Protein 7U8V (pdb70)

InterPro domains:
  IPR001404 Heat shock protein Hsp90 family [MF_00505] (76-698)
  IPR001404 Heat shock protein Hsp90 family [NF003555] (87-697)
  IPR001404 Heat shock protein Hsp90 family [PF00183] (291-702)
  IPR001404 Heat shock protein Hsp90 family [PIRSF002583] (57-701)
  IPR001404 Heat shock protein Hsp90 family [PTHR11528] (78-699)
  IPR003594 Histidine kinase/HSP90-like ATPase domain [SM00387] (108-261)
  IPR020568 Ribosomal protein uS5 domain 2-type superfamily [SSF54211] (295-552)
  IPR020575 Heat shock protein Hsp90, N-terminal [PR00775] (86-106)
  IPR020575 Heat shock protein Hsp90, N-terminal [PR00775] (107-129)
  IPR020575 Heat shock protein Hsp90, N-terminal [PR00775] (153-170)
  IPR020575 Heat shock protein Hsp90, N-terminal [PR00775] (171-188)
  IPR020575 Heat shock protein Hsp90, N-terminal [PR00775] (198-220)
  IPR020575 Heat shock protein Hsp90, N-terminal [PR00775] (249-266)
  IPR020575 Heat shock protein Hsp90, N-terminal [PR00775] (267-285)
  IPR020575 Heat shock protein Hsp90, N-terminal [cd16927] (95-281)
  IPR036890 Histidine kinase/HSP90-like ATPase superfamily [G3DSA:3.30.565.10] (82-294)
  IPR036890 Histidine kinase/HSP90-like ATPase superfamily [SSF55874] (86-293)
  IPR037196 HSP90, C-terminal domain [G3DSA:1.20.120.790] (566-704)
  IPR037196 HSP90, C-terminal domain [SSF110942] (581-698)

Radius of gyration: 29.04 Å; Cα contacts (8 Å, |Δi|>4): 860; chains: 1; bounding box: 67×86×61 Å

Nearest PDB structures (foldseek):
  7u8v-assembly1_A  TM=1.002E+00  e=9.134E-96  Homo sapiens
  5tth-assembly1_A  TM=7.929E-01  e=4.822E-71  Danio rerio
  5tvw-assembly1_A  TM=7.894E-01  e=2.161E-71  Danio rerio
  5tvx-assembly1_A  TM=7.873E-01  e=1.366E-71  Danio rerio
  5tvu-assembly1_A  TM=7.841E-01  e=3.167E-69  Danio rerio

CATH classification: 3.30.565.10

B-factor: mean 31.5, std 15.27, range [13.56, 98.59]

Solvent-accessible surface area: 23014 Å² total; per-residue (Å²): 166,65,73,31,20,62,106,84,34,64,45,189,55,108,31,57,132,57,143,20,120,69,123,6,79,125,83,4,58,68,11,82,178,46,178,65,118,76,52,24,4,0,1,13,3,9,4,6,51,5,12,51,23,0,86,136,6,94,121,96,20,82,79,69,87,96,94,73,66,102,31,18,0,3,3,53,19,40,77,177,148,3,7,4,4,7,12,8,9,0,32,11,40,55,70,141,62,1,47,65,50,36,4,76,82,55,32,85,170,5,35,7,19,29,4,4,10,18,0,5,84,105,5,28,10,15,0,86,12,30,42,138,75,26,94,7,30,20,4,34,7,89,14,55,13,62,8,46,7,8,97,6,68,43,10,107,43,0,16,8,32,27,1,38,5,52,104,94,0,98,81,4,7,50,53,66,79,0,76,94,3,1,71,114,25,4,22,5,11,68,17,40,0,24,0,32,5,114,131,15,138,40,72,110,11,6,0,55,47,60,46,151,76,8,123,138,161,30,17,40,114,12,2,97,95,33,11,142,23,167,28,99,22,14,10,47,11,22,34,89,25,105,73,93,22,24,0,36,0,0,3,1,2,18,53,121,131,36,53,154,167,27,73,85,50,171,33,14,1,17,3,21,0,46,38,6,12,23,31,101,130,16,75,37,5,9,19,144,9,0,42,3,1,32,2,0,0,0,0,54,65,1,78,6,74,46,130,43,153,50,71,43,7,119,92,0,52,67,24,0,12,82,56,1,6,109,17,0,41,55,31,14,167,169,63,69,152,84,3,32,114,0,12,137,15,4,1,86,7,0,15,52,2,0,47,97,20,131,106,52,132,23,21,31,16,1,0,88,0,0,31,8,22,0,26,60,32,89,86,51,89,60,0,7,0,65,87,3,17,94,83,47,135,113,76,46,193,40,0,43,18,4,45,16,100,66,30,111,90,0,65,100,7,96,129,15,87,48,45,137,152,162,91,29,13,0,0,1,1,69,59,148,92,1,113,80,0,1,117,73,0,113,39,10,81,192,44,111,12,54,42,19,65,190

Organism: Homo sapiens (NCBI:txid9606)

Secondary structure (DSSP, 8-state):
-----S---B--SPPEEEE--HHHHHHHHHHHH---S-TTHHHHHHHHHHHHHHHHHHHHHHHTTPPP----EEEEEETTTTEEEEEE-S----HHIIIIITT-------TTTHHHHHHEEEEEEEEE-SSTTPPEEEEEE-SSSEEEEEEEBSPPSEEEEEEEE-GGGGGGGSHHHHHHHHHHH-TT-SS-EEETTEE------GGGS-GGG--HHHHHHHHHHHHT-SS-EEEEEEEEE-SSS-EEEEEEEESSPP-HHHHT----EEEEETTEEEESS-SSSS-GGGTT-EEEEE-TTS-SS----SHHHHHHHHHHHHHHHHHHHHHHHH-HHHHHHHHHHHHHHHHHHHHH-SSHHHHHHHHTT--BEETTS-TT--B-HHHHHHTPPTT--SEEEEE-SSHHHHHT-HHHHHHGGGT--EEEE-STTHHHHHHHH-EETTEEEEES--

GO terms:
  GO:0009386 translational attenuation (P, IMP)
  GO:0005739 mitochondrion (C, IDA)
  GO:1903427 negative regulation of reactive oxygen species biosynthetic process (P, TAS)
  GO:0006457 protein folding (P, TAS)
  GO:0019901 protein kinase binding (F, IPI)
  GO:0005743 mitochondrial inner membrane (C, IDA)
  GO:0005759 mitochondrial matrix (C, ID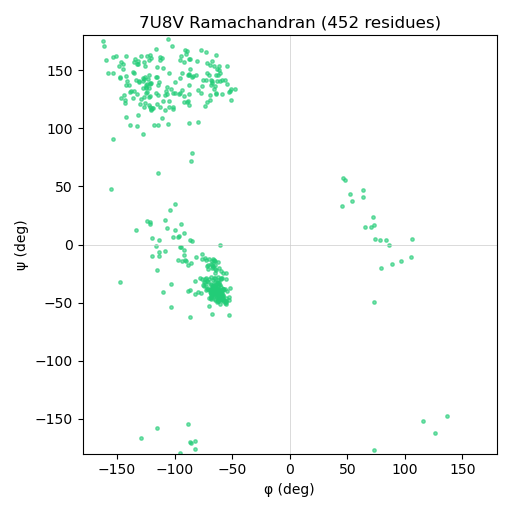A)
  GO:1901856 negative regulation of cellular respiration (P, IMP)
  GO:0005515 protein binding (F, IPI)
  GO:0016887 ATP hydrolysis activity (F, IDA)
  GO:0005739 mitochondrion (C, HTP)
  GO:0016020 membrane (C, HDA)

Foldseek 3Di:
DADDDDPQKDFPDDWDKDFDDVVLLVLLVCLVPDDDPPLLLLLLLVLLVLLVQAVVQVVVQVVPVHDDDAWEKEWEFDLVQLKIKIWTQGFWDAPCCLRPPQQQDDDLGNRSHSSLLNFAQKKWKWTWGPPPPTFIKIWIDRSHGMIIMGTMPRGHHTMMMMGRGDPVRSLCSDQVSNLVSCVVWPQARDHFYYYNRHTRNHDHPCLPDDVVPQDQVNQQVQQCVQVVDDFGFPDKDFDADPPPFGKRWIKTAGPDFDDPCLLPPPQQEWEAESRTGDDSRQPPLEPSLCSNIHIYIYTNNDDSDDPDPDPVSVVSHVVVLLVVLVVLLVVCVVPVVSSVVVCVRSVVSLLVCLLPDDDLVSNQSSQQSDWFAKPVDDFPDTDGPVRLVVPDDPPAFAAEEEEDQGDVVVCPDPLNVVVVVPPRMYTYHNDPSPVSSLVSNQGHPNHGYYYSPD

Structure (mmCIF, N/CA/C/O backbone):
data_7U8V
#
_entry.id   7U8V
#
_cell.length_a   42.276
_cell.length_b   68.744
_cell.length_c   182.608
_cell.angle_alpha   90.000
_cell.angle_beta   90.000
_cell.angle_gamma   90.000
#
_symmetry.space_group_name_H-M   'P 21 21 21'
#
loop_
_entity.id
_entity.type
_entity.pdbx_description
1 polymer 'Heat shock protein 75 kDa, mitochondrial'
2 non-polymer (4-hydroxy-1,3-phenylene)bis[(2H-isoindol-2-yl)methanone]
3 water water
#
loop_
_atom_site.group_PDB
_atom_site.id
_atom_site.type_symbol
_atom_site.label_atom_id
_atom_site.label_alt_id
_atom_site.label_comp_id
_atom_site.label_asym_id
_atom_site.label_entity_id
_atom_site.label_seq_id
_atom_site.pdbx_PDB_ins_code
_atom_site.Cartn_x
_atom_site.Cartn_y
_atom_site.Cartn_z
_atom_site.occupancy
_atom_site.B_iso_or_equiv
_atom_site.auth_seq_id
_atom_site.auth_comp_id
_atom_site.auth_asym_id
_atom_site.auth_atom_id
_atom_site.pdbx_PDB_model_num
ATOM 1 N N . LEU A 1 2 ? 15.144 19.026 -47.117 1.00 48.01 71 LEU A N 1
ATOM 2 C CA . LEU A 1 2 ? 14.347 19.727 -46.112 1.00 41.07 71 LEU A CA 1
ATOM 3 C C . LEU A 1 2 ? 13.212 20.524 -46.746 1.00 38.67 71 LEU A C 1
ATOM 4 O O . LEU A 1 2 ? 13.328 21.008 -47.872 1.00 46.13 71 LEU A O 1
ATOM 9 N N . HIS A 1 3 ? 12.111 20.665 -46.005 1.00 32.39 72 HIS A N 1
ATOM 10 C CA . HIS A 1 3 ? 10.926 21.383 -46.470 1.00 28.67 72 HIS A CA 1
ATOM 11 C C . HIS A 1 3 ? 10.569 22.408 -45.402 1.00 28.99 72 HIS A C 1
ATOM 12 O O . HIS A 1 3 ? 9.880 22.088 -44.432 1.00 29.11 72 HIS A O 1
ATOM 19 N N . SER A 1 4 ? 11.040 23.636 -45.585 1.00 30.77 73 SER A N 1
ATOM 20 C CA . SER A 1 4 ? 10.816 24.714 -44.636 1.00 31.67 73 SER A CA 1
ATOM 21 C C . SER A 1 4 ? 9.963 25.795 -45.277 1.00 30.52 73 SER A C 1
ATOM 22 O O . SER A 1 4 ? 10.086 26.068 -46.474 1.00 35.08 73 SER A O 1
ATOM 25 N N . ILE A 1 5 ? 9.094 26.414 -44.475 1.00 23.13 74 ILE A N 1
ATOM 26 C CA . ILE A 1 5 ? 8.364 27.595 -44.896 1.00 24.49 74 ILE A CA 1
ATOM 27 C C . ILE A 1 5 ? 8.634 28.814 -44.031 1.00 23.69 74 ILE A C 1
ATOM 28 O O . ILE A 1 5 ? 8.205 29.917 -44.388 1.00 23.63 74 ILE A O 1
ATOM 33 N N . ILE A 1 6 ? 9.321 28.663 -42.902 1.00 21.77 75 ILE A N 1
ATOM 34 C CA . ILE A 1 6 ? 9.503 29.761 -41.963 1.00 19.64 75 ILE A CA 1
ATOM 35 C C . ILE A 1 6 ? 10.742 30.570 -42.338 1.00 21.69 75 ILE A C 1
ATOM 36 O O . ILE A 1 6 ? 11.860 30.047 -42.350 1.00 23.68 75 ILE A O 1
ATOM 41 N N . SER A 1 7 ? 10.545 31.859 -42.612 1.00 18.77 76 SER A N 1
ATOM 42 C CA . SER A 1 7 ? 11.648 32.789 -42.818 1.00 19.41 76 SER A CA 1
ATOM 43 C C . SER A 1 7 ? 11.107 34.201 -42.640 1.00 19.39 76 SER A C 1
ATOM 44 O O . SER A 1 7 ? 9.896 34.414 -42.546 1.00 20.92 76 SER A O 1
ATOM 47 N N . SER A 1 8 ? 12.023 35.171 -42.613 1.00 21.15 77 SER A N 1
ATOM 48 C CA . SER A 1 8 ? 11.667 36.566 -42.333 1.00 21.09 77 SER A CA 1
ATOM 49 C C . SER A 1 8 ? 11.235 37.292 -43.610 1.00 26.68 77 SER A C 1
ATOM 50 O O . SER A 1 8 ? 11.918 38.179 -44.118 1.00 32.78 77 SER A O 1
ATOM 53 N N . THR A 1 9 ? 10.051 36.933 -44.105 1.00 20.99 78 THR A N 1
ATOM 54 C CA . THR A 1 9 ? 9.521 37.579 -45.302 1.00 20.88 78 THR A CA 1
ATOM 55 C C . THR A 1 9 ? 8.762 38.864 -45.003 1.00 21.29 78 THR A C 1
ATOM 56 O O . THR A 1 9 ? 8.506 39.639 -45.929 1.00 23.48 78 THR A O 1
ATOM 60 N N . GLU A 1 10 ? 8.387 39.093 -43.752 1.00 21.94 79 GLU A N 1
ATOM 61 C CA . GLU A 1 10 ? 7.473 40.170 -43.416 1.00 21.69 79 GLU A CA 1
ATOM 62 C C . GLU A 1 10 ? 8.224 41.469 -43.183 1.00 25.56 79 GLU A C 1
ATOM 63 O O . GLU A 1 10 ? 9.350 41.481 -42.677 1.00 30.62 79 GLU A O 1
ATOM 69 N N . SER A 1 11 ? 7.576 42.572 -43.546 1.00 23.68 80 SER A N 1
ATOM 70 C CA . SER A 1 11 ? 8.111 43.897 -43.280 1.00 25.48 80 SER A CA 1
ATOM 71 C C . SER A 1 11 ? 6.945 44.823 -42.965 1.00 26.28 80 SER A C 1
ATOM 72 O O . SER A 1 11 ? 5.804 44.563 -43.349 1.00 27.62 80 SER A O 1
ATOM 75 N N . VAL A 1 12 ? 7.231 45.891 -42.230 1.00 24.07 81 VAL A N 1
ATOM 76 C CA . VAL A 1 12 ? 6.219 46.868 -41.845 1.00 23.11 81 VAL A CA 1
ATOM 77 C C . VAL A 1 12 ? 6.616 48.211 -42.435 1.00 23.56 81 VAL A C 1
ATOM 78 O O . VAL A 1 12 ? 7.669 48.766 -42.088 1.00 26.88 81 VAL A O 1
ATOM 82 N N . GLN A 1 13 ? 5.769 48.745 -43.317 1.00 23.73 82 GLN A N 1
ATOM 83 C CA . GLN A 1 13 ? 6.130 49.974 -44.016 1.00 24.68 82 GLN A CA 1
ATOM 84 C C . GLN A 1 13 ? 6.005 51.211 -43.127 1.00 26.19 82 GLN A C 1
ATOM 85 O O . GLN A 1 13 ? 6.805 52.145 -43.246 1.00 28.51 82 GLN A O 1
ATOM 91 N N . GLY A 1 14 ? 5.020 51.234 -42.227 1.00 26.61 83 GLY A N 1
ATOM 92 C CA . GLY A 1 14 ? 4.742 52.390 -41.415 1.00 29.18 83 GLY A CA 1
ATOM 93 C C . GLY A 1 14 ? 4.979 52.146 -39.939 1.00 26.21 83 GLY A C 1
ATOM 94 O O . GLY A 1 14 ? 5.739 51.256 -39.535 1.00 30.49 83 GLY A O 1
ATOM 95 N N . SER A 1 15 ? 4.323 52.964 -39.117 1.00 29.97 84 SER A N 1
ATOM 96 C CA . SER A 1 15 ? 4.415 52.866 -37.666 1.00 31.36 84 SER A CA 1
ATOM 97 C C . SER A 1 15 ? 3.379 51.889 -37.123 1.00 33.30 84 SER A C 1
ATOM 98 O O . SER A 1 15 ? 2.373 51.586 -37.764 1.00 33.41 84 SER A O 1
ATOM 101 N N . THR A 1 16 ? 3.631 51.405 -35.910 1.00 28.74 85 THR A N 1
ATOM 102 C CA . THR A 1 16 ? 2.633 50.574 -35.258 1.00 25.28 85 THR A CA 1
ATOM 103 C C . THR A 1 16 ? 1.646 51.453 -34.497 1.00 27.49 85 THR A C 1
ATOM 104 O O . THR A 1 16 ? 1.923 52.611 -34.169 1.00 30.25 85 THR A O 1
ATOM 108 N N . SER A 1 17 ? 0.476 50.885 -34.224 1.00 26.95 86 SER A N 1
ATOM 109 C CA . SER A 1 17 ? -0.509 51.4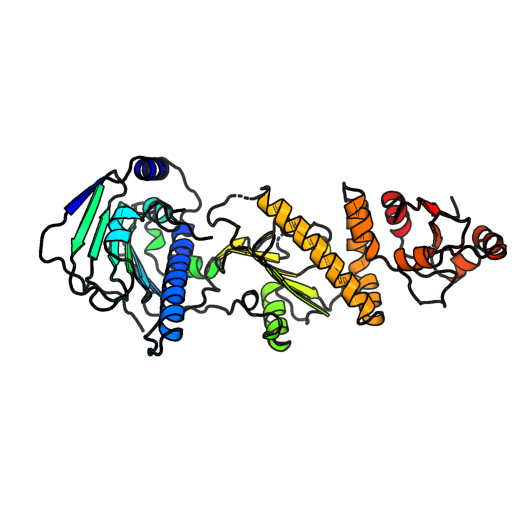99 -33.346 1.00 30.15 86 SER A CA 1
ATOM 110 C C . SER A 1 17 ? -0.440 50.785 -32.004 1.00 24.73 86 SER A C 1
ATOM 111 O O . SER A 1 17 ? -0.391 49.555 -31.959 1.00 23.90 86 SER A O 1
ATOM 114 N N . LYS A 1 18 ? -0.413 51.553 -30.923 1.00 29.68 87 LYS A N 1
ATOM 115 C CA . LYS A 1 18 ? -0.321 50.999 -29.578 1.00 28.31 87 LYS A CA 1
ATOM 116 C C . LYS A 1 18 ? -1.720 50.881 -28.996 1.00 27.36 87 LYS A C 1
ATOM 117 O O . LYS A 1 18 ? -2.495 51.844 -29.026 1.00 30.46 87 LYS A O 1
ATOM 123 N N . HIS A 1 19 ? -2.035 49.702 -28.464 1.00 27.68 88 HIS A N 1
ATOM 124 C CA . HIS A 1 19 ? -3.300 49.451 -27.798 1.00 32.00 88 HIS A CA 1
ATOM 125 C C . HIS A 1 19 ? -3.021 48.897 -26.410 1.00 32.46 88 HIS A C 1
ATOM 126 O O . HIS A 1 19 ? -1.956 48.338 -26.142 1.00 32.18 88 HIS A O 1
ATOM 133 N N . GLU A 1 20 ? -3.995 49.054 -25.527 1.00 30.22 89 GLU A N 1
ATOM 134 C CA . GLU A 1 20 ? -3.919 48.500 -24.184 1.00 32.05 89 GLU A CA 1
ATOM 135 C C . GLU A 1 20 ? -4.849 47.297 -24.088 1.00 30.98 89 GLU A C 1
ATOM 136 O O . GLU A 1 20 ? -5.967 47.325 -24.606 1.00 32.26 89 GLU A O 1
ATOM 142 N N . PHE A 1 21 ? -4.361 46.215 -23.476 1.00 31.34 90 PHE A N 1
ATOM 143 C CA . PHE A 1 21 ? -5.225 45.072 -23.206 1.00 30.71 90 PHE A CA 1
ATOM 144 C C . PHE A 1 21 ? -6.367 45.494 -22.295 1.00 33.69 90 PHE A C 1
ATOM 145 O O . PHE A 1 21 ? -6.207 46.349 -21.421 1.00 33.48 90 PHE A O 1
ATOM 153 N N . GLN A 1 22 ? -7.518 44.857 -22.482 1.00 36.27 91 GLN A N 1
ATOM 154 C CA . GLN A 1 22 ? -8.606 45.022 -21.530 1.00 42.59 91 GLN A CA 1
ATOM 155 C C . GLN A 1 22 ? -8.163 44.532 -20.156 1.00 39.21 91 GLN A C 1
ATOM 156 O O . GLN A 1 22 ? -7.290 43.666 -20.035 1.00 37.94 91 GLN A O 1
ATOM 162 N N . ALA A 1 23 ? -8.782 45.097 -19.115 1.00 40.41 92 ALA A N 1
ATOM 163 C CA . ALA A 1 23 ? -8.297 44.896 -17.751 1.00 39.99 92 ALA A CA 1
ATOM 164 C C . ALA A 1 23 ? -8.261 43.420 -17.370 1.00 42.63 92 ALA A C 1
ATOM 165 O O . ALA A 1 23 ? -7.332 42.973 -16.689 1.00 43.60 92 ALA A O 1
ATOM 167 N N . GLU A 1 24 ? -9.255 42.645 -17.807 1.00 41.03 93 GLU A N 1
ATOM 168 C CA . GLU A 1 24 ? -9.318 41.239 -17.413 1.00 47.44 93 GLU A CA 1
ATOM 169 C C . GLU A 1 24 ? -8.248 40.409 -18.115 1.00 46.51 93 GLU A C 1
ATOM 170 O O . GLU A 1 24 ? -7.715 39.456 -17.533 1.00 43.03 93 GLU A O 1
ATOM 176 N N . THR A 1 25 ? -7.933 40.738 -19.369 1.00 43.08 94 THR A N 1
ATOM 177 C CA . THR A 1 25 ? -6.785 40.115 -20.018 1.00 33.72 94 THR A CA 1
ATOM 178 C C . THR A 1 25 ? -5.490 40.549 -19.346 1.00 37.17 94 THR A C 1
ATOM 179 O O . THR A 1 25 ? -4.600 39.723 -19.102 1.00 35.74 94 THR A O 1
ATOM 183 N N . LYS A 1 26 ? -5.368 41.840 -19.026 1.00 32.88 95 LYS A N 1
ATOM 184 C CA . LYS A 1 26 ? -4.222 42.276 -18.240 1.00 33.66 95 LYS A CA 1
ATOM 185 C C . LYS A 1 26 ? -4.174 41.538 -16.908 1.00 33.73 95 LYS A C 1
ATOM 186 O O . LYS A 1 26 ? -3.094 41.155 -16.452 1.00 36.28 95 LYS A O 1
ATOM 192 N N . LYS A 1 27 ? -5.340 41.307 -16.288 1.00 36.54 96 LYS A N 1
ATOM 193 C CA . LYS A 1 27 ? -5.383 40.556 -15.032 1.00 39.26 96 LYS A CA 1
ATOM 194 C C . LYS A 1 27 ? -4.737 39.188 -15.187 1.00 37.77 96 LYS A C 1
ATOM 195 O O . LYS A 1 27 ? -3.882 38.796 -14.381 1.00 41.75 96 LYS A O 1
ATOM 201 N N . LEU A 1 28 ? -5.135 38.440 -16.220 1.00 33.63 97 LEU A N 1
ATOM 202 C CA . LEU A 1 28 ? -4.592 37.100 -16.406 1.00 34.36 97 LEU A CA 1
ATOM 203 C C . LEU A 1 28 ? -3.115 37.140 -16.790 1.00 35.62 97 LEU A C 1
ATOM 204 O O . LEU A 1 28 ? -2.340 36.267 -16.384 1.00 31.68 97 LEU A O 1
ATOM 209 N N . LEU A 1 29 ? -2.707 38.148 -17.572 1.00 31.46 98 LEU A N 1
ATOM 210 C CA . LEU A 1 29 ? -1.293 38.303 -17.905 1.00 28.17 98 LEU A CA 1
ATOM 211 C C . LEU A 1 29 ? -0.458 38.605 -16.666 1.00 32.67 98 LEU A C 1
ATOM 212 O O . LEU A 1 29 ? 0.688 38.152 -16.561 1.00 34.24 98 LEU A O 1
ATOM 217 N N . ASP A 1 30 ? -1.013 39.377 -15.720 1.00 34.79 99 ASP A N 1
ATOM 218 C CA . ASP A 1 30 ? -0.305 39.645 -14.469 1.00 37.80 99 ASP A CA 1
ATOM 219 C C . ASP A 1 30 ? -0.170 38.384 -13.624 1.00 35.69 99 ASP A C 1
ATOM 220 O O . ASP A 1 30 ? 0.869 38.166 -12.990 1.00 39.65 99 ASP A O 1
ATOM 225 N N . ILE A 1 31 ? -1.208 37.545 -13.598 1.00 34.65 100 ILE A N 1
ATOM 226 C CA . ILE A 1 31 ? -1.094 36.247 -12.939 1.00 38.71 100 ILE A CA 1
ATOM 227 C C . ILE A 1 31 ? 0.042 35.432 -13.553 1.00 35.37 100 ILE A C 1
ATOM 228 O O . ILE A 1 31 ? 0.848 34.829 -12.835 1.00 40.71 100 ILE A O 1
ATOM 233 N N . VAL A 1 32 ? 0.129 35.411 -14.887 1.00 32.70 101 VAL A N 1
ATOM 234 C CA . VAL A 1 32 ? 1.161 34.622 -15.560 1.00 33.32 101 VAL A CA 1
ATOM 235 C C . VAL A 1 32 ? 2.554 35.117 -15.189 1.00 36.75 101 VAL A C 1
ATOM 236 O O . VAL A 1 32 ? 3.462 34.319 -14.920 1.00 40.20 101 VAL A O 1
ATOM 240 N N . ALA A 1 33 ? 2.746 36.437 -15.174 1.00 38.78 102 ALA A N 1
ATOM 241 C CA . ALA A 1 33 ? 4.061 36.989 -14.870 1.00 43.68 102 ALA A CA 1
ATOM 242 C C . ALA A 1 33 ? 4.488 36.677 -13.442 1.00 44.54 102 ALA A C 1
ATOM 243 O O . ALA A 1 33 ? 5.682 36.493 -13.180 1.00 54.37 102 ALA A O 1
ATOM 245 N N . ARG A 1 34 ? 3.536 36.593 -12.515 1.00 46.75 103 ARG A N 1
ATOM 246 C CA . ARG A 1 34 ? 3.853 36.406 -11.105 1.00 48.57 103 ARG A CA 1
ATOM 247 C C . ARG A 1 34 ? 3.916 34.944 -10.684 1.00 50.08 103 ARG A C 1
ATOM 248 O O . ARG A 1 34 ? 4.429 34.653 -9.598 1.00 53.90 103 ARG A O 1
ATOM 256 N N . SER A 1 35 ? 3.428 34.024 -11.509 1.00 48.40 104 SER A N 1
ATOM 257 C CA . SER A 1 35 ? 3.208 32.652 -11.082 1.00 53.15 104 SER A CA 1
ATOM 258 C C . SER A 1 35 ? 4.434 31.776 -11.322 1.00 53.02 104 SER A C 1
ATOM 259 O O . SER A 1 35 ? 5.351 32.126 -12.069 1.00 53.25 104 SER A O 1
ATOM 262 N N . LEU A 1 36 ? 4.429 30.618 -10.665 1.00 59.31 105 LEU A N 1
ATOM 263 C CA . LEU A 1 36 ? 5.494 29.625 -10.755 1.00 69.37 105 LEU A CA 1
ATOM 264 C C . LEU A 1 36 ? 4.894 28.394 -11.427 1.00 67.40 105 LEU A C 1
ATOM 265 O O . LEU A 1 36 ? 4.153 27.630 -10.801 1.00 71.40 105 LEU A O 1
ATOM 270 N N . TYR A 1 37 ? 5.207 28.212 -12.704 1.00 65.82 106 TYR A N 1
ATOM 271 C CA . TYR A 1 37 ? 4.763 27.050 -13.459 1.00 65.46 106 TYR A CA 1
ATOM 272 C C . TYR A 1 37 ? 5.910 26.053 -13.555 1.00 65.21 106 TYR A C 1
ATOM 273 O O . TYR A 1 37 ? 7.037 26.428 -13.894 1.00 60.77 106 TYR A O 1
ATOM 282 N N . SER A 1 38 ? 5.627 24.791 -13.232 1.00 70.04 107 SER A N 1
ATOM 283 C CA . SER A 1 38 ? 6.595 23.713 -13.382 1.00 80.05 107 SER A CA 1
ATOM 284 C C . SER A 1 38 ? 6.424 22.935 -14.679 1.00 81.19 107 SER A C 1
ATOM 285 O O . SER A 1 38 ? 7.318 22.166 -15.045 1.00 90.77 107 SER A O 1
ATOM 288 N N . GLU A 1 39 ? 5.312 23.117 -15.380 1.00 65.85 108 GLU A N 1
ATOM 289 C CA . GLU A 1 39 ? 5.087 22.400 -16.626 1.00 57.64 108 GLU A CA 1
ATOM 290 C C . GLU A 1 39 ? 5.053 23.355 -17.816 1.00 39.64 108 GLU A C 1
ATOM 291 O O . GLU A 1 39 ? 4.049 23.454 -18.529 1.00 46.76 108 GLU A O 1
ATOM 297 N N . LYS A 1 40 ? 6.163 24.056 -18.050 1.00 34.86 109 LYS A N 1
ATOM 298 C CA . LYS A 1 40 ? 6.149 25.107 -19.060 1.00 30.92 109 LYS A CA 1
ATOM 299 C C . LYS A 1 40 ? 6.089 24.574 -20.485 1.00 28.06 109 LYS A C 1
ATOM 300 O O . LYS A 1 40 ? 5.697 25.325 -21.378 1.00 28.48 109 LYS A O 1
ATOM 306 N N . GLU A 1 41 ? 6.421 23.297 -20.706 1.00 26.91 110 GLU A N 1
ATOM 307 C CA . GLU A 1 41 ? 6.458 22.745 -22.058 1.00 29.00 110 GLU A CA 1
ATOM 308 C C . GLU A 1 41 ? 5.087 22.710 -22.723 1.00 28.27 110 GLU A C 1
ATOM 309 O O . GLU A 1 41 ? 5.008 22.542 -23.948 1.00 26.36 110 GLU A O 1
ATOM 315 N N . VAL A 1 42 ? 4.006 22.882 -21.960 1.00 32.20 111 VAL A N 1
ATOM 316 C CA . VAL A 1 42 ? 2.666 22.709 -22.512 1.00 31.58 111 VAL A CA 1
ATOM 317 C C . VAL A 1 42 ? 2.277 23.769 -23.534 1.00 25.64 111 VAL A C 1
ATOM 318 O O . VAL A 1 42 ? 1.299 23.568 -24.265 1.00 26.95 111 VAL A O 1
ATOM 322 N N . PHE A 1 43 ? 3.010 24.889 -23.632 1.00 23.91 112 PHE A N 1
ATOM 323 C CA . PHE A 1 43 ? 2.664 25.878 -24.649 1.00 23.52 112 PHE A CA 1
ATOM 324 C C . PHE A 1 43 ? 2.737 25.295 -26.052 1.00 19.04 112 PHE A C 1
ATOM 325 O O . PHE A 1 43 ? 1.987 25.709 -26.938 1.00 22.37 112 PHE A O 1
ATOM 333 N N . ILE A 1 44 ? 3.604 24.306 -26.264 1.00 19.16 113 ILE A N 1
ATOM 334 C CA . ILE A 1 44 ? 3.790 23.773 -27.606 1.00 19.71 113 ILE A CA 1
ATOM 335 C C . ILE A 1 44 ? 2.548 23.019 -28.064 1.00 18.83 113 ILE A C 1
ATOM 336 O O . ILE A 1 44 ? 2.077 23.210 -29.198 1.00 18.35 113 ILE A O 1
ATOM 341 N N . ARG A 1 45 ? 1.987 22.169 -27.193 1.00 18.30 114 ARG A N 1
ATOM 342 C CA . ARG A 1 45 ? 0.807 21.403 -27.595 1.00 20.43 114 ARG A CA 1
ATOM 343 C C . ARG A 1 45 ? -0.391 22.313 -27.816 1.00 19.75 114 ARG A C 1
ATOM 344 O O . ARG A 1 45 ? -1.238 22.024 -28.670 1.00 19.11 114 ARG A O 1
ATOM 352 N N . GLU A 1 46 ? -0.464 23.423 -27.078 1.00 17.53 115 GLU A N 1
ATOM 353 C CA . GLU A 1 46 ? -1.555 24.379 -27.263 1.00 18.20 115 GLU A CA 1
ATOM 354 C C . GLU A 1 46 ? -1.444 25.076 -28.617 1.00 19.06 115 GLU A C 1
ATOM 355 O O . GLU A 1 46 ? -2.438 25.219 -29.342 1.00 18.40 115 GLU A O 1
ATOM 361 N N . LEU A 1 47 ? -0.242 25.539 -28.963 1.00 16.48 116 LEU A N 1
ATOM 362 C CA . LEU A 1 47 ? -0.036 26.178 -30.261 1.00 18.09 116 LEU A CA 1
ATOM 363 C C . LEU A 1 47 ? -0.321 25.214 -31.410 1.00 16.84 116 LEU A C 1
ATOM 364 O O . LEU A 1 47 ? -0.955 25.590 -32.405 1.00 16.95 116 LEU A O 1
ATOM 369 N N . ILE A 1 48 ? 0.140 23.968 -31.292 1.00 16.23 117 ILE A N 1
ATOM 370 C CA . ILE A 1 48 ? -0.087 22.997 -32.366 1.00 16.26 117 ILE A CA 1
ATOM 371 C C . ILE A 1 48 ? -1.576 22.703 -32.509 1.00 16.55 117 ILE A C 1
ATOM 372 O O . ILE A 1 48 ? -2.101 22.614 -33.624 1.00 17.56 117 ILE A O 1
ATOM 377 N N . SER A 1 49 ? -2.282 22.581 -31.386 1.00 16.67 118 SER A N 1
ATOM 378 C CA . SER A 1 49 ? -3.726 22.369 -31.424 1.00 18.01 118 SER A CA 1
ATOM 379 C C . SER A 1 49 ? -4.442 23.525 -32.115 1.00 19.59 118 SER A C 1
ATOM 380 O O . SER A 1 49 ? -5.330 23.313 -32.951 1.00 19.17 118 SER A O 1
ATOM 383 N N . ASN A 1 50 ? -4.072 24.763 -31.781 1.00 18.08 119 ASN A N 1
ATOM 384 C CA . ASN A 1 50 ? -4.699 25.908 -32.430 1.00 18.48 119 ASN A CA 1
ATOM 385 C C . ASN A 1 50 ? -4.389 25.940 -33.922 1.00 16.40 119 ASN A C 1
ATOM 386 O O . ASN A 1 50 ? -5.265 26.264 -34.737 1.00 16.87 119 ASN A O 1
ATOM 391 N N . ALA A 1 51 ? -3.144 25.618 -34.296 1.00 16.00 120 ALA A N 1
ATOM 392 C CA . ALA A 1 51 ? -2.780 25.555 -35.709 1.00 16.55 120 ALA A CA 1
ATOM 393 C C . ALA A 1 51 ? -3.628 24.519 -36.439 1.00 16.78 120 ALA A C 1
ATOM 394 O O . ALA A 1 51 ? -4.113 24.766 -37.555 1.00 17.41 120 ALA A O 1
ATOM 396 N N . SER A 1 52 ? -3.799 23.342 -35.829 1.00 17.63 121 SER A N 1
ATOM 397 C CA . SER A 1 52 ? -4.654 22.313 -36.414 1.00 17.64 121 SER A CA 1
ATOM 398 C C . SER A 1 52 ? -6.079 22.824 -36.588 1.00 18.69 121 SER A C 1
ATOM 399 O O . SER A 1 52 ? -6.697 22.629 -37.640 1.00 20.28 121 SER A O 1
ATOM 402 N N . ASP A 1 53 ? -6.618 23.501 -35.567 1.00 19.47 122 ASP A N 1
ATOM 403 C CA . ASP A 1 53 ? -7.975 24.036 -35.673 1.00 21.09 122 ASP A CA 1
ATOM 404 C C . ASP A 1 53 ? -8.096 25.034 -36.826 1.00 19.48 122 ASP A C 1
ATOM 405 O O . ASP A 1 53 ? -9.122 25.073 -37.517 1.00 20.81 122 ASP A O 1
ATOM 410 N N . ALA A 1 54 ? -7.071 25.872 -37.019 1.00 17.04 123 ALA A N 1
ATOM 411 C CA . ALA A 1 54 ? -7.105 26.874 -38.083 1.00 17.04 123 ALA A CA 1
ATOM 412 C C . ALA A 1 54 ? -7.044 26.221 -39.456 1.00 19.53 123 ALA A C 1
ATOM 413 O O . ALA A 1 54 ? -7.709 26.673 -40.398 1.00 19.91 123 ALA A O 1
ATOM 415 N N . LEU A 1 55 ? -6.252 25.156 -39.581 1.00 18.47 124 LEU A N 1
ATOM 416 C CA . LEU A 1 55 ? -6.197 24.418 -40.840 1.00 19.31 124 LEU A CA 1
ATOM 417 C C . LEU A 1 55 ? -7.507 23.698 -41.113 1.00 20.89 124 LEU A C 1
ATOM 418 O O . LEU A 1 55 ? -7.979 23.669 -42.256 1.00 23.09 124 LEU A O 1
ATOM 423 N N . GLU A 1 56 ? -8.116 23.109 -40.082 1.00 20.33 125 GLU A N 1
ATOM 424 C CA . GLU A 1 56 ? -9.387 22.430 -40.303 1.00 23.20 125 GLU A CA 1
ATOM 425 C C . GLU A 1 56 ? -10.473 23.413 -40.717 1.00 26.00 125 GLU A C 1
ATOM 426 O O . GLU A 1 56 ? -11.294 23.110 -41.587 1.00 27.72 125 GLU A O 1
ATOM 432 N N . LYS A 1 57 ? -10.470 24.608 -40.127 1.00 24.25 126 LYS A N 1
ATOM 433 C CA . LYS A 1 57 ? -11.444 25.622 -40.506 1.00 23.72 126 LYS A CA 1
ATOM 434 C C . LYS A 1 57 ? -11.294 25.993 -41.976 1.00 23.82 126 LYS A C 1
ATOM 435 O O . LYS A 1 57 ? -12.287 26.091 -42.706 1.00 27.25 126 LYS A O 1
ATOM 441 N N . LEU A 1 58 ? -10.054 26.217 -42.420 1.00 23.92 127 LEU A N 1
ATOM 442 C CA . LEU A 1 58 ? -9.810 26.539 -43.823 1.00 21.85 127 LEU A CA 1
ATOM 443 C C . LEU A 1 58 ? -10.218 25.386 -44.732 1.00 24.86 127 LEU A C 1
ATOM 444 O O . LEU A 1 58 ? -10.929 25.581 -45.724 1.00 26.02 127 LEU A O 1
ATOM 449 N N . ARG A 1 59 ? -9.773 24.168 -44.407 1.00 24.75 128 ARG A N 1
ATOM 450 C CA . ARG A 1 59 ? -10.050 23.031 -45.281 1.00 25.06 128 ARG A CA 1
ATOM 451 C C . ARG A 1 59 ? -11.546 22.815 -45.443 1.00 26.80 128 ARG A C 1
ATOM 452 O O . ARG A 1 59 ? -12.035 22.595 -46.556 1.00 30.32 128 ARG A O 1
ATOM 460 N N . HIS A 1 60 ? -12.297 22.866 -44.341 1.00 26.87 129 HIS A N 1
ATOM 461 C CA . HIS A 1 60 ? -13.737 22.661 -44.438 1.00 29.14 129 HIS A CA 1
ATOM 462 C C . HIS A 1 60 ? -14.399 23.750 -45.275 1.00 34.27 129 HIS A C 1
ATOM 463 O O . HIS A 1 60 ? -15.318 23.472 -46.056 1.00 35.50 129 HIS A O 1
ATOM 470 N N . LYS A 1 61 ? -13.946 24.996 -45.127 1.00 31.34 130 LYS A N 1
ATOM 471 C CA . LYS A 1 61 ? -14.516 26.093 -45.902 1.00 33.69 130 LYS A CA 1
ATOM 472 C C . LYS A 1 61 ? -14.240 25.912 -47.390 1.00 34.70 130 LYS A C 1
ATOM 473 O O . LYS A 1 61 ? -15.150 26.035 -48.217 1.00 36.58 130 LYS A O 1
ATOM 479 N N . LEU A 1 62 ? -12.991 25.598 -47.748 1.00 35.02 131 LEU A N 1
ATOM 480 C CA . LEU A 1 62 ? -12.647 25.430 -49.158 1.00 31.73 131 LEU A CA 1
ATOM 481 C C . LEU A 1 62 ? -13.401 24.265 -49.789 1.00 34.71 131 LEU A C 1
ATOM 482 O O . LEU A 1 62 ? -13.852 24.361 -50.936 1.00 34.90 131 LEU A O 1
ATOM 487 N N . VAL A 1 63 ? -13.534 23.150 -49.065 1.00 33.08 132 VAL A N 1
ATOM 488 C CA . VAL A 1 63 ? -14.275 22.006 -49.595 1.00 36.33 132 VAL A CA 1
ATOM 489 C C . VAL A 1 63 ? -15.762 22.328 -49.708 1.00 39.11 132 VAL A C 1
ATOM 490 O O . VAL A 1 63 ? -16.437 21.866 -50.639 1.00 43.91 132 VAL A O 1
ATOM 494 N N . SER A 1 64 ? -16.297 23.136 -48.787 1.00 45.15 133 SER A N 1
ATOM 495 C CA . SER A 1 64 ? -17.697 23.541 -48.886 1.00 51.00 133 SER A CA 1
ATOM 496 C C . SER A 1 64 ? -17.944 24.356 -50.147 1.00 55.86 133 SER A C 1
ATOM 497 O O . SER A 1 64 ? -18.997 24.230 -50.781 1.00 56.20 133 SER A O 1
ATOM 500 N N . ASP A 1 65 ? -16.988 25.201 -50.522 1.00 56.59 134 ASP A N 1
ATOM 501 C CA . ASP A 1 65 ? -16.998 25.837 -51.832 1.00 60.21 134 ASP A CA 1
ATOM 502 C C . ASP A 1 65 ? -16.405 24.855 -52.842 1.00 61.05 134 ASP A C 1
ATOM 503 O O . ASP A 1 65 ? -16.197 23.676 -52.546 1.00 65.40 134 ASP A O 1
ATOM 508 N N . GLY A 1 66 ? -16.118 25.315 -54.051 1.00 65.04 135 GLY A N 1
ATOM 509 C CA . GLY A 1 66 ? -15.570 24.404 -55.036 1.00 68.98 135 GLY A CA 1
ATOM 510 C C . GLY A 1 66 ? -14.086 24.602 -55.246 1.00 59.84 135 GLY A C 1
ATOM 511 O O . GLY A 1 66 ? -13.566 24.340 -56.335 1.00 59.79 135 GLY A O 1
ATOM 512 N N . GLN A 1 67 ? -13.389 25.044 -54.205 1.00 52.03 136 GLN A N 1
ATOM 513 C CA . GLN A 1 67 ? -12.050 25.580 -54.373 1.00 47.92 136 GLN A CA 1
ATOM 514 C C . GLN A 1 67 ? -10.980 24.518 -54.161 1.00 47.83 136 GLN A C 1
ATOM 515 O O . GLN A 1 67 ? -11.130 23.596 -53.352 1.00 43.80 136 GLN A O 1
ATOM 521 N N . ALA A 1 68 ? -9.884 24.672 -54.899 1.00 47.52 137 ALA A N 1
ATOM 522 C CA . ALA A 1 68 ? -8.739 23.796 -54.748 1.00 44.22 137 ALA A CA 1
ATOM 523 C C . ALA A 1 68 ? -8.105 23.990 -53.375 1.00 39.35 137 ALA A C 1
ATOM 524 O O . ALA A 1 68 ? -8.193 25.055 -52.754 1.00 39.02 137 ALA A O 1
ATOM 526 N N . LEU A 1 69 ? -7.464 22.950 -52.912 1.00 36.21 138 LEU A N 1
ATOM 527 C CA . LEU A 1 69 ? -6.851 22.970 -51.597 1.00 32.24 138 LEU A CA 1
ATOM 528 C C . LEU A 1 69 ? -5.382 23.322 -51.726 1.00 35.37 138 LEU A C 1
ATOM 529 O O . LEU A 1 69 ? -4.670 22.704 -52.536 1.00 35.53 138 LEU A O 1
ATOM 534 N N . PRO A 1 70 ? -4.909 24.295 -50.963 1.00 30.14 139 PRO A N 1
ATOM 535 C CA . PRO A 1 70 ? -3.490 24.650 -50.967 1.00 28.21 139 PRO A CA 1
ATOM 536 C C . PRO A 1 70 ? -2.735 23.690 -50.058 1.00 26.04 139 PRO A C 1
ATOM 537 O O . PRO A 1 70 ? -3.302 22.756 -49.499 1.00 27.24 139 PRO A O 1
ATOM 541 N N . GLU A 1 71 ? -1.442 23.947 -49.907 1.00 25.07 140 GLU A N 1
ATOM 542 C CA . GLU A 1 71 ? -0.641 23.173 -48.967 1.00 25.58 140 GLU A CA 1
ATOM 543 C C . GLU A 1 71 ? -1.066 23.510 -47.541 1.00 22.77 140 GLU A C 1
ATOM 544 O O . GLU A 1 71 ? -1.092 24.681 -47.152 1.00 24.54 140 GLU A O 1
ATOM 550 N N . MET A 1 72 ? -1.436 22.485 -46.775 1.00 21.63 141 MET A N 1
ATOM 551 C CA . MET A 1 72 ? -1.973 22.657 -45.427 1.00 19.88 141 MET A CA 1
ATOM 552 C C . MET A 1 72 ? -1.026 21.966 -44.452 1.00 19.67 141 MET A C 1
ATOM 553 O O . MET A 1 72 ? -1.023 20.733 -44.348 1.00 21.06 141 MET A O 1
ATOM 558 N N . GLU A 1 73 ? -0.217 22.759 -43.754 1.00 18.71 142 GLU A N 1
ATOM 559 C CA . GLU A 1 73 ? 0.887 22.218 -42.971 1.00 19.25 142 GLU A CA 1
ATOM 560 C C . GLU A 1 73 ? 1.106 23.066 -41.730 1.00 16.88 142 GLU A C 1
ATOM 561 O O . GLU A 1 73 ? 0.752 24.250 -41.681 1.00 17.17 142 GLU A O 1
ATOM 567 N N . ILE A 1 74 ? 1.721 22.438 -40.727 1.00 16.65 143 ILE A N 1
ATOM 568 C CA . ILE A 1 74 ? 2.169 23.089 -39.503 1.00 14.72 143 ILE A CA 1
ATOM 569 C C . ILE A 1 74 ? 3.681 22.973 -39.446 1.00 15.68 143 ILE A C 1
ATOM 570 O O . ILE A 1 74 ? 4.224 21.871 -39.593 1.00 18.17 143 ILE A O 1
ATOM 575 N N . HIS A 1 75 ? 4.354 24.092 -39.196 1.00 15.47 144 HIS A N 1
ATOM 576 C CA . HIS A 1 75 ? 5.803 24.119 -39.113 1.00 14.45 144 HIS A CA 1
ATOM 577 C C . HIS A 1 75 ? 6.259 24.699 -37.789 1.00 16.41 144 HIS A C 1
ATOM 578 O O . HIS A 1 75 ? 5.713 25.696 -37.315 1.00 15.24 144 HIS A O 1
ATOM 585 N N . LEU A 1 76 ? 7.270 24.066 -37.208 1.00 17.58 145 LEU A N 1
ATOM 586 C CA . LEU A 1 76 ? 7.984 24.589 -36.053 1.00 16.06 145 LEU A CA 1
ATOM 587 C C . LEU A 1 76 ? 9.423 24.862 -36.454 1.00 17.12 145 LEU A C 1
ATOM 588 O O . LEU A 1 76 ? 10.013 24.106 -37.233 1.00 19.06 145 LEU A O 1
ATOM 593 N N . GLN A 1 77 ? 10.001 25.925 -35.903 1.00 16.85 146 GLN A N 1
ATOM 594 C CA . GLN A 1 77 ? 11.403 26.232 -36.130 1.00 19.90 146 GLN A CA 1
ATOM 595 C C . GLN A 1 77 ? 12.015 26.667 -34.812 1.00 21.79 146 GLN A C 1
ATOM 596 O O . GLN A 1 77 ? 11.443 27.509 -34.110 1.00 23.06 146 GLN A O 1
ATOM 602 N N . THR A 1 78 ? 13.166 26.107 -34.480 1.00 19.59 147 THR A N 1
ATOM 603 C CA . THR A 1 78 ? 13.936 26.580 -33.341 1.00 19.56 147 THR A CA 1
ATOM 604 C C . THR A 1 78 ? 15.138 27.376 -33.834 1.00 22.51 147 THR A C 1
ATOM 605 O O . THR A 1 78 ? 15.689 27.108 -34.906 1.00 24.00 147 THR A O 1
ATOM 609 N N . ASN A 1 79 ? 15.534 28.378 -33.053 1.00 22.77 148 ASN A N 1
ATOM 610 C CA . ASN A 1 79 ? 16.741 29.145 -33.358 1.00 22.36 148 ASN A CA 1
ATOM 611 C C . ASN A 1 79 ? 17.461 29.386 -32.034 1.00 25.05 148 ASN A C 1
ATOM 612 O O . ASN A 1 79 ? 17.062 30.254 -31.251 1.00 27.02 148 ASN A O 1
ATOM 617 N N . ALA A 1 80 ? 18.523 28.618 -31.796 1.00 24.89 149 ALA A N 1
ATOM 618 C CA . ALA A 1 80 ? 19.251 28.734 -30.539 1.00 26.41 149 ALA A CA 1
ATOM 619 C C . ALA A 1 80 ? 20.053 30.026 -30.464 1.00 33.28 149 ALA A C 1
ATOM 620 O O . ALA A 1 80 ? 20.239 30.572 -29.371 1.00 38.13 149 ALA A O 1
ATOM 622 N N . GLU A 1 81 ? 20.533 30.530 -31.604 1.00 36.20 150 GLU A N 1
ATOM 623 C CA . GLU A 1 81 ? 21.313 31.765 -31.593 1.00 40.44 150 GLU A CA 1
ATOM 624 C C . GLU A 1 81 ? 20.451 32.960 -31.203 1.00 37.91 150 GLU A C 1
ATOM 625 O O . GLU A 1 81 ? 20.899 33.842 -30.461 1.00 37.49 150 GLU A O 1
ATOM 631 N N . LYS A 1 82 ? 19.212 33.001 -31.686 1.00 32.32 151 LYS A N 1
ATOM 632 C CA . LYS A 1 82 ? 18.279 34.071 -31.364 1.00 33.25 151 LYS A CA 1
ATOM 633 C C . LYS A 1 82 ? 17.404 33.758 -30.155 1.00 30.29 151 LYS A C 1
ATOM 634 O O . LYS A 1 82 ? 16.695 34.652 -29.674 1.00 33.76 151 LYS A O 1
ATOM 640 N N . GLY A 1 83 ? 17.438 32.526 -29.654 1.00 28.50 152 GLY A N 1
ATOM 641 C CA . GLY A 1 83 ? 16.613 32.135 -28.528 1.00 26.63 152 GLY A CA 1
ATOM 642 C C . GLY A 1 83 ? 15.135 32.202 -28.846 1.00 28.31 152 GLY A C 1
ATOM 643 O O . GLY A 1 83 ? 14.347 32.744 -28.067 1.00 24.97 152 GLY A O 1
ATOM 644 N N . THR A 1 84 ? 14.739 31.663 -29.994 1.00 23.17 153 THR A N 1
ATOM 645 C CA . THR A 1 84 ? 13.347 31.702 -30.410 1.00 21.19 153 THR A CA 1
ATOM 646 C C . THR A 1 84 ? 12.842 30.303 -30.712 1.00 19.29 153 THR A C 1
ATOM 647 O O . THR A 1 84 ? 13.610 29.400 -31.057 1.00 21.46 153 THR A O 1
ATOM 651 N N . ILE A 1 85 ? 11.533 30.143 -30.556 1.00 17.99 154 ILE A N 1
ATOM 652 C CA . ILE A 1 85 ? 10.773 29.038 -31.122 1.00 18.07 154 ILE A CA 1
ATOM 653 C C . ILE A 1 85 ? 9.613 29.660 -31.889 1.00 17.36 154 ILE A C 1
ATOM 654 O O . ILE A 1 85 ? 8.993 30.622 -31.417 1.00 17.23 154 ILE A O 1
ATOM 659 N N . THR A 1 86 ? 9.375 29.166 -33.100 1.00 17.25 155 THR A N 1
ATOM 660 C CA . THR A 1 86 ? 8.363 29.715 -33.988 1.00 16.35 155 THR A CA 1
ATOM 661 C C . THR A 1 86 ? 7.446 28.599 -34.450 1.00 15.98 155 THR A C 1
ATOM 662 O O . THR A 1 86 ? 7.908 27.489 -34.733 1.00 16.88 155 THR A O 1
ATOM 666 N N . ILE A 1 87 ? 6.151 28.895 -34.534 1.00 15.18 156 ILE A N 1
ATOM 667 C CA . ILE A 1 87 ? 5.188 28.025 -35.194 1.00 15.02 156 ILE A CA 1
ATOM 668 C C . ILE A 1 87 ? 4.529 28.802 -36.323 1.00 15.78 156 ILE A C 1
ATOM 669 O O . ILE A 1 87 ? 4.210 29.987 -36.170 1.00 16.05 156 ILE A O 1
ATOM 674 N N . GLN A 1 88 ? 4.326 28.143 -37.451 1.00 14.79 157 GLN A N 1
ATOM 675 C CA . GLN A 1 88 ? 3.606 28.737 -38.560 1.00 15.31 157 GLN A CA 1
ATOM 676 C C . GLN A 1 88 ? 2.704 27.685 -39.165 1.00 14.71 157 GLN A C 1
ATOM 677 O O . GLN A 1 88 ? 3.116 26.535 -39.328 1.00 16.52 157 GLN A O 1
ATOM 683 N N . ASP A 1 89 ? 1.476 28.064 -39.481 1.00 15.92 158 ASP A N 1
ATOM 684 C CA . ASP A 1 89 ? 0.592 27.196 -40.236 1.00 16.35 158 ASP A CA 1
ATOM 685 C C . ASP A 1 89 ? -0.032 27.973 -41.379 1.00 17.11 158 ASP A C 1
ATOM 686 O O . ASP A 1 89 ? -0.111 29.207 -41.362 1.00 16.94 158 ASP A O 1
ATOM 691 N N . THR A 1 90 ? -0.465 27.218 -42.386 1.00 16.33 159 THR A N 1
ATOM 692 C CA . THR A 1 90 ? -1.065 27.772 -43.589 1.00 17.26 159 THR A CA 1
ATOM 693 C C . THR A 1 90 ? -2.591 27.706 -43.552 1.00 19.13 159 THR A C 1
ATOM 694 O O . THR A 1 90 ? -3.238 27.534 -44.596 1.00 22.14 159 THR A O 1
ATOM 698 N N . GLY A 1 91 ? -3.182 27.871 -42.372 1.00 18.43 160 GLY A N 1
ATOM 699 C CA . GLY A 1 91 ? -4.619 27.811 -42.204 1.00 21.10 160 GLY A CA 1
ATOM 700 C C . GLY A 1 91 ? -5.327 29.136 -42.396 1.00 20.69 160 GLY A C 1
ATOM 701 O O . GLY A 1 91 ? -4.850 30.034 -43.099 1.00 20.85 160 GLY A O 1
ATOM 702 N N . ILE A 1 92 ? -6.494 29.253 -41.756 1.00 18.63 161 ILE A N 1
ATOM 703 C CA . ILE A 1 92 ? -7.432 30.331 -42.063 1.00 19.44 161 ILE A CA 1
ATOM 704 C C . ILE A 1 92 ? -6.953 31.699 -41.592 1.00 21.71 161 ILE A C 1
ATOM 705 O O . ILE A 1 92 ? -7.431 32.719 -42.110 1.00 22.37 161 ILE A O 1
ATOM 710 N N . GLY A 1 93 ? -6.028 31.756 -40.634 1.00 19.05 162 GLY A N 1
ATOM 711 C CA . GLY A 1 93 ? -5.496 33.035 -40.192 1.00 20.93 162 GLY A CA 1
ATOM 712 C C . GLY A 1 93 ? -6.503 33.803 -39.352 1.00 24.47 162 GLY A C 1
ATOM 713 O O . GLY A 1 93 ? -7.607 33.350 -39.058 1.00 23.52 162 GLY A O 1
ATOM 714 N N . MET A 1 94 ? -6.096 35.013 -38.980 1.00 25.23 163 MET A N 1
ATOM 715 C CA . MET A 1 94 ? -6.934 35.910 -38.200 1.00 23.63 163 MET A CA 1
ATOM 716 C C . MET A 1 94 ? -7.049 37.250 -38.906 1.00 25.10 163 MET A C 1
ATOM 717 O O . MET A 1 94 ? -6.090 37.723 -39.524 1.00 25.13 163 MET A O 1
ATOM 722 N N . THR A 1 95 ? -8.226 37.861 -38.803 1.00 28.36 164 THR A N 1
ATOM 723 C CA . THR A 1 95 ? -8.406 39.216 -39.297 1.00 27.03 164 THR A CA 1
ATOM 724 C C . THR A 1 95 ? -7.782 40.206 -38.318 1.00 24.18 164 THR A C 1
ATOM 725 O O . THR A 1 95 ? -7.439 39.867 -37.184 1.00 25.87 164 THR A O 1
ATOM 729 N N . GLN A 1 96 ? -7.641 41.457 -38.760 1.00 28.78 165 GLN A N 1
ATOM 730 C CA . GLN A 1 96 ? -7.138 42.481 -37.854 1.00 25.61 165 GLN A CA 1
ATOM 731 C C . GLN A 1 96 ? -8.055 42.637 -36.649 1.00 26.15 165 GLN A C 1
ATOM 732 O O . GLN A 1 96 ? -7.584 42.785 -35.517 1.00 28.51 165 GLN A O 1
ATOM 738 N N . GLU A 1 97 ? -9.371 42.575 -36.876 1.00 30.41 166 GLU A N 1
ATOM 739 C CA . GLU A 1 97 ? -10.330 42.676 -35.778 1.00 35.28 166 GLU A CA 1
ATOM 740 C C . GLU A 1 97 ? -10.105 41.578 -34.747 1.00 33.90 166 GLU A C 1
ATOM 741 O O . GLU A 1 97 ? -10.174 41.830 -33.539 1.00 33.59 166 GLU A O 1
ATOM 747 N N . GLU A 1 98 ? -9.834 40.354 -35.203 1.00 29.59 167 GLU A N 1
ATOM 748 C CA . GLU A 1 98 ? -9.606 39.256 -34.269 1.00 29.33 167 GLU A CA 1
ATOM 749 C C . GLU A 1 98 ? -8.308 39.443 -33.492 1.00 33.51 167 GLU A C 1
ATOM 750 O O . GLU A 1 98 ? -8.251 39.157 -32.290 1.00 32.23 167 GLU A O 1
ATOM 756 N N . LEU A 1 99 ? -7.258 39.937 -34.153 1.00 28.77 168 LEU A N 1
ATOM 757 C CA . LEU A 1 99 ? -6.007 40.207 -33.452 1.00 26.77 168 LEU A CA 1
ATOM 758 C C . LEU A 1 99 ? -6.196 41.264 -32.372 1.00 31.81 168 LEU A C 1
ATOM 759 O O . LEU A 1 99 ? -5.642 41.146 -31.274 1.00 32.18 168 LEU A O 1
ATOM 764 N N . VAL A 1 100 ? -6.981 42.303 -32.666 1.00 31.02 169 VAL A N 1
ATOM 765 C CA . VAL A 1 100 ? -7.123 43.427 -31.747 1.00 37.39 169 VAL A CA 1
ATOM 766 C C . VAL A 1 100 ? -8.047 43.087 -30.585 1.00 46.08 169 VAL A C 1
ATOM 767 O O . VAL A 1 100 ? -7.766 43.436 -29.434 1.00 53.12 169 VAL A O 1
ATOM 771 N N . SER A 1 101 ? -9.159 42.407 -30.855 1.00 43.15 170 SER A N 1
ATOM 772 C CA . SER A 1 101 ? -10.204 42.247 -29.851 1.00 57.82 170 SER A CA 1
ATOM 773 C C . SER A 1 101 ? -10.230 40.875 -29.200 1.00 59.41 170 SER A C 1
ATOM 774 O O . SER A 1 101 ? -10.546 40.775 -28.009 1.00 62.32 170 SER A O 1
ATOM 777 N N . ASN A 1 102 ? -9.892 39.822 -29.940 1.00 57.50 171 ASN A N 1
ATOM 778 C CA . ASN A 1 102 ? -10.206 38.474 -29.480 1.00 65.84 171 ASN A CA 1
ATOM 779 C C . ASN A 1 102 ? -9.109 37.883 -28.596 1.00 64.03 171 ASN A C 1
ATOM 780 O O . ASN A 1 102 ? -9.408 37.220 -27.598 1.00 70.23 171 ASN A O 1
ATOM 785 N N . LEU A 1 103 ? -7.839 38.108 -28.943 1.00 54.97 172 LEU A N 1
ATOM 786 C CA . LEU A 1 103 ? -6.725 37.418 -28.295 1.00 47.45 172 LEU A CA 1
ATOM 787 C C . LEU A 1 103 ? -6.802 37.517 -26.778 1.00 47.11 172 LEU A C 1
ATOM 788 O O . LEU A 1 103 ? -6.876 38.612 -26.213 1.00 46.44 172 LEU A O 1
ATOM 793 N N . GLY A 1 104 ? -6.790 36.357 -26.127 1.00 37.15 173 GLY A N 1
ATOM 794 C CA . GLY A 1 104 ? -6.904 36.268 -24.692 1.00 34.67 173 GLY A CA 1
ATOM 795 C C . GLY A 1 104 ? -8.253 35.797 -24.190 1.00 39.59 173 GLY A C 1
ATOM 796 O O . GLY A 1 104 ? -8.372 35.487 -22.999 1.00 40.25 173 GLY A O 1
ATOM 797 N N . THR A 1 105 ? -9.270 35.724 -25.056 1.00 39.75 174 THR A N 1
ATOM 798 C CA . THR A 1 105 ? -10.633 35.442 -24.614 1.00 40.46 174 THR A CA 1
ATOM 799 C C . THR A 1 105 ? -11.357 34.388 -25.451 1.00 51.17 174 THR A C 1
ATOM 800 O O . THR A 1 105 ? -12.576 34.240 -25.306 1.00 57.11 174 THR A O 1
ATOM 804 N N . ILE A 1 106 ? -10.651 33.647 -26.310 1.00 48.71 175 ILE A N 1
ATOM 805 C CA . ILE A 1 106 ? -11.284 32.706 -27.231 1.00 51.01 175 ILE A CA 1
ATOM 806 C C . ILE A 1 106 ? -11.286 31.310 -26.625 1.00 49.24 175 ILE A C 1
ATOM 807 O O . ILE A 1 106 ? -10.330 30.908 -25.953 1.00 45.25 175 ILE A O 1
ATOM 812 N N . ALA A 1 107 ? -12.364 30.570 -26.864 1.00 60.26 176 ALA A N 1
ATOM 813 C CA . ALA A 1 107 ? -12.494 29.215 -26.342 1.00 67.59 176 ALA A CA 1
ATOM 814 C C . ALA A 1 107 ? -12.056 28.182 -27.374 1.00 67.89 176 ALA A C 1
ATOM 815 O O . ALA A 1 107 ? -12.031 28.460 -28.573 1.00 67.88 176 ALA A O 1
ATOM 817 N N . ARG A 1 108 ? -11.711 26.988 -26.901 1.00 74.60 177 ARG A N 1
ATOM 818 C CA . ARG A 1 108 ? -11.274 25.912 -27.781 1.00 74.42 177 ARG A CA 1
ATOM 819 C C . ARG A 1 108 ? -12.318 24.802 -27.856 1.00 75.86 177 ARG A C 1
ATOM 820 O O . ARG A 1 108 ? -12.578 24.252 -28.926 1.00 82.34 177 ARG A O 1
ATOM 828 N N . SER A 1 109 ? -12.913 24.479 -26.713 1.00 73.59 178 SER A N 1
ATOM 829 C CA . SER A 1 109 ? -13.929 23.435 -26.647 1.00 59.68 178 SER A CA 1
ATOM 830 C C . SER A 1 109 ? -13.499 22.197 -27.426 1.00 46.16 178 SER A C 1
ATOM 831 O O . SER A 1 109 ? -12.430 21.637 -27.181 1.00 59.40 178 SER A O 1
ATOM 834 N N . PHE A 1 132 ? -10.294 29.152 -22.304 1.00 73.61 201 PHE A N 1
ATOM 835 C CA . PHE A 1 132 ? -10.059 30.424 -22.980 1.00 55.86 201 PHE A CA 1
ATOM 836 C C . PHE A 1 132 ? -8.631 30.856 -23.067 1.00 35.26 201 PHE A C 1
ATOM 837 O O . PHE A 1 132 ? -7.889 30.705 -22.152 1.00 48.74 201 PHE A O 1
ATOM 845 N N . GLY A 1 133 ? -8.273 31.412 -24.219 1.00 33.42 202 GLY A N 1
ATOM 846 C CA . GLY A 1 133 ? -6.931 31.901 -24.459 1.00 27.67 202 GLY A CA 1
ATOM 847 C C . GLY A 1 133 ? -5.872 30.835 -24.650 1.00 30.18 202 GLY A C 1
ATOM 848 O O . GLY A 1 133 ? -4.691 31.098 -24.426 1.00 27.35 202 GLY A O 1
ATOM 849 N N . VAL A 1 134 ? -6.270 29.635 -25.064 1.00 28.42 203 VAL A N 1
ATOM 850 C CA . VAL A 1 134 ? -5.277 28.588 -25.267 1.00 28.58 203 VAL A CA 1
ATOM 851 C C . VAL A 1 134 ? -4.200 29.082 -26.225 1.00 26.25 203 VAL A C 1
ATOM 852 O O . VAL A 1 134 ? -4.484 29.758 -27.221 1.00 27.40 203 VAL A O 1
ATOM 856 N N . GLY A 1 135 ? -2.943 28.766 -25.911 1.00 27.74 204 GLY A N 1
ATOM 857 C CA . GLY A 1 135 ? -1.820 29.279 -26.661 1.00 25.26 204 GLY A CA 1
ATOM 858 C C . GLY A 1 135 ? -1.422 30.699 -26.326 1.00 25.09 204 GLY A C 1
ATOM 859 O O . GLY A 1 135 ? -0.297 31.097 -26.632 1.00 29.01 204 GLY A O 1
ATOM 860 N N . PHE A 1 136 ? -2.312 31.486 -25.735 1.00 25.33 205 PHE A N 1
ATOM 861 C CA . PHE A 1 136 ? -2.013 32.890 -25.467 1.00 24.08 205 PHE A CA 1
ATOM 862 C C . PHE A 1 136 ? -1.295 33.040 -24.125 1.00 21.98 205 PHE A C 1
ATOM 863 O O . PHE A 1 136 ? -0.138 33.469 -24.075 1.00 22.97 205 PHE A O 1
ATOM 871 N N . TYR A 1 137 ? -1.957 32.659 -23.036 1.00 22.30 206 TYR A N 1
ATOM 872 C CA . TYR A 1 137 ? -1.325 32.769 -21.724 1.00 22.85 206 TYR A CA 1
ATOM 873 C C . TYR A 1 137 ? -0.107 31.856 -21.615 1.00 24.82 206 TYR A C 1
ATOM 874 O O . TYR A 1 137 ? 0.894 32.216 -20.984 1.00 27.62 206 TYR A O 1
ATOM 883 N N . SER A 1 138 ? -0.166 30.674 -22.228 1.00 24.73 207 SER A N 1
ATOM 884 C CA . SER A 1 138 ? 0.973 29.764 -22.132 1.00 25.09 207 SER A CA 1
ATOM 885 C C . SER A 1 138 ? 2.176 30.278 -22.911 1.00 24.97 207 SER A C 1
ATOM 886 O O . SER A 1 138 ? 3.319 30.010 -22.522 1.00 26.65 207 SER A O 1
ATOM 889 N N . ALA A 1 139 ? 1.949 31.031 -23.993 1.00 24.88 208 ALA A N 1
ATOM 890 C CA . ALA A 1 139 ? 3.066 31.657 -24.695 1.00 22.63 208 ALA A CA 1
ATOM 891 C C . ALA A 1 139 ? 3.772 32.669 -23.799 1.00 23.46 208 ALA A C 1
ATOM 892 O O . ALA A 1 139 ? 5.004 32.681 -23.714 1.00 22.74 208 ALA A O 1
ATOM 894 N N . PHE A 1 140 ? 3.010 33.503 -23.088 1.00 22.96 209 PHE A N 1
ATOM 895 C CA . PHE A 1 140 ? 3.649 34.479 -22.211 1.00 22.92 209 PHE A CA 1
ATOM 896 C C . PHE A 1 140 ? 4.286 33.834 -20.996 1.00 27.18 209 PHE A C 1
ATOM 897 O O . PHE A 1 140 ? 5.136 34.454 -20.350 1.00 32.91 209 PHE A O 1
ATOM 905 N N . MET A 1 141 ? 3.908 32.595 -20.684 1.00 25.66 210 MET A N 1
ATOM 906 C CA . MET A 1 141 ? 4.575 31.868 -19.612 1.00 26.17 210 MET A CA 1
ATOM 907 C C . MET A 1 141 ? 6.051 31.649 -19.926 1.00 28.76 210 MET A C 1
ATOM 908 O O . MET A 1 141 ? 6.878 31.580 -19.007 1.00 30.94 210 MET A O 1
ATOM 913 N N . VAL A 1 142 ? 6.405 31.574 -21.211 1.00 23.98 211 VAL A N 1
ATOM 914 C CA . VAL A 1 142 ? 7.758 31.244 -21.643 1.00 26.11 211 VAL A CA 1
ATOM 915 C C . VAL A 1 142 ? 8.448 32.369 -22.399 1.00 23.24 211 VAL A C 1
ATOM 916 O O . VAL A 1 142 ? 9.617 32.217 -22.761 1.00 25.39 211 VAL A O 1
ATOM 920 N N . ALA A 1 143 ? 7.784 33.503 -22.622 1.00 23.40 212 ALA A N 1
ATOM 921 C CA . ALA A 1 143 ? 8.266 34.507 -23.565 1.00 23.50 212 ALA A CA 1
ATOM 922 C C . ALA A 1 143 ? 8.652 35.807 -22.870 1.00 23.13 212 ALA A C 1
ATOM 923 O O . ALA A 1 143 ? 7.937 36.289 -21.985 1.00 28.35 212 ALA A O 1
ATOM 925 N N . ASP A 1 144 ? 9.788 36.384 -23.284 1.00 23.89 213 ASP A N 1
ATOM 926 C CA . ASP A 1 144 ? 10.013 37.806 -23.035 1.00 23.43 213 ASP A CA 1
ATOM 927 C C . ASP A 1 144 ? 9.067 38.641 -23.883 1.00 21.74 213 ASP A C 1
ATOM 928 O O . ASP A 1 144 ? 8.558 39.673 -23.431 1.00 24.80 213 ASP A O 1
ATOM 933 N N . ARG A 1 145 ? 8.839 38.224 -25.125 1.00 20.76 214 ARG A N 1
ATOM 934 C CA . ARG A 1 145 ? 7.910 38.926 -25.996 1.00 21.40 214 ARG A CA 1
ATOM 935 C C . ARG A 1 145 ? 7.480 37.972 -27.094 1.00 21.19 214 ARG A C 1
ATOM 936 O O . ARG A 1 145 ? 8.147 36.971 -27.374 1.00 19.47 214 ARG A O 1
ATOM 944 N N . VAL A 1 146 ? 6.341 38.293 -27.699 1.00 19.13 215 VAL A N 1
ATOM 945 C CA . VAL A 1 146 ? 5.723 37.490 -28.740 1.00 19.35 215 VAL A CA 1
ATOM 946 C C . VAL A 1 146 ? 5.506 38.383 -29.959 1.00 18.64 215 VAL A C 1
ATOM 947 O O . VAL A 1 146 ? 5.058 39.536 -29.833 1.00 19.10 215 VAL A O 1
ATOM 951 N N . GLU A 1 147 ? 5.851 37.854 -31.129 1.00 17.08 216 GLU A N 1
ATOM 952 C CA . GLU A 1 147 ? 5.809 38.560 -32.400 1.00 17.22 216 GLU A CA 1
ATOM 953 C C . GLU A 1 147 ? 4.985 37.702 -33.344 1.00 17.54 216 GLU A C 1
ATOM 954 O O . GLU A 1 147 ? 5.334 36.542 -33.587 1.00 17.93 216 GLU A O 1
ATOM 960 N N . VAL A 1 148 ? 3.865 38.234 -33.825 1.00 16.76 217 VAL A N 1
ATOM 961 C CA . VAL A 1 148 ? 2.891 37.462 -34.585 1.00 16.31 217 VAL A CA 1
ATOM 962 C C . VAL A 1 148 ? 2.661 38.128 -35.928 1.00 17.93 217 VAL A C 1
ATOM 963 O O . VAL A 1 148 ? 2.560 39.357 -36.011 1.00 17.07 217 VAL A O 1
ATOM 967 N N . TYR A 1 149 ? 2.570 37.319 -36.980 1.00 16.71 218 TYR A N 1
ATOM 968 C CA . TYR A 1 149 ? 2.105 37.768 -38.285 1.00 17.23 218 TYR A CA 1
ATOM 969 C C . TYR A 1 149 ? 0.915 36.907 -38.655 1.00 17.07 218 TYR A C 1
ATOM 970 O O . TYR A 1 149 ? 0.958 35.683 -38.472 1.00 18.53 218 TYR A O 1
ATOM 979 N N . SER A 1 150 ? -0.149 37.530 -39.147 1.00 17.13 219 SER A N 1
ATOM 980 C CA . SER A 1 150 ? -1.319 36.752 -39.527 1.00 18.16 219 SER A CA 1
ATOM 981 C C . SER A 1 150 ? -1.997 37.428 -40.700 1.00 18.75 219 SER A C 1
ATOM 982 O O . SER A 1 150 ? -2.002 38.657 -40.805 1.00 19.10 219 SER A O 1
ATOM 985 N N . ARG A 1 151 ? -2.543 36.615 -41.593 1.00 17.83 220 ARG A N 1
ATOM 986 C CA . ARG A 1 151 ? -3.277 37.104 -42.753 1.00 18.18 220 ARG A CA 1
ATOM 987 C C . ARG A 1 151 ? -4.432 36.150 -42.974 1.00 19.05 220 ARG A C 1
ATOM 988 O O . ARG A 1 151 ? -4.214 34.944 -43.152 1.00 20.28 220 ARG A O 1
ATOM 996 N N . SER A 1 152 ? -5.648 36.684 -42.939 1.00 20.62 221 SER A N 1
ATOM 997 C CA . SER A 1 152 ? -6.843 35.876 -43.127 1.00 21.46 221 SER A CA 1
ATOM 998 C C . SER A 1 152 ? -6.873 35.270 -44.527 1.00 24.41 221 SER A C 1
ATOM 999 O O . SER A 1 152 ? -6.422 35.875 -45.504 1.00 24.56 221 SER A O 1
ATOM 1002 N N . ALA A 1 153 ? -7.417 34.051 -44.619 1.00 23.72 222 ALA A N 1
ATOM 1003 C CA . ALA A 1 153 ? -7.571 33.403 -45.917 1.00 25.39 222 ALA A CA 1
ATOM 1004 C C . ALA A 1 153 ? -8.627 34.055 -46.800 1.00 28.90 222 ALA A C 1
ATOM 1005 O O . ALA A 1 153 ? -8.684 33.733 -47.990 1.00 34.15 222 ALA A O 1
ATOM 1007 N N . ALA A 1 154 ? -9.453 34.944 -46.262 1.00 31.89 223 ALA A N 1
ATOM 1008 C CA . ALA A 1 154 ? -10.484 35.577 -47.074 1.00 32.38 223 ALA A CA 1
ATOM 1009 C C . ALA A 1 154 ? -9.839 36.409 -48.182 1.00 34.21 223 ALA A C 1
ATOM 1010 O O . ALA A 1 154 ? -8.820 37.068 -47.950 1.00 33.52 223 ALA A O 1
ATOM 1012 N N . PRO A 1 155 ? -10.396 36.399 -49.392 1.00 37.00 224 PRO A N 1
ATOM 1013 C CA . PRO A 1 155 ? -9.751 37.107 -50.507 1.00 37.16 224 PRO A CA 1
ATOM 1014 C C . PRO A 1 155 ? -9.585 38.591 -50.211 1.00 35.73 224 PRO A C 1
ATOM 1015 O O . PRO A 1 155 ? -10.446 39.222 -49.595 1.00 39.47 224 PRO A O 1
ATOM 1019 N N . GLY A 1 156 ? -8.450 39.141 -50.642 1.00 37.78 225 GLY A N 1
ATOM 1020 C CA . GLY A 1 156 ? -8.147 40.544 -50.427 1.00 38.53 225 GLY A CA 1
ATOM 1021 C C . GLY A 1 156 ? -7.670 40.904 -49.036 1.00 35.20 225 GLY A C 1
ATOM 1022 O O . GLY A 1 156 ? -7.457 42.090 -48.759 1.00 36.20 225 GLY A O 1
ATOM 1023 N N . SER A 1 157 ? -7.495 39.928 -48.150 1.00 28.46 226 SER A N 1
ATOM 1024 C CA . SER A 1 157 ? -7.075 40.226 -46.787 1.00 26.86 226 SER A CA 1
ATOM 1025 C C . SER A 1 157 ? -5.640 40.732 -46.764 1.00 28.01 226 SER A C 1
ATOM 1026 O O . SER A 1 157 ? -4.782 40.261 -47.516 1.00 32.23 226 SER A O 1
ATOM 1029 N N . LEU A 1 158 ? -5.389 41.707 -45.898 1.00 25.80 227 LEU A N 1
ATOM 1030 C CA . LEU A 1 158 ? -4.056 42.236 -45.679 1.00 25.02 227 LEU A CA 1
ATOM 1031 C C . LEU A 1 158 ? -3.379 41.487 -44.536 1.00 25.70 227 LEU A C 1
ATOM 1032 O O . LEU A 1 158 ? -4.032 40.862 -43.694 1.00 25.83 227 LEU A O 1
ATOM 1037 N N . GLY A 1 159 ? -2.047 41.530 -44.533 1.00 21.08 228 GLY A N 1
ATOM 1038 C CA . GLY A 1 159 ? -1.273 40.956 -43.451 1.00 20.41 228 GLY A CA 1
ATOM 1039 C C . GLY A 1 159 ? -1.085 41.950 -42.324 1.00 19.07 228 GLY A C 1
ATOM 1040 O O . GLY A 1 159 ? -1.064 43.161 -42.540 1.00 19.74 228 GLY A O 1
ATOM 1041 N N . TYR A 1 160 ? -0.955 41.423 -41.106 1.00 18.21 229 TYR A N 1
ATOM 1042 C CA . TYR A 1 160 ? -0.767 42.255 -39.926 1.00 18.87 229 TYR A CA 1
ATOM 1043 C C . TYR A 1 160 ? 0.305 41.677 -39.022 1.00 18.08 229 TYR A C 1
ATOM 1044 O O . TYR A 1 160 ? 0.486 40.457 -38.932 1.00 18.13 229 TYR A O 1
ATOM 1053 N N . GLN A 1 161 ? 0.997 42.583 -38.346 1.00 18.33 230 GLN A N 1
ATOM 1054 C CA . GLN A 1 161 ? 1.959 42.277 -37.300 1.00 17.75 230 GLN A CA 1
ATOM 1055 C C . GLN A 1 161 ? 1.348 42.664 -35.964 1.00 18.80 230 GLN A C 1
ATOM 1056 O O . GLN A 1 161 ? 0.807 43.766 -35.809 1.00 19.73 230 GLN A O 1
ATOM 1062 N N . TRP A 1 162 ? 1.432 41.752 -35.005 1.00 17.89 231 TRP A N 1
ATOM 1063 C CA . TRP A 1 162 ? 0.994 42.001 -33.637 1.00 18.75 231 TRP A CA 1
ATOM 1064 C C . TRP A 1 162 ? 2.179 41.727 -32.722 1.00 17.13 231 TRP A C 1
ATOM 1065 O O . TRP A 1 162 ? 2.836 40.690 -32.855 1.00 17.65 231 TRP A O 1
ATOM 1076 N N . LEU A 1 163 ? 2.467 42.656 -31.816 1.00 18.39 232 LEU A N 1
ATOM 1077 C CA . LEU A 1 163 ? 3.603 42.536 -30.906 1.00 18.80 232 LEU A CA 1
ATOM 1078 C C . LEU A 1 163 ? 3.158 42.803 -29.476 1.00 19.88 232 LEU A C 1
ATOM 1079 O O . LEU A 1 163 ? 2.365 43.715 -29.220 1.00 20.89 232 LEU A O 1
ATOM 1084 N N . SER A 1 164 ? 3.683 42.020 -28.533 1.00 19.76 233 SER A N 1
ATOM 1085 C CA . SER A 1 164 ? 3.480 42.361 -27.127 1.00 20.09 233 SER A CA 1
ATOM 1086 C C . SER A 1 164 ? 4.552 41.714 -26.269 1.00 20.41 233 SER A C 1
ATOM 1087 O O . SER A 1 164 ? 5.006 40.603 -26.556 1.00 20.04 233 SER A O 1
ATOM 1090 N N . ASP A 1 165 ? 4.911 42.400 -25.180 1.00 22.52 234 ASP A N 1
ATOM 1091 C CA . ASP A 1 165 ? 5.755 41.814 -24.144 1.00 24.82 234 ASP A CA 1
ATOM 1092 C C . ASP A 1 165 ? 4.949 41.241 -22.982 1.00 30.40 234 ASP A C 1
ATOM 1093 O O . ASP A 1 165 ? 5.536 40.837 -21.972 1.00 33.13 234 ASP A O 1
ATOM 1098 N N . GLY A 1 166 ? 3.625 41.198 -23.096 1.00 24.57 235 GLY A N 1
ATOM 1099 C CA . GLY A 1 166 ? 2.802 40.643 -22.034 1.00 27.74 235 GLY A CA 1
ATOM 1100 C C . GLY A 1 166 ? 2.475 41.589 -20.903 1.00 35.17 235 GLY A C 1
ATOM 1101 O O . GLY A 1 166 ? 1.858 41.158 -19.920 1.00 38.04 235 GLY A O 1
ATOM 1102 N N . SER A 1 167 ? 2.882 42.855 -21.000 1.00 28.02 236 SER A N 1
ATOM 1103 C CA . SER A 1 167 ? 2.456 43.897 -20.079 1.00 33.41 236 SER A CA 1
ATOM 1104 C C . SER A 1 167 ? 1.154 44.448 -20.640 1.00 36.64 236 SER A C 1
ATOM 1105 O O . SER A 1 167 ? 0.602 43.892 -21.598 1.00 39.58 236 SER A O 1
ATOM 1108 N N . GLY A 1 168 ? 0.672 45.551 -20.088 1.00 39.60 237 GLY A N 1
ATOM 1109 C CA . GLY A 1 168 ? -0.575 46.093 -20.575 1.00 40.39 237 GLY A CA 1
ATOM 1110 C C . GLY A 1 168 ? -0.749 46.543 -22.007 1.00 32.21 237 GLY A C 1
ATOM 1111 O O . GLY A 1 168 ? -1.848 46.968 -22.366 1.00 32.66 237 GLY A O 1
ATOM 1112 N N . VAL A 1 169 ? 0.284 46.447 -22.842 1.00 29.82 238 VAL A N 1
ATOM 1113 C CA . VAL A 1 169 ? 0.289 47.058 -24.167 1.00 29.89 238 VAL A CA 1
ATOM 1114 C C . VAL A 1 169 ? 0.534 46.002 -25.237 1.00 28.81 238 VAL A C 1
ATOM 1115 O O . VAL A 1 169 ? 1.310 45.058 -25.042 1.00 27.52 238 VAL A O 1
ATOM 1119 N N . PHE A 1 170 ? -0.137 46.158 -26.373 1.00 26.06 239 PHE A N 1
ATOM 1120 C CA . PHE A 1 170 ? 0.220 45.439 -27.581 1.00 23.08 239 PHE A CA 1
ATOM 1121 C C . PHE A 1 170 ? 0.222 46.416 -28.749 1.00 23.53 239 PHE A C 1
ATOM 1122 O O . PHE A 1 170 ? -0.359 47.496 -28.673 1.00 25.21 239 PHE A O 1
ATOM 1130 N N . GLU A 1 171 ? 0.908 46.037 -29.820 1.00 22.55 240 GLU A N 1
ATOM 1131 C CA . GLU A 1 171 ? 1.035 46.872 -31.009 1.00 22.55 240 GLU A CA 1
ATOM 1132 C C . GLU A 1 171 ? 0.503 46.128 -32.221 1.00 22.16 240 GLU A C 1
ATOM 1133 O O . GLU A 1 171 ? 0.656 44.913 -32.332 1.00 20.96 240 GLU A O 1
ATOM 1139 N N . ILE A 1 172 ? -0.099 46.874 -33.146 1.00 22.51 241 ILE A N 1
ATOM 1140 C CA . ILE A 1 172 ? -0.580 46.304 -34.397 1.00 21.60 241 ILE A CA 1
ATOM 1141 C C . ILE A 1 172 ? -0.150 47.196 -35.553 1.00 20.76 241 ILE A C 1
ATOM 1142 O O . ILE A 1 172 ? -0.126 48.420 -35.432 1.00 23.47 241 ILE A O 1
ATOM 1147 N N . ALA A 1 173 ? 0.217 46.568 -36.666 1.00 19.99 242 ALA A N 1
ATOM 1148 C CA . ALA A 1 173 ? 0.590 47.306 -37.862 1.00 19.99 242 ALA A CA 1
ATOM 1149 C C . ALA A 1 173 ? 0.314 46.445 -39.079 1.00 18.89 242 ALA A C 1
ATOM 1150 O O . ALA A 1 173 ? 0.445 45.220 -39.027 1.00 19.69 242 ALA A O 1
ATOM 1152 N N . GLU A 1 174 ? -0.057 47.091 -40.183 1.00 22.14 243 GLU A N 1
ATOM 1153 C CA . GLU A 1 174 ? -0.143 46.364 -41.436 1.00 19.19 243 GLU A CA 1
ATOM 1154 C C . GLU A 1 174 ? 1.260 45.953 -41.883 1.00 20.85 243 GLU A C 1
ATOM 1155 O O . GLU A 1 174 ? 2.207 46.742 -41.805 1.00 24.24 243 GLU A O 1
ATOM 1161 N N . ALA A 1 175 ? 1.392 44.713 -42.355 1.00 20.33 244 ALA A N 1
ATOM 1162 C CA . ALA A 1 175 ? 2.675 44.145 -42.753 1.00 21.22 244 ALA A CA 1
ATOM 1163 C C . ALA A 1 175 ? 2.577 43.595 -44.166 1.00 22.48 244 ALA A C 1
ATOM 1164 O O . ALA A 1 175 ? 1.550 43.022 -44.544 1.00 24.09 244 ALA A O 1
ATOM 1166 N N . SER A 1 176 ? 3.648 43.751 -44.936 1.00 23.18 245 SER A N 1
ATOM 1167 C CA . SER A 1 176 ? 3.761 43.110 -46.240 1.00 24.75 245 SER A CA 1
ATOM 1168 C C . SER A 1 176 ? 4.502 41.786 -46.095 1.00 23.50 245 SER A C 1
ATOM 1169 O O . SER A 1 176 ? 5.178 41.539 -45.095 1.00 21.49 245 SER A O 1
ATOM 1172 N N . GLY A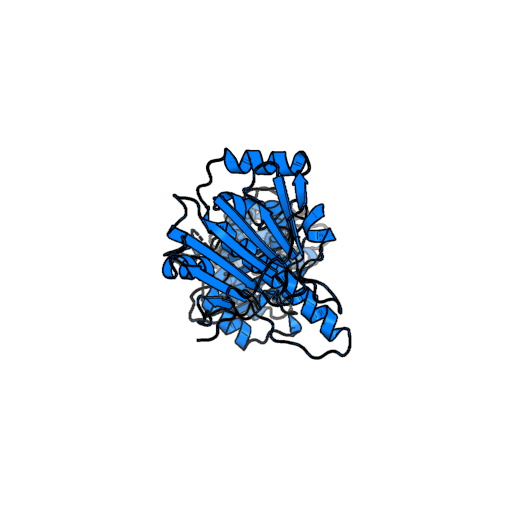 1 177 ? 4.370 40.930 -47.110 1.00 22.12 246 GLY A N 1
ATOM 1173 C CA . GLY A 1 177 ? 5.093 39.672 -47.084 1.00 22.07 246 GLY A CA 1
ATOM 1174 C C . GLY A 1 177 ? 4.567 38.643 -46.113 1.00 20.38 246 GLY A C 1
ATOM 1175 O O . GLY A 1 177 ? 5.282 37.691 -45.779 1.00 21.54 246 GLY A O 1
ATOM 1176 N N . VAL A 1 178 ? 3.336 38.802 -45.631 1.00 18.85 247 VAL A N 1
ATOM 1177 C CA . VAL A 1 178 ? 2.736 37.818 -44.735 1.00 18.68 247 VAL A CA 1
ATOM 1178 C C . VAL A 1 178 ? 2.044 36.748 -45.562 1.00 18.93 247 VAL A C 1
ATOM 1179 O O . VAL A 1 178 ? 1.235 37.050 -46.451 1.00 22.67 247 VAL A O 1
ATOM 1183 N N . ARG A 1 179 ? 2.350 35.495 -45.258 1.00 18.93 248 ARG A N 1
ATOM 1184 C CA . ARG A 1 179 ? 1.666 34.397 -45.909 1.00 20.25 248 ARG A CA 1
ATOM 1185 C C . ARG A 1 179 ? 0.324 34.160 -45.238 1.00 20.35 248 ARG A C 1
ATOM 1186 O O . ARG A 1 179 ? 0.179 34.347 -44.025 1.00 19.30 248 ARG A O 1
ATOM 1194 N N . THR A 1 180 ? -0.665 33.758 -46.038 1.00 21.18 249 THR A N 1
ATOM 1195 C CA . THR A 1 180 ? -1.966 33.386 -45.498 1.00 18.55 249 THR A CA 1
ATOM 1196 C C . THR A 1 180 ? -1.781 32.364 -44.384 1.00 18.61 249 THR A C 1
ATOM 1197 O O . THR A 1 180 ? -1.025 31.396 -44.525 1.00 20.40 249 THR A O 1
ATOM 1201 N N . GLY A 1 181 ? -2.447 32.609 -43.262 1.00 16.81 250 GLY A N 1
ATOM 1202 C CA . GLY A 1 181 ? -2.269 31.801 -42.070 1.00 16.76 250 GLY A CA 1
ATOM 1203 C C . GLY A 1 181 ? -1.668 32.620 -40.946 1.00 15.71 250 GLY A C 1
ATOM 1204 O O . GLY A 1 181 ? -1.844 33.846 -40.901 1.00 16.72 250 GLY A O 1
ATOM 1205 N N . THR A 1 182 ? -0.941 31.968 -40.046 1.00 15.58 251 THR A N 1
ATOM 1206 C CA . THR A 1 182 ? -0.441 32.616 -38.844 1.00 16.60 251 THR A CA 1
ATOM 1207 C C . THR A 1 182 ? 0.951 32.111 -38.510 1.00 15.14 251 THR A C 1
ATOM 1208 O O . THR A 1 182 ? 1.232 30.912 -38.623 1.00 15.99 251 THR A O 1
ATOM 1212 N N . LYS A 1 183 ? 1.828 33.038 -38.130 1.00 15.60 252 LYS A N 1
ATOM 1213 C CA . LYS A 1 183 ? 3.157 32.735 -37.617 1.00 14.00 252 LYS A CA 1
ATOM 1214 C C . LYS A 1 183 ? 3.313 33.405 -36.265 1.00 15.13 252 LYS A C 1
ATOM 1215 O O . LYS A 1 183 ? 3.037 34.605 -36.124 1.00 15.28 252 LYS A O 1
ATOM 1221 N N . ILE A 1 184 ? 3.770 32.642 -35.276 1.00 15.67 253 ILE A N 1
ATOM 1222 C CA . ILE A 1 184 ? 4.006 33.128 -33.920 1.00 14.70 253 ILE A CA 1
ATOM 1223 C C . ILE A 1 184 ? 5.469 32.880 -33.598 1.00 15.04 253 ILE A C 1
ATOM 1224 O O . ILE A 1 184 ? 5.920 31.721 -33.602 1.00 16.14 253 ILE A O 1
ATOM 1229 N N . ILE A 1 185 ? 6.209 33.956 -33.338 1.00 15.72 254 ILE A N 1
ATOM 1230 C CA . ILE A 1 185 ? 7.606 33.897 -32.934 1.00 15.81 254 ILE A CA 1
ATOM 1231 C C . ILE A 1 185 ? 7.661 34.203 -31.444 1.00 15.85 254 ILE A C 1
ATOM 1232 O O . ILE A 1 185 ? 7.275 35.296 -31.009 1.00 17.24 254 ILE A O 1
ATOM 1237 N N . ILE A 1 186 ? 8.136 33.244 -30.657 1.00 16.00 255 ILE A N 1
ATOM 1238 C CA . ILE A 1 186 ? 8.293 33.404 -29.220 1.00 17.35 255 ILE A CA 1
ATOM 1239 C C . ILE A 1 186 ? 9.758 33.673 -28.944 1.00 19.14 255 ILE A C 1
ATOM 1240 O O . ILE A 1 186 ? 10.620 32.837 -29.247 1.00 19.38 255 ILE A O 1
ATOM 1245 N N . HIS A 1 187 ? 10.037 34.860 -28.412 1.00 19.16 256 HIS A N 1
ATOM 1246 C CA . HIS A 1 187 ? 11.369 35.223 -27.953 1.00 19.93 256 HIS A CA 1
ATOM 1247 C C . HIS A 1 187 ? 11.447 34.745 -26.515 1.00 22.76 256 HIS A C 1
ATOM 1248 O O . HIS A 1 187 ? 10.859 35.346 -25.617 1.00 21.69 256 HIS A O 1
ATOM 1255 N N . LEU A 1 188 ? 12.156 33.638 -26.307 1.00 20.69 257 LEU A N 1
ATOM 1256 C CA . LEU A 1 188 ? 12.073 32.897 -25.057 1.00 21.59 257 LEU A CA 1
ATOM 1257 C C . LEU A 1 188 ? 12.756 33.616 -23.897 1.00 22.43 257 LEU A C 1
ATOM 1258 O O . LEU A 1 188 ? 13.767 34.309 -24.059 1.00 24.96 257 LEU A O 1
ATOM 1263 N N . LYS A 1 189 ? 12.197 33.421 -22.709 1.00 23.10 258 LYS A N 1
ATOM 1264 C CA . LYS A 1 189 ? 12.802 33.937 -21.491 1.00 25.79 258 LYS A CA 1
ATOM 1265 C C . LYS A 1 189 ? 14.159 33.280 -21.220 1.00 28.88 258 LYS A C 1
ATOM 1266 O O . LYS A 1 189 ? 14.487 32.217 -21.758 1.00 27.74 258 LYS A O 1
ATOM 1272 N N . SER A 1 190 ? 14.940 33.931 -20.343 1.00 31.11 259 SER A N 1
ATOM 1273 C CA . SER A 1 190 ? 16.270 33.446 -19.972 1.00 37.98 259 SER A CA 1
ATOM 1274 C C . SER A 1 190 ? 16.233 32.013 -19.459 1.00 42.66 259 SER A C 1
ATOM 1275 O O . SER A 1 190 ? 17.129 31.214 -19.757 1.00 49.95 259 SER A O 1
ATOM 1278 N N . ASP A 1 191 ? 15.217 31.673 -18.671 1.00 33.26 260 ASP A N 1
ATOM 1279 C CA . ASP A 1 191 ? 15.107 30.344 -18.089 1.00 38.94 260 ASP A CA 1
ATOM 1280 C C . ASP A 1 191 ? 14.291 29.390 -18.947 1.00 34.99 260 ASP A C 1
ATOM 1281 O O . ASP A 1 191 ? 13.968 28.289 -18.492 1.00 36.58 260 ASP A O 1
ATOM 1286 N N . CYS A 1 192 ? 13.953 29.784 -20.178 1.00 30.01 261 CYS A N 1
ATOM 1287 C CA . CYS A 1 192 ? 13.181 28.937 -21.076 1.00 26.86 261 CYS A CA 1
ATOM 1288 C C . CYS A 1 192 ? 13.920 28.643 -22.375 1.00 26.02 261 CYS A C 1
ATOM 1289 O O . CYS A 1 192 ? 13.296 28.214 -23.346 1.00 26.29 261 CYS A O 1
ATOM 1292 N N . LYS A 1 193 ? 15.239 28.851 -22.408 1.00 28.57 262 LYS A N 1
ATOM 1293 C CA . LYS A 1 193 ? 15.979 28.655 -23.649 1.00 28.80 262 LYS A CA 1
ATOM 1294 C C . LYS A 1 193 ? 16.020 27.200 -24.093 1.00 29.89 262 LYS A C 1
ATOM 1295 O O . LYS A 1 193 ? 16.386 26.937 -25.244 1.00 30.05 262 LYS A O 1
ATOM 1301 N N . GLU A 1 194 ? 15.634 26.259 -23.229 1.00 28.64 263 GLU A N 1
ATOM 1302 C CA . GLU A 1 194 ? 15.579 24.859 -23.638 1.00 27.19 263 GLU A CA 1
ATOM 1303 C C . GLU A 1 194 ? 14.647 24.654 -24.826 1.00 26.45 263 GLU A C 1
ATOM 1304 O O . GLU A 1 194 ? 14.817 23.698 -25.590 1.00 27.13 263 GLU A O 1
ATOM 1310 N N . PHE A 1 195 ? 13.674 25.543 -25.020 1.00 23.24 264 PHE A N 1
ATOM 1311 C CA . PHE A 1 195 ? 12.736 25.385 -26.120 1.00 22.19 264 PHE A CA 1
ATOM 1312 C C . PHE A 1 195 ? 13.256 25.954 -27.428 1.00 21.06 264 PHE A C 1
ATOM 1313 O O . PHE A 1 195 ? 12.532 25.923 -28.429 1.00 21.88 264 PHE A O 1
ATOM 1321 N N . SER A 1 196 ? 14.491 26.453 -27.446 1.00 25.17 265 SER A N 1
ATOM 1322 C CA . SER A 1 196 ? 15.170 26.804 -28.686 1.00 24.63 265 SER A CA 1
ATOM 1323 C C . SER A 1 196 ? 16.107 25.698 -29.158 1.00 24.57 265 SER A C 1
ATOM 1324 O O . SER A 1 196 ? 16.855 25.898 -30.120 1.00 28.66 265 SER A O 1
ATOM 1327 N N . SER A 1 197 ? 16.084 24.544 -28.492 1.00 25.00 266 SER A N 1
ATOM 1328 C CA . SER A 1 197 ? 16.853 23.366 -28.879 1.00 27.13 266 SER A CA 1
ATOM 1329 C C . SER A 1 197 ? 15.937 22.407 -29.628 1.00 24.04 266 SER A C 1
ATOM 1330 O O . SER A 1 197 ? 14.846 22.079 -29.147 1.00 25.12 266 SER A O 1
ATOM 1333 N N . GLU A 1 198 ? 16.388 21.946 -30.799 1.00 25.05 267 GLU A N 1
ATOM 1334 C CA . GLU A 1 198 ? 15.550 21.072 -31.613 1.00 22.55 267 GLU A CA 1
ATOM 1335 C C . GLU A 1 198 ? 15.199 19.777 -30.882 1.00 24.64 267 GLU A C 1
ATOM 1336 O O . GLU A 1 198 ? 14.044 19.335 -30.908 1.00 24.18 267 GLU A O 1
ATOM 1342 N N . ALA A 1 199 ? 16.175 19.156 -30.217 1.00 23.68 268 ALA A N 1
ATOM 1343 C CA . ALA A 1 199 ? 15.919 17.855 -29.602 1.00 24.45 268 ALA A CA 1
ATOM 1344 C C . ALA A 1 199 ? 14.880 17.957 -28.495 1.00 28.03 268 ALA A C 1
ATOM 1345 O O . ALA A 1 199 ? 14.018 17.081 -28.359 1.00 26.88 268 ALA A O 1
ATOM 1347 N N . ARG A 1 200 ? 14.951 19.015 -27.685 1.00 26.11 269 ARG A N 1
ATOM 1348 C CA . ARG A 1 200 ? 13.956 19.212 -26.639 1.00 26.71 269 ARG A CA 1
ATOM 1349 C C . ARG A 1 200 ? 12.569 19.360 -27.244 1.00 24.75 269 ARG A C 1
ATOM 1350 O O . ARG A 1 200 ? 11.609 18.717 -26.803 1.00 25.59 269 ARG A O 1
ATOM 1358 N N . VAL A 1 201 ? 12.451 20.200 -28.270 1.00 22.83 270 VAL A N 1
ATOM 1359 C CA . VAL A 1 201 ? 11.150 20.439 -28.880 1.00 22.66 270 VAL A CA 1
ATOM 1360 C C . VAL A 1 201 ? 10.628 19.166 -29.533 1.00 21.39 270 VAL A C 1
ATOM 1361 O O . VAL A 1 201 ? 9.441 18.835 -29.420 1.00 22.15 270 VAL A O 1
ATOM 1365 N N . ARG A 1 202 ? 11.510 18.413 -30.191 1.00 21.33 271 ARG A N 1
ATOM 1366 C CA . ARG A 1 202 ? 11.083 17.166 -30.812 1.00 22.06 271 ARG A CA 1
ATOM 1367 C C . ARG A 1 202 ? 10.464 16.229 -29.782 1.00 23.25 271 ARG A C 1
ATOM 1368 O O . ARG A 1 202 ? 9.421 15.617 -30.032 1.00 23.81 271 ARG A O 1
ATOM 1376 N N . ASP A 1 203 ? 11.087 16.119 -28.609 1.00 23.50 272 ASP A N 1
ATOM 1377 C CA . ASP A 1 203 ? 10.552 15.234 -27.579 1.00 27.27 272 ASP A CA 1
ATOM 1378 C C . ASP A 1 203 ? 9.211 15.731 -27.047 1.00 25.66 272 ASP A C 1
ATOM 1379 O O . ASP A 1 203 ? 8.318 14.924 -26.755 1.00 26.56 272 ASP A O 1
ATOM 1384 N N . VAL A 1 204 ? 9.050 17.050 -26.910 1.00 24.40 273 VAL A N 1
ATOM 1385 C CA . VAL A 1 204 ? 7.784 17.604 -26.432 1.00 23.39 273 VAL A CA 1
ATOM 1386 C C . VAL A 1 204 ? 6.672 17.316 -27.431 1.00 22.01 273 VAL A C 1
ATOM 1387 O O . VAL A 1 204 ? 5.552 16.953 -27.050 1.00 23.61 273 VAL A O 1
ATOM 1391 N N . VAL A 1 205 ? 6.967 17.470 -28.720 1.00 21.28 274 VAL A N 1
ATOM 1392 C CA . VAL A 1 205 ? 5.979 17.188 -29.754 1.00 22.55 274 VAL A CA 1
ATOM 1393 C C . VAL A 1 205 ? 5.570 15.720 -29.714 1.00 25.34 274 VAL A C 1
ATOM 1394 O O . VAL A 1 205 ? 4.380 15.387 -29.712 1.00 24.55 274 VAL A O 1
ATOM 1398 N N . THR A 1 206 ? 6.556 14.819 -29.671 1.00 23.12 275 THR A N 1
ATOM 1399 C CA . THR A 1 206 ? 6.254 13.394 -29.636 1.00 26.03 275 THR A CA 1
ATOM 1400 C C . THR A 1 206 ? 5.436 13.029 -28.404 1.00 27.79 275 THR A C 1
ATOM 1401 O O . THR A 1 206 ? 4.552 12.167 -28.473 1.00 33.29 275 THR A O 1
ATOM 1405 N N . LYS A 1 207 ? 5.689 13.700 -27.280 1.00 26.11 276 LYS A N 1
ATOM 1406 C CA . LYS A 1 207 ? 5.019 13.345 -26.035 1.00 30.47 276 LYS A CA 1
ATOM 1407 C C . LYS A 1 207 ? 3.525 13.660 -26.084 1.00 30.73 276 LYS A C 1
ATOM 1408 O O . LYS A 1 207 ? 2.695 12.824 -25.707 1.00 37.14 276 LYS A O 1
ATOM 1414 N N . TYR A 1 208 ? 3.157 14.856 -26.548 1.00 23.95 277 TYR A N 1
ATOM 1415 C CA . TYR A 1 208 ? 1.786 15.332 -26.406 1.00 24.71 277 TYR A CA 1
ATOM 1416 C C . TYR A 1 208 ? 1.040 15.521 -27.715 1.00 22.68 277 TYR A C 1
ATOM 1417 O O . TYR A 1 208 ? -0.194 15.566 -27.692 1.00 23.70 277 TYR A O 1
ATOM 1426 N N . SER A 1 209 ? 1.744 15.678 -28.837 1.00 20.53 278 SER A N 1
ATOM 1427 C CA . SER A 1 209 ? 1.141 16.144 -30.085 1.00 20.19 278 SER A CA 1
ATOM 1428 C C . SER A 1 209 ? 1.318 15.151 -31.225 1.00 22.23 278 SER A C 1
ATOM 1429 O O . SER A 1 209 ? 1.174 15.525 -32.393 1.00 23.45 278 SER A O 1
ATOM 1432 N N . ASN A 1 210 ? 1.599 13.886 -30.901 1.00 23.83 279 ASN A N 1
ATOM 1433 C CA . ASN A 1 210 ? 1.947 12.885 -31.905 1.00 25.47 279 ASN A CA 1
ATOM 1434 C C . ASN A 1 210 ? 0.780 12.521 -32.815 1.00 25.48 279 ASN A C 1
ATOM 1435 O O . ASN A 1 210 ? 1.001 11.916 -33.872 1.00 24.47 279 ASN A O 1
ATOM 1440 N N . PHE A 1 211 ? -0.454 12.842 -32.431 1.00 19.49 280 PHE A N 1
ATOM 1441 C CA . PHE A 1 211 ? -1.625 12.480 -33.217 1.00 17.95 280 PHE A CA 1
ATOM 1442 C C . PHE A 1 211 ? -2.243 13.668 -33.948 1.00 22.24 280 PHE A C 1
ATOM 1443 O O . PHE A 1 211 ? -3.371 13.559 -34.445 1.00 23.43 280 PHE A O 1
ATOM 1451 N N . VAL A 1 212 ? -1.533 14.797 -34.036 1.00 19.96 281 VAL A N 1
ATOM 1452 C CA . VAL A 1 212 ? -2.031 15.928 -34.815 1.00 20.51 281 VAL A CA 1
ATOM 1453 C C . VAL A 1 212 ? -2.315 15.485 -36.248 1.00 22.45 281 VAL A C 1
ATOM 1454 O O . VAL A 1 212 ? -1.578 14.678 -36.826 1.00 24.13 281 VAL A O 1
ATOM 1458 N N . SER A 1 213 ? -3.396 16.006 -36.829 1.00 22.78 282 SER A N 1
ATOM 1459 C CA . SER A 1 213 ? -3.945 15.417 -38.047 1.00 24.66 282 SER A CA 1
ATOM 1460 C C . SER A 1 213 ? -3.582 16.173 -39.317 1.00 24.20 282 SER A C 1
ATOM 1461 O O . SER A 1 213 ? -4.095 15.836 -40.388 1.00 27.69 282 SER A O 1
ATOM 1464 N N . PHE A 1 214 ? -2.724 17.189 -39.231 1.00 21.30 283 PHE A N 1
ATOM 1465 C CA . PHE A 1 214 ? -2.121 17.801 -40.397 1.00 21.42 283 PHE A CA 1
ATOM 1466 C C . PHE A 1 214 ? -0.613 17.575 -40.372 1.00 23.22 283 PHE A C 1
ATOM 1467 O O . PHE A 1 214 ? -0.032 17.381 -39.296 1.00 23.23 283 PHE A O 1
ATOM 1475 N N . PRO A 1 215 ? 0.034 17.552 -41.533 1.00 21.09 284 PRO A N 1
ATOM 1476 C CA . PRO A 1 215 ? 1.495 17.390 -41.580 1.00 20.61 284 PRO A CA 1
ATOM 1477 C C . PRO A 1 215 ? 2.204 18.407 -40.694 1.00 20.48 284 PRO A C 1
ATOM 1478 O O . PRO A 1 215 ? 1.927 19.609 -40.747 1.00 21.10 284 PRO A O 1
ATOM 1482 N N . LEU A 1 216 ? 3.131 17.903 -39.882 1.00 19.76 285 LEU A N 1
ATOM 1483 C CA . LEU A 1 216 ? 3.898 18.692 -38.930 1.00 18.97 285 LEU A CA 1
ATOM 1484 C C . LEU A 1 216 ? 5.378 18.541 -39.246 1.00 21.20 285 LEU A C 1
ATOM 1485 O O . LEU A 1 216 ? 5.890 17.411 -39.320 1.00 21.24 285 LEU A O 1
ATOM 1490 N N . TYR A 1 217 ? 6.062 19.667 -39.385 1.00 20.05 286 TYR A N 1
ATOM 1491 C CA . TYR A 1 217 ? 7.480 19.732 -39.708 1.00 21.34 286 TYR A CA 1
ATOM 1492 C C . TYR A 1 217 ? 8.199 20.475 -38.596 1.00 29.42 286 TYR A C 1
ATOM 1493 O O . TYR A 1 217 ? 7.688 21.475 -38.081 1.00 27.00 286 TYR A O 1
ATOM 1502 N N . LEU A 1 218 ? 9.378 19.989 -38.221 1.00 22.91 287 LEU A N 1
ATOM 1503 C CA . LEU A 1 218 ? 10.247 20.672 -37.264 1.00 21.35 287 LEU A CA 1
ATOM 1504 C C . LEU A 1 218 ? 11.570 20.958 -37.959 1.00 24.01 287 LEU A C 1
ATOM 1505 O O . LEU A 1 218 ? 12.268 20.024 -38.374 1.00 27.83 287 LEU A O 1
ATOM 1510 N N . ASN A 1 219 ? 11.907 22.235 -38.114 1.00 24.55 288 ASN A N 1
ATOM 1511 C CA . ASN A 1 219 ? 13.153 22.624 -38.764 1.00 26.26 288 ASN A CA 1
ATOM 1512 C C . ASN A 1 219 ? 13.292 21.986 -40.144 1.00 31.64 288 ASN A C 1
ATOM 1513 O O . ASN A 1 219 ? 14.384 21.602 -40.573 1.00 34.60 288 ASN A O 1
ATOM 1518 N N . GLY A 1 220 ? 12.170 21.889 -40.853 1.00 25.20 289 GLY A N 1
ATOM 1519 C CA . GLY A 1 220 ? 12.172 21.392 -42.216 1.00 26.18 289 GLY A CA 1
ATOM 1520 C C . GLY A 1 220 ? 12.086 19.885 -42.353 1.00 29.41 289 GLY A C 1
ATOM 1521 O O . GLY A 1 220 ? 12.087 19.386 -43.489 1.00 34.04 289 GLY A O 1
ATOM 1522 N N . ARG A 1 221 ? 12.030 19.142 -41.251 1.00 27.63 290 ARG A N 1
ATOM 1523 C CA . ARG A 1 221 ? 11.938 17.686 -41.272 1.00 26.12 290 ARG A CA 1
ATOM 1524 C C . ARG A 1 221 ? 10.534 17.259 -40.875 1.00 28.57 290 ARG A C 1
ATOM 1525 O O . ARG A 1 221 ? 10.017 17.689 -39.838 1.00 26.13 290 ARG A O 1
ATOM 1533 N N . ARG A 1 222 ? 9.925 16.393 -41.681 1.00 24.79 291 ARG A N 1
ATOM 1534 C CA . ARG A 1 222 ? 8.614 15.877 -41.338 1.00 21.59 291 ARG A CA 1
ATOM 1535 C C . ARG A 1 222 ? 8.705 15.066 -40.063 1.00 24.99 291 ARG A C 1
ATOM 1536 O O . ARG A 1 222 ? 9.549 14.168 -39.939 1.00 27.59 291 ARG A O 1
ATOM 1544 N N . MET A 1 223 ? 7.821 15.361 -39.117 1.00 23.20 292 MET A N 1
ATOM 1545 C CA . MET A 1 223 ? 7.773 14.596 -37.886 1.00 24.52 292 MET A CA 1
ATOM 1546 C C . MET A 1 223 ? 6.934 13.346 -38.095 1.00 25.27 292 MET A C 1
ATOM 1547 O O . MET A 1 223 ? 5.964 13.345 -38.860 1.00 24.57 292 MET A O 1
ATOM 1552 N N . ASN A 1 224 ? 7.337 12.265 -37.429 1.00 27.77 293 ASN A N 1
ATOM 1553 C CA . ASN A 1 224 ? 6.608 11.007 -37.490 1.00 31.10 293 ASN A CA 1
ATOM 1554 C C . ASN A 1 224 ? 5.417 11.115 -36.554 1.00 36.79 293 ASN A C 1
ATOM 1555 O O . ASN A 1 224 ? 5.571 11.070 -35.330 1.00 48.98 293 ASN A O 1
ATOM 1560 N N . THR A 1 225 ? 4.235 11.275 -37.125 1.00 25.70 294 THR A N 1
ATOM 1561 C CA . THR A 1 225 ? 3.004 11.349 -36.355 1.00 26.06 294 THR A CA 1
ATOM 1562 C C . THR A 1 225 ? 2.104 10.165 -36.698 1.00 27.38 294 THR A C 1
ATOM 1563 O O . THR A 1 225 ? 2.334 9.431 -37.666 1.00 28.74 294 THR A O 1
ATOM 1567 N N . LEU A 1 226 ? 1.066 9.981 -35.889 1.00 25.14 295 LEU A N 1
ATOM 1568 C CA . LEU A 1 226 ? 0.219 8.801 -35.957 1.00 25.40 295 LEU A CA 1
ATOM 1569 C C . LEU A 1 226 ? -1.232 9.186 -36.229 1.00 26.41 295 LEU A C 1
ATOM 1570 O O . LEU A 1 226 ? -1.637 10.332 -36.038 1.00 24.83 295 LEU A O 1
ATOM 1575 N N . GLN A 1 227 ? -2.019 8.203 -36.663 1.00 25.99 296 GLN A N 1
ATOM 1576 C CA . GLN A 1 227 ? -3.399 8.419 -37.089 1.00 25.31 296 GLN A CA 1
ATOM 1577 C C . GLN A 1 227 ? -4.344 8.209 -35.906 1.00 23.79 296 GLN A C 1
ATOM 1578 O O . GLN A 1 227 ? -4.370 7.127 -35.306 1.00 24.13 296 GLN A O 1
ATOM 1584 N N . ALA A 1 228 ? -5.135 9.238 -35.590 1.00 21.97 297 ALA A N 1
ATOM 1585 C CA . ALA A 1 228 ? -6.056 9.221 -34.447 1.00 20.55 297 ALA A CA 1
ATOM 1586 C C . ALA A 1 228 ? -7.356 8.550 -34.882 1.00 19.54 297 ALA A C 1
ATOM 1587 O O . ALA A 1 228 ? -8.368 9.202 -35.159 1.00 21.67 297 ALA A O 1
ATOM 1589 N N . ILE A 1 229 ? -7.327 7.210 -34.929 1.00 21.10 298 ILE A N 1
ATOM 1590 C CA . ILE A 1 229 ? -8.469 6.485 -35.480 1.00 20.94 298 ILE A CA 1
ATOM 1591 C C . ILE A 1 229 ? -9.714 6.632 -34.620 1.00 20.01 298 ILE A C 1
ATOM 1592 O O . ILE A 1 229 ? -10.831 6.432 -35.118 1.00 19.86 298 ILE A O 1
ATOM 1597 N N . TRP A 1 230 ? -9.558 7.008 -33.350 1.00 18.90 299 TRP A N 1
ATOM 1598 C CA . TRP A 1 230 ? -10.730 7.214 -32.511 1.00 19.74 299 TRP A CA 1
ATOM 1599 C C . TRP A 1 230 ? -11.614 8.351 -32.993 1.00 20.02 299 TRP A C 1
ATOM 1600 O O . TRP A 1 230 ? -12.802 8.372 -32.651 1.00 20.34 299 TRP A O 1
ATOM 1611 N N . MET A 1 231 ? -11.074 9.287 -33.786 1.00 20.45 300 MET A N 1
ATOM 1612 C CA . MET A 1 231 ? -11.863 10.395 -34.311 1.00 21.61 300 MET A CA 1
ATOM 1613 C C . MET A 1 231 ? -12.680 10.018 -35.537 1.00 22.41 300 MET A C 1
ATOM 1614 O O . MET A 1 231 ? -13.533 10.805 -35.968 1.00 29.39 300 MET A O 1
ATOM 1619 N N . MET A 1 232 ? -12.444 8.851 -36.112 1.00 22.71 301 MET A N 1
ATOM 1620 C CA . MET A 1 232 ? -13.181 8.458 -37.295 1.00 24.34 301 MET A CA 1
ATOM 1621 C C . MET A 1 232 ? -14.551 7.907 -36.914 1.00 23.97 301 MET A C 1
ATOM 1622 O O . MET A 1 232 ? -14.790 7.488 -35.782 1.00 25.77 301 MET A O 1
ATOM 1627 N N . ASP A 1 233 ? -15.460 7.951 -37.876 1.00 29.73 302 ASP A N 1
ATOM 1628 C CA . ASP A 1 233 ? -16.756 7.315 -37.716 1.00 30.78 302 ASP A CA 1
ATOM 1629 C C . ASP A 1 233 ? -16.524 5.827 -37.448 1.00 27.11 302 ASP A C 1
ATOM 1630 O O . ASP A 1 233 ? -15.760 5.193 -38.184 1.00 28.24 302 ASP A O 1
ATOM 1635 N N . PRO A 1 234 ? -17.128 5.255 -36.402 1.00 25.61 303 PRO A N 1
ATOM 1636 C CA . PRO A 1 234 ? -16.856 3.836 -36.103 1.00 22.79 303 PRO A CA 1
ATOM 1637 C C . PRO A 1 234 ? -17.043 2.906 -37.288 1.00 23.10 303 PRO A C 1
ATOM 1638 O O . PRO A 1 234 ? -16.251 1.969 -37.453 1.00 23.43 303 PRO A O 1
ATOM 1642 N N . LYS A 1 235 ? -18.044 3.145 -38.137 1.00 26.62 304 LYS A N 1
ATOM 1643 C CA . LYS A 1 235 ? -18.260 2.258 -39.274 1.00 26.74 304 LYS A CA 1
ATOM 1644 C C . LYS A 1 235 ? -17.119 2.297 -40.280 1.00 26.99 304 LYS A C 1
ATOM 1645 O O . LYS A 1 235 ? -17.040 1.405 -41.132 1.00 30.43 304 LYS A O 1
ATOM 1651 N N . ASP A 1 236 ? -16.231 3.286 -40.196 1.00 24.08 305 ASP A N 1
ATOM 1652 C CA . ASP A 1 236 ? -15.165 3.447 -41.177 1.00 25.58 305 ASP A CA 1
ATOM 1653 C C . ASP A 1 236 ? -13.865 2.762 -40.771 1.00 26.55 305 ASP A C 1
ATOM 1654 O O . ASP A 1 236 ? -12.979 2.600 -41.619 1.00 31.57 305 ASP A O 1
ATOM 1659 N N . VAL A 1 237 ? -13.724 2.357 -39.514 1.00 20.07 306 VAL A N 1
ATOM 1660 C CA . VAL A 1 237 ? -12.488 1.746 -39.031 1.00 21.74 306 VAL A CA 1
ATOM 1661 C C . VAL A 1 237 ? -12.559 0.241 -39.242 1.00 22.55 306 VAL A C 1
ATOM 1662 O O . VAL A 1 237 ? -13.466 -0.424 -38.731 1.00 24.56 306 VAL A O 1
ATOM 1666 N N . ARG A 1 238 ? -11.590 -0.305 -39.975 1.00 20.37 307 ARG A N 1
ATOM 1667 C CA . ARG A 1 238 ? -11.576 -1.735 -40.251 1.00 20.75 307 ARG A CA 1
ATOM 1668 C C . ARG A 1 238 ? -10.825 -2.517 -39.175 1.00 20.21 307 ARG A C 1
ATOM 1669 O O . ARG A 1 238 ? -10.076 -1.966 -38.368 1.00 20.39 307 ARG A O 1
ATOM 1677 N N . GLU A 1 239 ? -11.009 -3.841 -39.202 1.00 22.84 308 GLU A N 1
ATOM 1678 C CA . GLU A 1 239 ? -10.412 -4.683 -38.170 1.00 21.02 308 GLU A CA 1
ATOM 1679 C C . GLU A 1 239 ? -8.894 -4.569 -38.163 1.00 21.98 308 GLU A C 1
ATOM 1680 O O . GLU A 1 239 ? -8.278 -4.520 -37.090 1.00 22.84 308 GLU A O 1
ATOM 1686 N N . TRP A 1 240 ? -8.270 -4.508 -39.342 1.00 22.40 309 TRP A N 1
ATOM 1687 C CA . TRP A 1 240 ? -6.816 -4.413 -39.366 1.00 22.55 309 TRP A CA 1
ATOM 1688 C C . TRP A 1 240 ? -6.332 -3.128 -38.720 1.00 23.15 309 TRP A C 1
ATOM 1689 O O . TRP A 1 240 ? -5.255 -3.104 -38.111 1.00 23.06 309 TRP A O 1
ATOM 1700 N N . GLN A 1 241 ? -7.115 -2.054 -38.827 1.00 20.11 310 GLN A N 1
ATOM 1701 C CA . GLN A 1 241 ? -6.718 -0.794 -38.217 1.00 19.81 310 GLN A CA 1
ATOM 1702 C C . GLN A 1 241 ? -6.867 -0.859 -36.704 1.00 18.73 310 GLN A C 1
ATOM 1703 O O . GLN A 1 241 ? -6.014 -0.357 -35.969 1.00 19.68 310 GLN A O 1
ATOM 1709 N N . HIS A 1 242 ? -7.935 -1.495 -36.230 1.00 18.70 311 HIS A N 1
ATOM 1710 C CA . HIS A 1 242 ? -8.072 -1.711 -34.794 1.00 19.96 311 HIS A CA 1
ATOM 1711 C C . HIS A 1 242 ? -6.960 -2.602 -34.260 1.00 23.22 311 HIS A C 1
ATOM 1712 O O . HIS A 1 242 ? -6.415 -2.340 -33.181 1.00 22.80 311 HIS A O 1
ATOM 1719 N N . GLU A 1 243 ? -6.604 -3.658 -34.996 1.00 22.27 312 GLU A N 1
ATOM 1720 C CA . GLU A 1 243 ? -5.535 -4.538 -34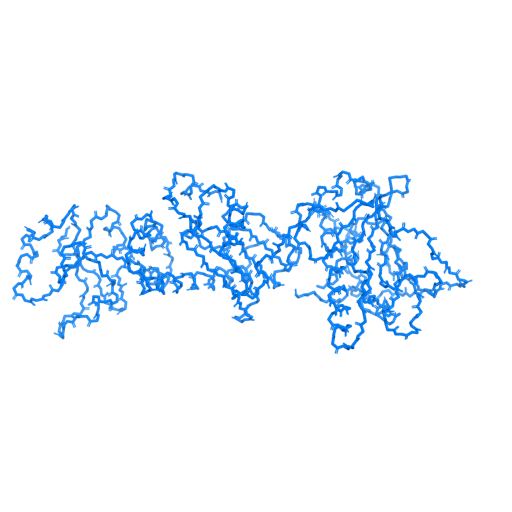.535 1.00 21.90 312 GLU A CA 1
ATOM 1721 C C . GLU A 1 243 ? -4.220 -3.777 -34.400 1.00 24.48 312 GLU A C 1
ATOM 1722 O O . GLU A 1 243 ? -3.512 -3.923 -33.396 1.00 24.81 312 GLU A O 1
ATOM 1728 N N . GLU A 1 244 ? -3.892 -2.939 -35.387 1.00 21.25 313 GLU A N 1
ATOM 1729 C CA . GLU A 1 244 ? -2.679 -2.128 -35.303 1.00 21.24 313 GLU A CA 1
ATOM 1730 C C . GLU A 1 244 ? -2.740 -1.164 -34.124 1.00 23.23 313 GLU A C 1
ATOM 1731 O O . GLU A 1 244 ? -1.776 -1.037 -33.359 1.00 23.59 313 GLU A O 1
ATOM 1737 N N . PHE A 1 245 ? -3.866 -0.467 -33.963 1.00 21.25 314 PHE A N 1
ATOM 1738 C CA . PHE A 1 245 ? -3.953 0.524 -32.898 1.00 20.45 314 PHE A CA 1
ATOM 1739 C C . PHE A 1 245 ? -3.943 -0.138 -31.527 1.00 21.42 314 PHE A C 1
ATOM 1740 O O . PHE A 1 245 ? -3.278 0.348 -30.604 1.00 20.55 314 PHE A O 1
ATOM 1748 N N . TYR A 1 246 ? -4.678 -1.241 -31.378 1.00 19.56 315 TYR A N 1
ATOM 1749 C CA . TYR A 1 246 ? -4.647 -1.978 -30.117 1.00 21.31 315 TYR A CA 1
ATOM 1750 C C . TYR A 1 246 ? -3.224 -2.364 -29.748 1.00 23.67 315 TYR A C 1
ATOM 1751 O O . TYR A 1 246 ? -2.784 -2.154 -28.607 1.00 23.06 315 TYR A O 1
ATOM 1760 N N . ARG A 1 247 ? -2.487 -2.946 -30.696 1.00 22.87 316 ARG A N 1
ATOM 1761 C CA . ARG A 1 247 ? -1.128 -3.366 -30.381 1.00 24.91 316 ARG A CA 1
ATOM 1762 C C . ARG A 1 247 ? -0.267 -2.181 -29.977 1.00 27.06 316 ARG A C 1
ATOM 1763 O O . ARG A 1 247 ? 0.579 -2.310 -29.088 1.00 27.16 316 ARG A O 1
ATOM 1771 N N . TYR A 1 248 ? -0.513 -1.010 -30.567 1.00 24.37 317 TYR A N 1
ATOM 1772 C CA . TYR A 1 248 ? 0.247 0.180 -30.214 1.00 23.61 317 TYR A CA 1
ATOM 1773 C C . TYR A 1 248 ? -0.103 0.659 -28.811 1.00 25.18 317 TYR A C 1
ATOM 1774 O O . TYR A 1 248 ? 0.786 0.861 -27.975 1.00 26.61 317 TYR A O 1
ATOM 1783 N N . VAL A 1 249 ? -1.395 0.849 -28.529 1.00 25.58 318 VAL A N 1
ATOM 1784 C CA . VAL A 1 249 ? -1.763 1.502 -27.270 1.00 29.29 318 VAL A CA 1
ATOM 1785 C C . VAL A 1 249 ? -1.564 0.577 -26.086 1.00 30.26 318 VAL A C 1
ATOM 1786 O O . VAL A 1 249 ? -1.255 1.035 -24.978 1.00 36.17 318 VAL A O 1
ATOM 1790 N N . ALA A 1 250 ? -1.745 -0.722 -26.284 1.00 27.20 319 ALA A N 1
ATOM 1791 C CA . ALA A 1 250 ? -1.576 -1.685 -25.211 1.00 26.50 319 ALA A CA 1
ATOM 1792 C C . ALA A 1 250 ? -0.164 -2.234 -25.146 1.00 31.19 319 ALA A C 1
ATOM 1793 O O . ALA A 1 250 ? 0.151 -2.972 -24.206 1.00 32.53 319 ALA A O 1
ATOM 1795 N N . GLN A 1 251 ? 0.692 -1.869 -26.104 1.00 30.36 320 GLN A N 1
ATOM 1796 C CA . GLN A 1 251 ? 2.022 -2.458 -26.245 1.00 31.25 320 GLN A CA 1
ATOM 1797 C C . GLN A 1 251 ? 1.943 -3.981 -26.184 1.00 32.88 320 GLN A C 1
ATOM 1798 O O . GLN A 1 251 ? 2.598 -4.640 -25.373 1.00 36.41 320 GLN A O 1
ATOM 1804 N N . ALA A 1 252 ? 1.115 -4.534 -27.064 1.00 34.60 321 ALA A N 1
ATOM 1805 C CA . ALA A 1 252 ? 0.726 -5.931 -27.019 1.00 31.31 321 ALA A CA 1
ATOM 1806 C C . ALA A 1 252 ? 1.046 -6.608 -28.343 1.00 28.86 321 ALA A C 1
ATOM 1807 O O . ALA A 1 252 ? 1.246 -5.957 -29.372 1.00 31.87 321 ALA A O 1
ATOM 1809 N N . HIS A 1 253 ? 1.085 -7.940 -28.304 1.00 30.56 322 HIS A N 1
ATOM 1810 C CA . HIS A 1 253 ? 1.338 -8.745 -29.487 1.00 32.88 322 HIS A CA 1
ATOM 1811 C C . HIS A 1 253 ? 0.147 -9.589 -29.903 1.00 33.55 322 HIS A C 1
ATOM 1812 O O . HIS A 1 253 ? 0.183 -10.189 -30.984 1.00 35.37 322 HIS A O 1
ATOM 1819 N N . ASP A 1 254 ? -0.893 -9.666 -29.075 1.00 26.30 323 ASP A N 1
ATOM 1820 C CA . ASP A 1 254 ? -2.099 -10.398 -29.427 1.00 23.88 323 ASP A CA 1
ATOM 1821 C C . ASP A 1 254 ? -3.025 -9.479 -30.227 1.00 25.12 323 ASP A C 1
ATOM 1822 O O . ASP A 1 254 ? -2.650 -8.383 -30.655 1.00 27.35 323 ASP A O 1
ATOM 1827 N N . LYS A 1 255 ? -4.234 -9.938 -30.460 1.00 23.24 324 LYS A N 1
ATOM 1828 C CA . LYS A 1 255 ? -5.295 -9.157 -31.061 1.00 24.38 324 LYS A CA 1
ATOM 1829 C C . LYS A 1 255 ? -6.364 -8.887 -30.015 1.00 23.56 324 LYS A C 1
ATOM 1830 O O . LYS A 1 255 ? -6.427 -9.573 -28.989 1.00 24.70 324 LYS A O 1
ATOM 1836 N N . PRO A 1 256 ? -7.217 -7.884 -30.219 1.00 20.73 325 PRO A N 1
ATOM 1837 C CA . PRO A 1 256 ? -8.283 -7.631 -29.244 1.00 19.64 325 PRO A CA 1
ATOM 1838 C C . PRO A 1 256 ? -9.440 -8.600 -29.456 1.00 19.76 325 PRO A C 1
ATOM 1839 O O . PRO A 1 256 ? -9.893 -8.803 -30.584 1.00 21.40 325 PRO A O 1
ATOM 1843 N N . ARG A 1 257 ? -9.915 -9.205 -28.364 1.00 17.26 326 ARG A N 1
ATOM 1844 C CA . ARG A 1 257 ? -11.083 -10.063 -28.485 1.00 16.93 326 ARG A CA 1
ATOM 1845 C C . ARG A 1 257 ? -12.361 -9.254 -28.626 1.00 17.11 326 ARG A C 1
ATOM 1846 O O . ARG A 1 257 ? -13.317 -9.725 -29.247 1.00 19.84 326 ARG A O 1
ATOM 1854 N N . TYR A 1 258 ? -12.402 -8.050 -28.050 1.00 15.46 327 TYR A N 1
ATOM 1855 C CA . TYR A 1 258 ? -13.544 -7.162 -28.191 1.00 16.73 327 TYR A CA 1
ATOM 1856 C C . TYR A 1 258 ? -13.036 -5.761 -28.472 1.00 15.76 327 TYR A C 1
ATOM 1857 O O . TYR A 1 258 ? -11.971 -5.356 -27.982 1.00 16.33 327 TYR A O 1
ATOM 1866 N N . THR A 1 259 ? -13.827 -5.024 -29.254 1.00 16.23 328 THR A N 1
ATOM 1867 C CA . THR A 1 259 ? -13.559 -3.632 -29.603 1.00 15.59 328 THR A CA 1
ATOM 1868 C C . THR A 1 259 ? -14.859 -2.857 -29.477 1.00 16.10 328 THR A C 1
ATOM 1869 O O . THR A 1 259 ? -15.865 -3.252 -30.070 1.00 18.60 328 THR A O 1
ATOM 1873 N N . LEU A 1 260 ? -14.839 -1.775 -28.697 1.00 16.50 329 LEU A N 1
ATOM 1874 C CA . LEU A 1 260 ? -15.955 -0.838 -28.607 1.00 16.99 329 LEU A CA 1
ATOM 1875 C C . LEU A 1 260 ? -15.446 0.530 -29.026 1.00 16.96 329 LEU A C 1
ATOM 1876 O O . LEU A 1 260 ? -14.534 1.072 -28.397 1.00 17.19 329 LEU A O 1
ATOM 1881 N N . HIS A 1 261 ? -15.982 1.045 -30.113 1.00 17.74 330 HIS A N 1
ATOM 1882 C CA . HIS A 1 261 ? -15.652 2.387 -30.577 1.00 17.58 330 HIS A CA 1
ATOM 1883 C C . HIS A 1 261 ? -16.855 3.260 -30.245 1.00 17.70 330 HIS A C 1
ATOM 1884 O O . HIS A 1 261 ? -17.894 3.183 -30.906 1.00 20.19 330 HIS A O 1
ATOM 1891 N N . TYR A 1 262 ? -16.720 4.057 -29.188 1.00 18.07 331 TYR A N 1
ATOM 1892 C CA . TYR A 1 262 ? -17.830 4.804 -28.608 1.00 17.42 331 TYR A CA 1
ATOM 1893 C C . TYR A 1 262 ? -17.664 6.283 -28.920 1.00 19.96 331 TYR A C 1
ATOM 1894 O O . TYR A 1 262 ? -16.702 6.920 -28.472 1.00 20.14 331 TYR A O 1
ATOM 1903 N N . LYS A 1 263 ? -18.604 6.818 -29.686 1.00 20.79 332 LYS A N 1
ATOM 1904 C CA . LYS A 1 263 ? -18.642 8.226 -30.043 1.00 23.05 332 LYS A CA 1
ATOM 1905 C C . LYS A 1 263 ? -19.977 8.787 -29.576 1.00 29.71 332 LYS A C 1
ATOM 1906 O O . LYS A 1 263 ? -21.033 8.216 -29.871 1.00 30.11 332 LYS A O 1
ATOM 1912 N N . THR A 1 264 ? -19.932 9.877 -28.815 1.00 24.82 333 THR A N 1
ATOM 1913 C CA . THR A 1 264 ? -21.154 10.517 -28.355 1.00 27.89 333 THR A CA 1
ATOM 1914 C C . THR A 1 264 ? -20.898 12.011 -28.242 1.00 25.20 333 THR A C 1
ATOM 1915 O O . THR A 1 264 ? -19.754 12.448 -28.095 1.00 24.80 333 THR A O 1
ATOM 1919 N N . ASP A 1 265 ? -21.971 12.791 -28.374 1.00 26.30 334 ASP A N 1
ATOM 1920 C CA . ASP A 1 265 ? -21.915 14.227 -28.169 1.00 26.44 334 ASP A CA 1
ATOM 1921 C C . ASP A 1 265 ? -22.713 14.676 -26.955 1.00 33.22 334 ASP A C 1
ATOM 1922 O O . ASP A 1 265 ? -22.658 15.859 -26.601 1.00 33.75 334 ASP A O 1
ATOM 1927 N N . ALA A 1 266 ? -23.452 13.773 -26.318 1.00 35.42 335 ALA A N 1
ATOM 1928 C CA . ALA A 1 266 ? -24.239 14.112 -25.137 1.00 34.98 335 ALA A CA 1
ATOM 1929 C C . ALA A 1 266 ? -24.187 12.984 -24.117 1.00 39.91 335 ALA A C 1
ATOM 1930 O O . ALA A 1 266 ? -24.238 11.810 -24.487 1.00 44.40 335 ALA A O 1
ATOM 1932 N N . PRO A 1 267 ? -24.091 13.332 -22.823 1.00 40.81 336 PRO A N 1
ATOM 1933 C CA . PRO A 1 267 ? -24.032 14.695 -22.281 1.00 39.97 336 PRO A CA 1
ATOM 1934 C C . PRO A 1 267 ? -22.669 15.353 -22.469 1.00 37.91 336 PRO A C 1
ATOM 1935 O O . PRO A 1 267 ? -22.521 16.543 -22.209 1.00 37.12 336 PRO A O 1
ATOM 1939 N N . LEU A 1 268 ? -21.687 14.578 -22.923 1.00 31.58 337 LEU A N 1
ATOM 1940 C CA . LEU A 1 268 ? -20.325 15.055 -23.092 1.00 31.86 337 LEU A CA 1
ATOM 1941 C C . LEU A 1 268 ? -19.808 14.633 -24.454 1.00 26.17 337 LEU A C 1
ATOM 1942 O O . LEU A 1 268 ? -20.249 13.626 -25.020 1.00 29.33 337 LEU A O 1
ATOM 1947 N N . ASN A 1 269 ? -18.836 15.387 -24.954 1.00 24.38 338 ASN A N 1
ATOM 1948 C CA . ASN A 1 269 ? -18.106 14.981 -26.145 1.00 24.80 338 ASN A CA 1
ATOM 1949 C C . ASN A 1 269 ? -17.198 13.820 -25.777 1.00 24.29 338 ASN A C 1
ATOM 1950 O O . ASN A 1 269 ? -16.373 13.939 -24.864 1.00 24.78 338 ASN A O 1
ATOM 1955 N N . ILE A 1 270 ? -17.359 12.687 -26.460 1.00 20.73 339 ILE A N 1
ATOM 1956 C CA . ILE A 1 270 ? -16.501 11.524 -26.244 1.00 19.07 339 ILE A CA 1
ATOM 1957 C C . ILE A 1 270 ? -16.174 10.895 -27.589 1.00 19.79 339 ILE A C 1
ATOM 1958 O O . ILE A 1 270 ? -17.067 10.667 -28.410 1.00 21.30 339 ILE A O 1
ATOM 1963 N N . ARG A 1 271 ? -14.892 10.627 -27.816 1.00 18.19 340 ARG A N 1
ATOM 1964 C CA . ARG A 1 271 ? -14.432 9.826 -28.947 1.00 19.70 340 ARG A CA 1
ATOM 1965 C C . ARG A 1 271 ? -13.471 8.837 -28.320 1.00 19.20 340 ARG A C 1
ATOM 1966 O O . ARG A 1 271 ? -12.416 9.240 -27.822 1.00 19.87 340 ARG A O 1
ATOM 1974 N N . SER A 1 272 ? -13.851 7.559 -28.291 1.00 18.33 341 SER A N 1
ATOM 1975 C CA . SER A 1 272 ? -13.112 6.573 -27.507 1.00 16.62 341 SER A CA 1
ATOM 1976 C C . SER A 1 272 ? -13.089 5.222 -28.208 1.00 17.45 341 SER A C 1
ATOM 1977 O O . SER A 1 272 ? -14.000 4.878 -28.969 1.00 18.65 341 SER A O 1
ATOM 1980 N N . ILE A 1 273 ? -12.026 4.463 -27.947 1.00 15.78 342 ILE A N 1
ATOM 1981 C CA . ILE A 1 273 ? -11.948 3.069 -28.372 1.00 16.01 342 ILE A CA 1
ATOM 1982 C C . ILE A 1 273 ? -11.467 2.256 -27.187 1.00 16.83 342 ILE A C 1
ATOM 1983 O O . ILE A 1 273 ? -10.458 2.597 -26.558 1.00 17.01 342 ILE A O 1
ATOM 1988 N N . PHE A 1 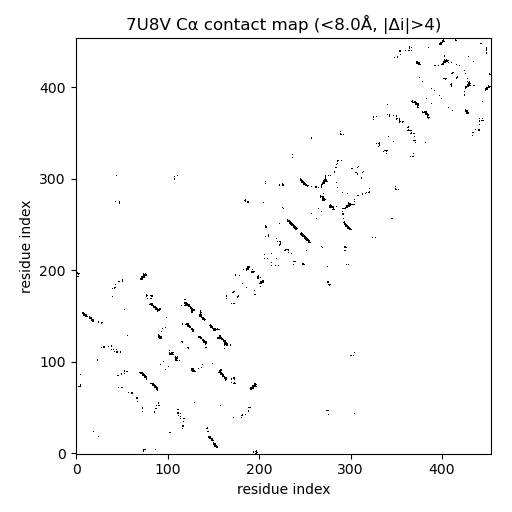274 ? -12.186 1.176 -26.892 1.00 16.51 343 PHE A N 1
ATOM 1989 C CA . PHE A 1 274 ? -11.853 0.262 -25.809 1.00 15.34 343 PHE A CA 1
ATOM 1990 C C . PHE A 1 274 ? -11.652 -1.140 -26.358 1.00 16.12 343 PHE A C 1
ATOM 1991 O O . PHE A 1 274 ? -12.414 -1.595 -27.217 1.00 17.08 343 PHE A O 1
ATOM 1999 N N . TYR A 1 275 ? -10.627 -1.816 -25.843 1.00 14.41 344 TYR A N 1
ATOM 2000 C CA . TYR A 1 275 ? -10.259 -3.160 -26.265 1.00 14.44 344 TYR A CA 1
ATOM 2001 C C . TYR A 1 275 ? -10.151 -4.063 -25.054 1.00 14.63 344 TYR A C 1
ATOM 2002 O O . TYR A 1 275 ? -9.673 -3.667 -23.992 1.00 15.49 3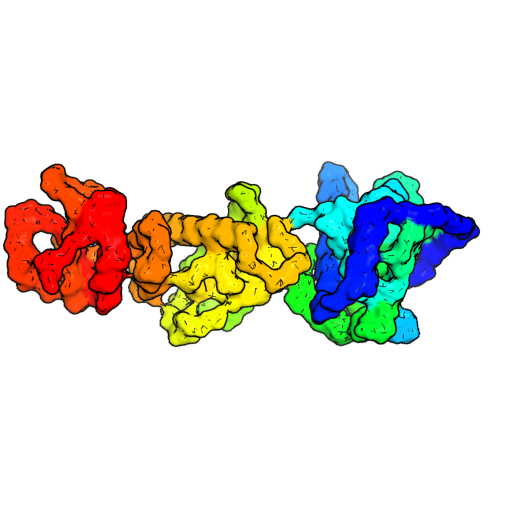44 TYR A O 1
ATOM 2011 N N . VAL A 1 276 ? -10.572 -5.331 -25.236 1.00 15.20 345 VAL A N 1
ATOM 2012 C CA . VAL A 1 276 ? -10.283 -6.411 -24.308 1.00 15.18 345 VAL A CA 1
ATOM 2013 C C . VAL A 1 276 ? -9.261 -7.327 -24.965 1.00 15.33 345 VAL A C 1
ATOM 2014 O O . VAL A 1 276 ? -9.472 -7.749 -26.106 1.00 15.83 345 VAL A O 1
ATOM 2018 N N . PRO A 1 277 ? -8.152 -7.652 -24.303 1.00 16.51 346 PRO A N 1
ATOM 2019 C CA . PRO A 1 277 ? -7.163 -8.550 -24.917 1.00 16.49 346 PRO A CA 1
ATOM 2020 C C . PRO A 1 277 ? -7.717 -9.941 -25.176 1.00 15.82 346 PRO A C 1
ATOM 2021 O O . PRO A 1 277 ? -8.594 -10.428 -24.456 1.00 17.27 346 PRO A O 1
ATOM 2025 N N . ASP A 1 278 ? -7.166 -10.584 -26.215 1.00 18.01 347 ASP A N 1
ATOM 2026 C CA . ASP A 1 278 ? -7.410 -12.005 -26.456 1.00 18.08 347 ASP A CA 1
ATOM 2027 C C . ASP A 1 278 ? -6.871 -12.858 -25.317 1.00 21.13 347 ASP A C 1
ATOM 2028 O O . ASP A 1 278 ? -7.485 -13.859 -24.938 1.00 23.96 347 ASP A O 1
ATOM 2033 N N . MET A 1 279 ? -5.706 -12.500 -24.792 1.00 20.27 348 MET A N 1
ATOM 2034 C CA . MET A 1 279 ? -5.119 -13.241 -23.691 1.00 18.80 348 MET A CA 1
ATOM 2035 C C . MET A 1 279 ? -5.922 -13.061 -22.407 1.00 20.95 348 MET A C 1
ATOM 2036 O O . MET A 1 279 ? -6.638 -12.068 -22.225 1.00 20.42 348 MET A O 1
ATOM 2041 N N . LYS A 1 280 ? -5.808 -14.058 -21.528 1.00 19.73 349 LYS A N 1
ATOM 2042 C CA . LYS A 1 280 ? -6.368 -13.997 -20.184 1.00 18.72 349 LYS A CA 1
ATOM 2043 C C . LYS A 1 280 ? -5.602 -12.950 -19.385 1.00 20.95 349 LYS A C 1
ATOM 2044 O O . LYS A 1 280 ? -4.453 -12.635 -19.698 1.00 23.49 349 LYS A O 1
ATOM 2050 N N . PRO A 1 281 ? -6.201 -12.411 -18.325 1.00 20.62 350 PRO A N 1
ATOM 2051 C CA . PRO A 1 281 ? -5.450 -11.481 -17.478 1.00 21.68 350 PRO A CA 1
ATOM 2052 C C . PRO A 1 281 ? -4.331 -12.208 -16.747 1.00 23.25 350 PRO A C 1
ATOM 2053 O O . PRO A 1 281 ? -4.490 -13.341 -16.297 1.00 24.74 350 PRO A O 1
ATOM 2057 N N . SER A 1 282 ? -3.178 -11.554 -16.684 1.00 29.94 351 SER A N 1
ATOM 2058 C CA . SER A 1 282 ? -2.034 -12.027 -15.931 1.00 39.38 351 SER A CA 1
ATOM 2059 C C . SER A 1 282 ? -1.894 -11.178 -14.675 1.00 38.54 351 SER A C 1
ATOM 2060 O O . SER A 1 282 ? -2.631 -10.212 -14.458 1.00 37.07 351 SER A O 1
ATOM 2063 N N . MET A 1 283 ? -0.916 -11.540 -13.844 1.00 43.40 352 MET A N 1
ATOM 2064 C CA . MET A 1 283 ? -0.653 -10.771 -12.634 1.00 50.82 352 MET A CA 1
ATOM 2065 C C . MET A 1 283 ? -0.409 -9.297 -12.945 1.00 46.47 352 MET A C 1
ATOM 2066 O O . MET A 1 283 ? -0.734 -8.429 -12.128 1.00 46.12 352 MET A O 1
ATOM 2071 N N . PHE A 1 284 ? 0.123 -8.996 -14.133 1.00 47.56 353 PHE A N 1
ATOM 2072 C CA . PHE A 1 284 ? 0.446 -7.617 -14.491 1.00 47.35 353 PHE A CA 1
ATOM 2073 C C . PHE A 1 284 ? -0.801 -6.770 -14.727 1.00 49.64 353 PHE A C 1
ATOM 2074 O O . PHE A 1 284 ? -0.818 -5.588 -14.364 1.00 49.50 353 PHE A O 1
ATOM 2082 N N . ASP A 1 285 ? -1.842 -7.336 -15.344 1.00 47.11 354 ASP A N 1
ATOM 2083 C CA . ASP A 1 285 ? -3.068 -6.575 -15.566 1.00 46.63 354 ASP A CA 1
ATOM 2084 C C . ASP A 1 285 ? -3.848 -6.371 -14.277 1.00 42.30 354 ASP A C 1
ATOM 2085 O O . ASP A 1 285 ? -4.568 -5.376 -14.139 1.00 45.33 354 ASP A O 1
ATOM 2090 N N . VAL A 1 286 ? -3.717 -7.298 -13.331 1.00 35.84 355 VAL A N 1
ATOM 2091 C CA . VAL A 1 286 ? -4.426 -7.168 -12.066 1.00 37.71 355 VAL A CA 1
ATOM 2092 C C . VAL A 1 286 ? -3.796 -6.085 -11.195 1.00 40.65 355 VAL A C 1
ATOM 2093 O O . VAL A 1 286 ? -4.493 -5.422 -10.418 1.00 44.35 355 VAL A O 1
ATOM 2097 N N . SER A 1 287 ? -2.484 -5.867 -11.326 1.00 44.16 356 SER A N 1
ATOM 2098 C CA . SER A 1 287 ? -1.747 -4.922 -10.494 1.00 56.56 356 SER A CA 1
ATOM 2099 C C . SER A 1 287 ? -1.331 -3.666 -11.252 1.00 65.59 356 SER A C 1
ATOM 2100 O O . SER A 1 287 ? -0.394 -2.978 -10.833 1.00 66.25 356 SER A O 1
ATOM 2103 N N . ARG A 1 288 ? -2.007 -3.355 -12.357 1.00 71.59 357 ARG A N 1
ATOM 2104 C CA . ARG A 1 288 ? -1.612 -2.229 -13.193 1.00 78.19 357 ARG A CA 1
ATOM 2105 C C . ARG A 1 288 ? -1.673 -0.926 -12.402 1.00 85.82 357 ARG A C 1
ATOM 2106 O O . ARG A 1 288 ? -2.580 -0.713 -11.592 1.00 89.27 357 ARG A O 1
ATOM 2114 N N . GLU A 1 289 ? -0.691 -0.057 -12.631 1.00 83.10 358 GLU A N 1
ATOM 2115 C CA . GLU A 1 289 ? -0.567 1.187 -11.872 1.00 80.29 358 GLU A CA 1
ATOM 2116 C C . GLU A 1 289 ? -1.709 2.161 -12.157 1.00 76.01 358 GLU A C 1
ATOM 2117 O O . GLU A 1 289 ? -2.306 2.140 -13.234 1.00 73.48 358 GLU A O 1
ATOM 2123 N N . SER A 1 292 ? -2.786 3.966 -16.296 1.00 59.77 361 SER A N 1
ATOM 2124 C CA . SER A 1 292 ? -1.939 3.460 -17.370 1.00 62.31 361 SER A CA 1
ATOM 2125 C C . SER A 1 292 ? -2.693 2.469 -18.248 1.00 53.79 361 SER A C 1
ATOM 2126 O O . SER A 1 292 ? -2.120 1.871 -19.159 1.00 54.86 361 SER A O 1
ATOM 2129 N N . SER A 1 293 ? -3.985 2.293 -17.971 1.00 35.15 362 SER A N 1
ATOM 2130 C CA . SER A 1 293 ? -4.768 1.354 -18.763 1.00 28.77 362 SER A CA 1
ATOM 2131 C C . SER A 1 293 ? -5.253 1.985 -20.063 1.00 25.53 362 SER A C 1
ATOM 2132 O O . SER A 1 293 ? -5.184 1.357 -21.127 1.00 28.27 362 SER A O 1
ATOM 2135 N N . VAL A 1 294 ? -5.723 3.224 -19.996 1.00 24.80 363 VAL A N 1
ATOM 2136 C CA . VAL A 1 294 ? -6.280 3.936 -21.140 1.00 21.31 363 VAL A CA 1
ATOM 2137 C C . VAL A 1 294 ? -5.631 5.313 -21.194 1.00 20.83 363 VAL A C 1
ATOM 2138 O O . VAL A 1 294 ? -5.393 5.937 -20.154 1.00 24.30 363 VAL A O 1
ATOM 2142 N N . ALA A 1 295 ? -5.324 5.775 -22.403 1.00 22.24 364 ALA A N 1
ATOM 2143 C CA . ALA A 1 295 ? -4.754 7.103 -22.585 1.00 23.34 364 ALA A CA 1
ATOM 2144 C C . ALA A 1 295 ? -5.877 8.125 -22.726 1.00 23.83 364 ALA A C 1
ATOM 2145 O O . ALA A 1 295 ? -6.934 7.826 -23.288 1.00 21.35 364 ALA A O 1
ATOM 2147 N N . LEU A 1 296 ? -5.633 9.334 -22.220 1.00 21.20 365 LEU A N 1
ATOM 2148 C CA . LEU A 1 296 ? -6.617 10.413 -22.202 1.00 20.22 365 LEU A CA 1
ATOM 2149 C C . LEU A 1 296 ? -6.139 11.539 -23.110 1.00 22.25 365 LEU A C 1
ATOM 2150 O O . LEU A 1 296 ? -5.005 12.009 -22.968 1.00 24.74 365 LEU A O 1
ATOM 2155 N N . TYR A 1 297 ? -7.015 11.982 -24.019 1.00 20.01 366 TYR A N 1
ATOM 2156 C CA . TYR A 1 297 ? -6.739 13.066 -24.954 1.00 18.93 366 TYR A CA 1
ATOM 2157 C C . TYR A 1 297 ? -7.863 14.089 -24.895 1.00 21.93 366 TYR A C 1
ATOM 2158 O O . TYR A 1 297 ? -8.969 13.807 -24.433 1.00 20.33 366 TYR A O 1
ATOM 2167 N N . SER A 1 298 ? -7.571 15.285 -25.403 1.00 21.09 367 SER A N 1
ATOM 2168 C CA . SER A 1 298 ? -8.570 16.332 -25.604 1.00 22.92 367 SER A CA 1
ATOM 2169 C C . SER A 1 298 ? -8.363 16.887 -27.011 1.00 23.86 367 SER A C 1
ATOM 2170 O O . SER A 1 298 ? -7.459 17.701 -27.232 1.00 23.37 367 SER A O 1
ATOM 2173 N N . ARG A 1 299 ? -9.211 16.466 -27.950 1.00 21.13 368 ARG A N 1
ATOM 2174 C CA . ARG A 1 299 ? -9.059 16.774 -29.379 1.00 20.08 368 ARG A CA 1
ATOM 2175 C C . ARG A 1 299 ? -7.618 16.556 -29.841 1.00 22.17 368 ARG A C 1
ATOM 2176 O O . ARG A 1 299 ? -6.937 17.463 -30.335 1.00 22.55 368 ARG A O 1
ATOM 2184 N N . LYS A 1 300 ? -7.161 15.319 -29.636 1.00 20.67 369 LYS A N 1
ATOM 2185 C CA . LYS A 1 300 ? -5.885 14.813 -30.137 1.00 21.28 369 LYS A CA 1
ATOM 2186 C C . LYS A 1 300 ? -4.670 15.422 -29.445 1.00 23.32 369 LYS A C 1
ATOM 2187 O O . LYS A 1 300 ? -3.551 15.319 -29.954 1.00 24.21 369 LYS A O 1
ATOM 2193 N N . VAL A 1 301 ? -4.869 16.075 -28.308 1.00 20.87 370 VAL A N 1
ATOM 2194 C CA . VAL A 1 301 ? -3.789 16.559 -27.457 1.00 20.61 370 VAL A CA 1
ATOM 2195 C C . VAL A 1 301 ? -3.740 15.618 -26.262 1.00 22.93 370 VAL A C 1
ATOM 2196 O O . VAL A 1 301 ? -4.749 15.447 -25.571 1.00 22.26 370 VAL A O 1
ATOM 2200 N N . LEU A 1 302 ? -2.583 15.008 -26.011 1.00 20.98 371 LEU A N 1
ATOM 2201 C CA . LEU A 1 302 ? -2.474 14.108 -24.864 1.00 21.90 371 LEU A CA 1
ATOM 2202 C C . LEU A 1 302 ? -2.618 14.870 -23.552 1.00 23.98 371 LEU A C 1
ATOM 2203 O O . LEU A 1 302 ? -1.990 15.911 -23.349 1.00 25.85 371 LEU A O 1
ATOM 2208 N N . ILE A 1 303 ? -3.436 14.326 -22.656 1.00 23.53 372 ILE A N 1
ATOM 2209 C CA . ILE A 1 303 ? -3.572 14.816 -21.293 1.00 26.20 372 ILE A CA 1
ATOM 2210 C C . ILE A 1 303 ? -2.823 13.926 -20.313 1.00 27.77 372 ILE A C 1
ATOM 2211 O O . ILE A 1 303 ? -1.994 14.399 -19.535 1.00 32.68 372 ILE A O 1
ATOM 2216 N N . GLN A 1 304 ? -3.106 12.633 -20.335 1.00 24.70 373 GLN A N 1
ATOM 2217 C CA . GLN A 1 304 ? -2.387 11.678 -19.506 1.00 36.59 373 GLN A CA 1
ATOM 2218 C C . GLN A 1 304 ? -2.215 10.381 -20.273 1.00 43.15 373 GLN A C 1
ATOM 2219 O O . GLN A 1 304 ? -3.193 9.837 -20.793 1.00 30.41 373 GLN A O 1
ATOM 2225 N N . THR A 1 305 ? -0.973 9.888 -20.339 1.00 55.24 374 THR A N 1
ATOM 2226 C CA . THR A 1 305 ? -0.750 8.511 -20.770 1.00 63.73 374 THR A CA 1
ATOM 2227 C C . THR A 1 305 ? -1.407 7.535 -19.803 1.00 75.59 374 THR A C 1
ATOM 2228 O O . THR A 1 305 ? -1.772 6.418 -20.190 1.00 73.40 374 THR A O 1
ATOM 2232 N N . LYS A 1 306 ? -1.495 7.910 -18.526 1.00 81.70 375 LYS A N 1
ATOM 2233 C CA . LYS A 1 306 ? -2.096 7.054 -17.495 1.00 84.21 375 LYS A CA 1
ATOM 2234 C C . LYS A 1 306 ? -3.532 7.519 -17.395 1.00 91.11 375 LYS A C 1
ATOM 2235 O O . LYS A 1 306 ? -3.943 8.321 -18.233 1.00 93.71 375 LYS A O 1
ATOM 2241 N N . ALA A 1 307 ? -4.315 6.923 -16.517 1.00 93.26 376 ALA A N 1
ATOM 2242 C CA . ALA A 1 307 ? -5.720 7.261 -16.411 1.00 92.92 376 ALA A CA 1
ATOM 2243 C C . ALA A 1 307 ? -5.943 7.181 -14.942 1.00 92.56 376 ALA A C 1
ATOM 2244 O O . ALA A 1 307 ? -5.906 6.101 -14.353 1.00 98.59 376 ALA A O 1
ATOM 2246 N N . THR A 1 308 ? -6.149 8.330 -14.328 1.00 85.62 377 THR A N 1
ATOM 2247 C CA . THR A 1 308 ? -6.295 8.309 -12.875 1.00 81.54 377 THR A CA 1
ATOM 2248 C C . THR A 1 308 ? -7.363 7.283 -12.549 1.00 81.23 377 THR A C 1
ATOM 2249 O O . THR A 1 308 ? -7.124 6.292 -11.858 1.00 82.89 377 THR A O 1
ATOM 2253 N N . ASP A 1 309 ? -8.547 7.549 -13.077 1.00 71.71 378 ASP A N 1
ATOM 2254 C CA . ASP A 1 309 ? -9.712 6.699 -12.941 1.00 55.43 378 ASP A CA 1
ATOM 2255 C C . ASP A 1 309 ? -10.566 7.034 -14.145 1.00 34.02 378 ASP A C 1
ATOM 2256 O O . ASP A 1 309 ? -11.766 7.275 -14.017 1.00 35.89 378 ASP A O 1
ATOM 2261 N N . ILE A 1 310 ? -9.943 7.064 -15.322 1.00 34.04 379 ILE A N 1
ATOM 2262 C CA . ILE A 1 310 ? -10.692 7.423 -16.515 1.00 26.83 379 ILE A CA 1
ATOM 2263 C C . ILE A 1 310 ? -11.856 6.460 -16.441 1.00 27.03 379 ILE A C 1
ATOM 2264 O O . ILE A 1 310 ? -13.015 6.827 -16.634 1.00 24.57 379 ILE A O 1
ATOM 2269 N N . LEU A 1 311 ? -11.513 5.214 -16.138 1.00 21.27 380 LEU A N 1
ATOM 2270 C CA . LEU A 1 311 ? -12.485 4.154 -15.949 1.00 20.10 380 LEU A CA 1
ATOM 2271 C C . LEU A 1 311 ? -12.497 3.716 -14.493 1.00 19.58 380 LEU A C 1
ATOM 2272 O O . LEU A 1 311 ? -11.526 3.934 -13.757 1.00 20.56 380 LEU A O 1
ATOM 2277 N N . PRO A 1 312 ? -13.580 3.095 -14.031 1.00 18.86 381 PRO A N 1
ATOM 2278 C CA . PRO A 1 312 ? -13.573 2.479 -12.703 1.00 20.90 381 PRO A CA 1
ATOM 2279 C C . PRO A 1 312 ? -12.410 1.500 -12.573 1.00 18.75 381 PRO A C 1
ATOM 2280 O O . PRO A 1 312 ? -11.957 0.917 -13.560 1.00 17.63 381 PRO A O 1
ATOM 2284 N N . LYS A 1 313 ? -11.954 1.303 -11.333 1.00 17.97 382 LYS A N 1
ATOM 2285 C CA . LYS A 1 313 ? -10.836 0.387 -11.096 1.00 17.63 382 LYS A CA 1
ATOM 2286 C C . LYS A 1 313 ? -11.123 -1.009 -11.637 1.00 18.97 382 LYS A C 1
ATOM 2287 O O . LYS A 1 313 ? -10.222 -1.673 -12.164 1.00 17.67 382 LYS A O 1
ATOM 2293 N N . TRP A 1 314 ? -12.364 -1.486 -11.504 1.00 15.93 383 TRP A N 1
ATOM 2294 C CA . TRP A 1 314 ? -12.662 -2.846 -11.954 1.00 16.20 383 TRP A CA 1
ATOM 2295 C C . TRP A 1 314 ? -12.553 -2.995 -13.460 1.00 16.41 383 TRP A C 1
ATOM 2296 O O . TRP A 1 314 ? -12.446 -4.128 -13.947 1.00 16.75 383 TRP A O 1
ATOM 2307 N N . LEU A 1 315 ? -12.587 -1.888 -14.202 1.00 15.48 384 LEU A N 1
ATOM 2308 C CA . LEU A 1 315 ? -12.433 -1.919 -15.653 1.00 15.87 384 LEU A CA 1
ATOM 2309 C C . LEU A 1 315 ? -10.987 -1.679 -16.099 1.00 16.79 384 LEU A C 1
ATOM 2310 O O . LEU A 1 315 ? -10.750 -1.399 -17.285 1.00 17.04 384 LEU A O 1
ATOM 2315 N N . ARG A 1 316 ? -10.017 -1.833 -15.191 1.00 16.14 385 ARG A N 1
ATOM 2316 C CA . ARG A 1 316 ? -8.613 -1.600 -15.529 1.00 18.40 385 ARG A CA 1
ATOM 2317 C C . ARG A 1 316 ? -8.061 -2.601 -16.541 1.00 19.54 385 ARG A C 1
ATOM 2318 O O . ARG A 1 316 ? -6.966 -2.367 -17.067 1.00 20.98 385 ARG A O 1
ATOM 2326 N N . PHE A 1 317 ? -8.770 -3.701 -16.805 1.00 18.43 386 PHE A N 1
ATOM 2327 C CA . PHE A 1 317 ? -8.354 -4.627 -17.855 1.00 18.06 386 PHE A CA 1
ATOM 2328 C C . PHE A 1 317 ? -8.588 -4.064 -19.249 1.00 19.61 386 PHE A C 1
ATOM 2329 O O . PHE A 1 317 ? -8.059 -4.617 -20.215 1.00 18.38 386 PHE A O 1
ATOM 2337 N N . ILE A 1 318 ? -9.360 -2.987 -19.375 1.00 16.61 387 ILE A N 1
ATOM 2338 C CA . ILE A 1 318 ? -9.641 -2.378 -20.669 1.00 17.79 387 ILE A CA 1
ATOM 2339 C C . ILE A 1 318 ? -8.426 -1.582 -21.116 1.00 18.38 387 ILE A C 1
ATOM 2340 O O . ILE A 1 318 ? -7.820 -0.849 -20.325 1.00 20.91 387 ILE A O 1
ATOM 2345 N N . ARG A 1 319 ? -8.066 -1.721 -22.392 1.00 15.90 388 ARG A N 1
ATOM 2346 C CA . ARG A 1 319 ? -7.030 -0.910 -23.017 1.00 16.97 388 ARG A CA 1
ATOM 2347 C C . ARG A 1 319 ? -7.666 0.002 -24.061 1.00 16.94 388 ARG A C 1
ATOM 2348 O O . ARG A 1 319 ? -8.804 -0.208 -24.477 1.00 18.57 388 ARG A O 1
ATOM 2356 N N . GLY A 1 320 ? -6.948 1.055 -24.439 1.00 17.74 389 GLY A N 1
ATOM 2357 C CA . GLY A 1 320 ? -7.493 1.953 -25.443 1.00 18.68 389 GLY A CA 1
ATOM 2358 C C . GLY A 1 320 ? -7.305 3.422 -25.138 1.00 17.68 389 GLY A C 1
ATOM 2359 O O . GLY A 1 320 ? -6.318 3.824 -24.512 1.00 18.57 389 GLY A O 1
ATOM 2360 N N . VAL A 1 321 ? -8.266 4.232 -25.576 1.00 17.08 390 VAL A N 1
ATOM 2361 C CA . VAL A 1 321 ? -8.109 5.682 -25.581 1.00 17.47 390 VAL A CA 1
ATOM 2362 C C . VAL A 1 321 ? -9.457 6.339 -25.333 1.00 17.66 390 VAL A C 1
ATOM 2363 O O . VAL A 1 321 ? -10.498 5.863 -25.807 1.00 17.10 390 VAL A O 1
ATOM 2367 N N . VAL A 1 322 ? -9.432 7.442 -24.589 1.00 16.71 391 VAL A N 1
ATOM 2368 C CA . VAL A 1 322 ? -10.597 8.302 -24.401 1.00 15.93 391 VAL A CA 1
ATOM 2369 C C . VAL A 1 322 ? -10.202 9.723 -24.773 1.00 19.42 391 VAL A C 1
ATOM 2370 O O . VAL A 1 322 ? -9.209 10.246 -24.259 1.00 18.96 391 VAL A O 1
ATOM 2374 N N . ASP A 1 323 ? -10.968 10.343 -25.665 1.00 17.22 392 ASP A N 1
ATOM 2375 C CA . ASP A 1 323 ? -10.740 11.730 -26.063 1.00 16.77 392 ASP A CA 1
ATOM 2376 C C . ASP A 1 323 ? -12.016 12.503 -25.774 1.00 20.14 392 ASP A C 1
ATOM 2377 O O . ASP A 1 323 ? -13.076 12.174 -26.315 1.00 20.93 392 ASP A O 1
ATOM 2382 N N . SER A 1 324 ? -11.928 13.517 -24.913 1.00 20.02 393 SER A N 1
ATOM 2383 C CA . SER A 1 324 ? -13.055 14.411 -24.672 1.00 21.36 393 SER A CA 1
ATOM 2384 C C . SER A 1 324 ? -12.586 15.848 -24.789 1.00 26.84 393 SER A C 1
ATOM 2385 O O . SER A 1 324 ? -11.710 16.274 -24.030 1.00 24.54 393 SER A O 1
ATOM 2388 N N . GLU A 1 325 ? -13.183 16.600 -25.691 1.00 25.31 394 GLU A N 1
ATOM 2389 C CA . GLU A 1 325 ? -12.786 17.983 -25.826 1.00 27.00 394 GLU A CA 1
ATOM 2390 C C . GLU A 1 325 ? -13.305 18.806 -24.672 1.00 29.38 394 GLU A C 1
ATOM 2391 O O . GLU A 1 325 ? -12.877 19.902 -24.533 1.00 36.58 394 GLU A O 1
ATOM 2397 N N . ASP A 1 326 ? -14.208 18.278 -23.853 1.00 28.20 395 ASP A N 1
ATOM 2398 C CA . ASP A 1 326 ? -14.602 18.979 -22.640 1.00 33.03 395 ASP A CA 1
ATOM 2399 C C . ASP A 1 326 ? -13.457 19.099 -21.649 1.00 34.68 395 ASP A C 1
ATOM 2400 O O . ASP A 1 326 ? -13.495 19.979 -20.781 1.00 36.08 395 ASP A O 1
ATOM 2405 N N . ILE A 1 327 ? -12.438 18.252 -21.762 1.00 32.19 396 ILE A N 1
ATOM 2406 C CA . ILE A 1 327 ? -11.303 18.319 -20.849 1.00 36.19 396 ILE A CA 1
ATOM 2407 C C . ILE A 1 327 ? -10.456 19.530 -21.216 1.00 35.92 396 ILE A C 1
ATOM 2408 O O . ILE A 1 327 ? -9.950 19.616 -22.344 1.00 31.25 396 ILE A O 1
ATOM 2413 N N . PRO A 1 328 ? -10.277 20.489 -20.319 1.00 33.06 397 PRO A N 1
ATOM 2414 C CA . PRO A 1 328 ? -9.429 21.635 -20.655 1.00 36.15 397 PRO A CA 1
ATOM 2415 C C . PRO A 1 328 ? -7.955 21.252 -20.701 1.00 42.32 397 PRO A C 1
ATOM 2416 O O . PRO A 1 328 ? -7.516 20.263 -20.110 1.00 43.11 397 PRO A O 1
ATOM 2420 N N . LEU A 1 329 ? -7.189 22.044 -21.460 1.00 51.28 398 LEU A N 1
ATOM 2421 C CA . LEU A 1 329 ? -5.826 21.647 -21.801 1.00 56.47 398 LEU A CA 1
ATOM 2422 C C . LEU A 1 329 ? -4.853 21.783 -20.639 1.00 73.23 398 LEU A C 1
ATOM 2423 O O . LEU A 1 329 ? -3.905 20.994 -20.543 1.00 78.45 398 LEU A O 1
ATOM 2428 N N . ASN A 1 330 ? -5.048 22.745 -19.745 1.00 77.19 399 ASN A N 1
ATOM 2429 C CA . ASN A 1 330 ? -4.156 22.854 -18.598 1.00 81.86 399 ASN A CA 1
ATOM 2430 C C . ASN A 1 330 ? -4.869 22.485 -17.304 1.00 84.24 399 ASN A C 1
ATOM 2431 O O . ASN A 1 330 ? -5.702 23.245 -16.796 1.00 88.64 399 ASN A O 1
ATOM 2436 N N . LEU A 1 331 ? -4.499 21.328 -16.766 1.00 77.32 400 LEU A N 1
ATOM 2437 C CA . LEU A 1 331 ? -5.122 20.720 -15.605 1.00 69.70 400 LEU A CA 1
ATOM 2438 C C . LEU A 1 331 ? -4.031 20.367 -14.607 1.00 78.71 400 LEU A C 1
ATOM 2439 O O . LEU A 1 331 ? -2.881 20.805 -14.720 1.00 84.31 400 LEU A O 1
ATOM 2444 N N . SER A 1 332 ? -4.397 19.562 -13.615 1.00 80.59 401 SER A N 1
ATOM 2445 C CA . SER A 1 332 ? -3.457 19.139 -12.584 1.00 79.08 401 SER A CA 1
ATOM 2446 C C . SER A 1 332 ? -3.771 17.729 -12.096 1.00 78.53 401 SER A C 1
ATOM 2447 O O . SER A 1 332 ? -3.049 16.780 -12.405 1.00 78.41 401 SER A O 1
ATOM 2450 N N . GLN A 1 337 ? -6.786 16.700 -12.032 1.00 83.58 406 GLN A N 1
ATOM 2451 C CA . GLN A 1 337 ? -7.913 15.800 -12.231 1.00 81.82 406 GLN A CA 1
ATOM 2452 C C . GLN A 1 337 ? -8.640 15.613 -10.908 1.00 86.11 406 GLN A C 1
ATOM 2453 O O . GLN A 1 337 ? -8.456 16.413 -9.989 1.00 89.87 406 GLN A O 1
ATOM 2459 N N . GLU A 1 338 ? -9.457 14.559 -10.812 1.00 84.74 407 GLU A N 1
ATOM 2460 C CA . GLU A 1 338 ? -10.371 14.370 -9.682 1.00 79.81 407 GLU A CA 1
ATOM 2461 C C . GLU A 1 338 ? -11.410 15.493 -9.631 1.00 75.54 407 GLU A C 1
ATOM 2462 O O . GLU A 1 338 ? -11.740 16.018 -8.566 1.00 75.64 407 GLU A O 1
ATOM 2468 N N . SER A 1 339 ? -11.915 15.870 -10.800 1.00 69.44 408 SER A N 1
ATOM 2469 C CA . SER A 1 339 ? -12.925 16.904 -10.943 1.00 54.33 408 SER A CA 1
ATOM 2470 C C . SER A 1 339 ? -14.288 16.265 -11.180 1.00 45.23 408 SER A C 1
ATOM 2471 O O . SER A 1 339 ? -14.409 15.058 -11.403 1.00 47.95 408 SER A O 1
ATOM 2474 N N . ALA A 1 340 ? -15.327 17.102 -11.137 1.00 44.99 409 ALA A N 1
ATOM 2475 C CA . ALA A 1 340 ? -16.663 16.624 -11.472 1.00 45.96 409 ALA A CA 1
ATOM 2476 C C . ALA A 1 340 ? -16.731 16.139 -12.915 1.00 37.11 409 ALA A C 1
ATOM 2477 O O . ALA A 1 340 ? -17.464 15.187 -13.217 1.00 35.45 409 ALA A O 1
ATOM 2479 N N . LEU A 1 341 ? -15.967 16.768 -13.810 1.00 35.25 410 LEU A N 1
ATOM 2480 C CA . LEU A 1 341 ? -15.950 16.350 -15.208 1.00 32.64 410 LEU A CA 1
ATOM 2481 C C . LEU A 1 341 ? -15.436 14.924 -15.339 1.00 33.11 410 LEU A C 1
ATOM 2482 O O . LEU A 1 341 ? -16.050 14.088 -16.013 1.00 32.38 410 LEU A O 1
ATOM 2487 N N . ILE A 1 342 ? -14.304 14.626 -14.697 1.00 34.61 411 ILE A N 1
ATOM 2488 C CA . ILE A 1 342 ? -13.735 13.282 -14.783 1.00 33.27 411 ILE A CA 1
ATOM 2489 C C . ILE A 1 342 ? -14.681 12.251 -14.173 1.00 31.03 411 ILE A C 1
ATOM 2490 O O . ILE A 1 342 ? -14.833 11.141 -14.698 1.00 27.12 411 ILE A O 1
ATOM 2495 N N . ARG A 1 343 ? -15.329 12.598 -13.060 1.00 31.74 412 ARG A N 1
ATOM 2496 C CA . ARG A 1 343 ? -16.283 11.680 -12.446 1.00 34.82 412 ARG A CA 1
ATOM 2497 C C . ARG A 1 343 ? -17.463 11.413 -13.375 1.00 31.16 412 ARG A C 1
ATOM 2498 O O . ARG A 1 343 ? -17.927 10.274 -13.493 1.00 27.51 412 ARG A O 1
ATOM 2506 N N . LYS A 1 344 ? -17.955 12.451 -14.054 1.00 29.91 413 LYS A N 1
ATOM 2507 C CA . LYS A 1 344 ? -19.077 12.264 -14.967 1.00 28.43 413 LYS A CA 1
ATOM 2508 C C . LYS A 1 344 ? -18.674 11.406 -16.160 1.00 28.79 413 LYS A C 1
ATOM 2509 O O . LYS A 1 344 ? -19.420 10.507 -16.568 1.00 27.49 413 LYS A O 1
ATOM 2515 N N . LEU A 1 345 ? -17.493 11.666 -16.727 1.00 24.85 414 LEU A N 1
ATOM 2516 C CA . LEU A 1 345 ? -16.971 10.850 -17.816 1.00 23.59 414 LEU A CA 1
ATOM 2517 C C . LEU A 1 345 ? -16.839 9.391 -17.389 1.00 22.23 414 LEU A C 1
ATOM 2518 O O . LEU A 1 345 ? -17.259 8.478 -18.109 1.00 22.49 414 LEU A O 1
ATOM 2523 N N . ARG A 1 346 ? -16.261 9.155 -16.208 1.00 21.41 415 ARG A N 1
ATOM 2524 C CA . ARG A 1 346 ? -16.073 7.794 -15.730 1.00 22.03 415 ARG A CA 1
ATOM 2525 C C . ARG A 1 346 ? -17.406 7.071 -15.604 1.00 18.97 415 ARG A C 1
ATOM 2526 O O . ARG A 1 346 ? -17.5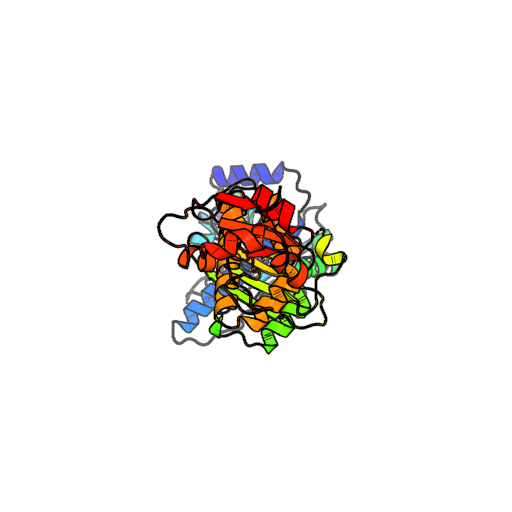24 5.896 -15.983 1.00 20.56 415 ARG A O 1
ATOM 2534 N N . ASP A 1 347 ? -18.426 7.757 -15.092 1.00 21.63 416 ASP A N 1
ATOM 2535 C CA . ASP A 1 347 ? -19.726 7.115 -14.909 1.00 23.09 416 ASP A CA 1
ATOM 2536 C C . ASP A 1 347 ? -20.383 6.807 -16.249 1.00 21.43 416 ASP A C 1
ATOM 2537 O O . ASP A 1 347 ? -20.944 5.719 -16.434 1.00 21.96 416 ASP A O 1
ATOM 2542 N N . VAL A 1 348 ? -20.312 7.745 -17.195 1.00 21.51 417 VAL A N 1
ATOM 2543 C CA . VAL A 1 348 ? -20.843 7.508 -18.537 1.00 21.21 417 VAL A CA 1
ATOM 2544 C C . VAL A 1 348 ? -20.165 6.301 -19.177 1.00 20.40 417 VAL A C 1
ATOM 2545 O O . VAL A 1 348 ? -20.821 5.427 -19.763 1.00 19.87 417 VAL A O 1
ATOM 2549 N N . LEU A 1 349 ? -18.836 6.246 -19.098 1.00 18.88 418 LEU A N 1
ATOM 2550 C CA . LEU A 1 349 ? -18.106 5.148 -19.727 1.00 20.35 418 LEU A CA 1
ATOM 2551 C C . LEU A 1 349 ? -18.393 3.813 -19.045 1.00 18.71 418 LEU A C 1
ATOM 2552 O O . LEU A 1 349 ? -18.475 2.781 -19.719 1.00 19.16 418 LEU A O 1
ATOM 2557 N N . GLN A 1 350 ? -18.522 3.802 -17.712 1.00 17.88 419 GLN A N 1
ATOM 2558 C CA . GLN A 1 350 ? -18.888 2.565 -17.030 1.00 18.17 419 GLN A CA 1
ATOM 2559 C C . GLN A 1 350 ? -20.216 2.027 -17.548 1.00 17.84 419 GLN A C 1
ATOM 2560 O O . GLN A 1 350 ? -20.343 0.828 -17.836 1.00 17.90 419 GLN A O 1
ATOM 2566 N N . GLN A 1 351 ? -21.220 2.896 -17.662 1.00 20.05 420 GLN A N 1
ATOM 2567 C CA . GLN A 1 351 ? -22.524 2.456 -18.154 1.00 18.87 420 GLN A CA 1
ATOM 2568 C C . GLN A 1 351 ? -22.425 1.951 -19.585 1.00 21.33 420 GLN A C 1
ATOM 2569 O O . GLN A 1 351 ? -23.011 0.917 -19.928 1.00 18.68 420 GLN A O 1
ATOM 2575 N N . ARG A 1 352 ? -21.648 2.637 -20.423 1.00 18.37 421 ARG A N 1
ATOM 2576 C CA . ARG A 1 352 ? -21.549 2.228 -21.821 1.00 18.96 421 ARG A CA 1
ATOM 2577 C C . ARG A 1 352 ? -20.822 0.897 -21.973 1.00 18.05 421 ARG A C 1
ATOM 2578 O O . ARG A 1 352 ? -21.187 0.083 -22.832 1.00 17.78 421 ARG A O 1
ATOM 2586 N N . LEU A 1 353 ? -19.771 0.675 -21.182 1.00 16.59 422 LEU A N 1
ATOM 2587 C CA . LEU A 1 353 ? -19.060 -0.601 -21.240 1.00 15.60 422 LEU A CA 1
ATOM 2588 C C . LEU A 1 353 ? -19.918 -1.748 -20.714 1.00 16.95 422 LEU A C 1
ATOM 2589 O O . LEU A 1 353 ? -19.907 -2.847 -21.284 1.00 16.53 422 LEU A O 1
ATOM 2594 N N . ILE A 1 354 ? -20.675 -1.519 -19.639 1.00 15.97 423 ILE A N 1
ATOM 2595 C CA . ILE A 1 354 ? -21.593 -2.564 -19.181 1.00 18.42 423 ILE A CA 1
ATOM 2596 C C . ILE A 1 354 ? -22.599 -2.903 -20.276 1.00 17.45 423 ILE A C 1
ATOM 2597 O O . ILE A 1 354 ? -22.829 -4.084 -20.581 1.00 18.17 423 ILE A O 1
ATOM 2602 N N . LYS A 1 355 ? -23.163 -1.876 -20.926 1.00 16.70 424 LYS A N 1
ATOM 2603 C CA . LYS A 1 355 ? -24.112 -2.100 -22.018 1.00 17.56 424 LYS A CA 1
ATOM 2604 C C . LYS A 1 355 ? -23.465 -2.876 -23.158 1.00 19.44 424 LYS A C 1
ATOM 2605 O O . LYS A 1 355 ? -24.070 -3.795 -23.720 1.00 20.43 424 LYS A O 1
ATOM 2611 N N . PHE A 1 356 ? -22.220 -2.537 -23.487 1.00 17.24 425 PHE A N 1
ATOM 2612 C CA . PHE A 1 356 ? -21.487 -3.251 -24.524 1.00 18.64 425 PHE A CA 1
ATOM 2613 C C . PHE A 1 356 ? -21.374 -4.733 -24.202 1.00 18.20 425 PHE A C 1
ATOM 2614 O O . PHE A 1 356 ? -21.643 -5.585 -25.057 1.00 18.87 425 PHE A O 1
ATOM 2622 N N . PHE A 1 357 ? -20.965 -5.064 -22.978 1.00 16.54 426 PHE A N 1
ATOM 2623 C CA . PHE A 1 357 ? -20.786 -6.471 -22.641 1.00 16.40 426 PHE A CA 1
ATOM 2624 C C . PHE A 1 357 ? -22.116 -7.218 -22.636 1.00 18.88 426 PHE A C 1
ATOM 2625 O O . PHE A 1 357 ? -22.181 -8.371 -23.085 1.00 19.39 426 PHE A O 1
ATOM 2633 N N . ILE A 1 358 ? -23.189 -6.571 -22.174 1.00 19.27 427 ILE A N 1
ATOM 2634 C CA . ILE A 1 358 ? -24.526 -7.154 -22.281 1.00 20.26 427 ILE A CA 1
ATOM 2635 C C . ILE A 1 358 ? -24.863 -7.442 -23.738 1.00 20.34 427 ILE A C 1
ATOM 2636 O O . ILE A 1 358 ? -25.319 -8.542 -24.083 1.00 22.26 427 ILE A O 1
ATOM 2641 N N . ASP A 1 359 ? -24.608 -6.469 -24.619 1.00 20.65 428 ASP A N 1
ATOM 2642 C CA . ASP A 1 359 ? -24.860 -6.657 -26.044 1.00 20.03 428 ASP A CA 1
ATOM 2643 C C . ASP A 1 359 ? -24.026 -7.801 -26.609 1.00 20.93 428 ASP A C 1
ATOM 2644 O O . ASP A 1 359 ? -24.508 -8.560 -27.459 1.00 24.28 428 ASP A O 1
ATOM 2649 N N . GLN A 1 360 ? -22.771 -7.929 -26.176 1.00 21.01 429 GLN A N 1
ATOM 2650 C CA . GLN A 1 360 ? -21.931 -9.011 -26.692 1.00 22.45 429 GLN A CA 1
ATOM 2651 C C . GLN A 1 360 ? -22.448 -10.373 -26.249 1.00 21.54 429 GLN A C 1
ATOM 2652 O O . GLN A 1 360 ? -22.369 -11.350 -27.006 1.00 22.26 429 GLN A O 1
ATO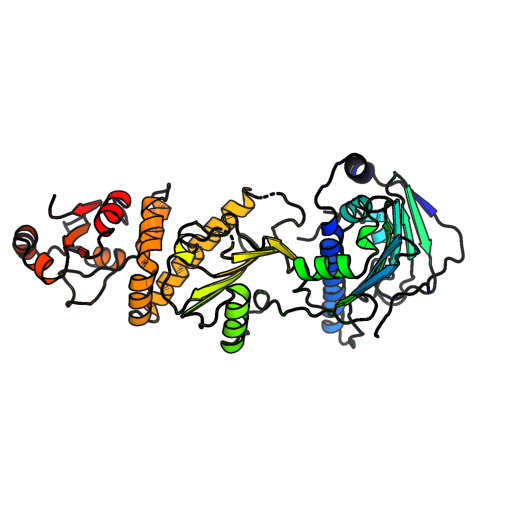M 2658 N N . SER A 1 361 ? -22.988 -10.464 -25.031 1.00 21.01 430 SER A N 1
ATOM 2659 C CA . SER A 1 361 ? -23.524 -11.740 -24.565 1.00 21.36 430 SER A CA 1
ATOM 2660 C C . SER A 1 361 ? -24.668 -12.215 -25.447 1.00 25.52 430 SER A C 1
ATOM 2661 O O . SER A 1 361 ? -24.842 -13.423 -25.649 1.00 32.43 430 SER A O 1
ATOM 2664 N N . LYS A 1 362 ? -25.439 -11.289 -26.002 1.00 21.78 431 LYS A N 1
ATOM 2665 C CA . LYS A 1 362 ? -26.539 -11.688 -26.868 1.00 24.98 431 LYS A CA 1
ATOM 2666 C C . LYS A 1 362 ? -26.060 -11.974 -28.289 1.00 28.80 431 LYS A C 1
ATOM 2667 O O . LYS A 1 362 ? -26.618 -12.840 -28.974 1.00 35.26 431 LYS A O 1
ATOM 2673 N N . LYS A 1 363 ? -25.012 -11.283 -28.735 1.00 24.64 432 LYS A N 1
ATOM 2674 C CA . LYS A 1 363 ? -24.514 -11.492 -30.087 1.00 25.06 432 LYS A CA 1
ATOM 2675 C C . LYS A 1 363 ? -23.810 -12.838 -30.212 1.00 27.87 432 LYS A C 1
ATOM 2676 O O . LYS A 1 363 ? -23.942 -13.525 -31.231 1.00 28.48 432 LYS A O 1
ATOM 2682 N N . ASP A 1 364 ? -23.061 -13.233 -29.182 1.00 25.15 433 ASP A N 1
ATOM 2683 C CA . ASP A 1 364 ? -22.270 -14.467 -29.217 1.00 26.17 433 ASP A CA 1
ATOM 2684 C C . ASP A 1 364 ? -22.108 -14.925 -27.765 1.00 21.86 433 ASP A C 1
ATOM 2685 O O . ASP A 1 364 ? -21.154 -14.542 -27.080 1.00 22.47 433 ASP A O 1
ATOM 2690 N N . ALA A 1 365 ? -23.051 -15.752 -27.307 1.00 24.02 434 ALA A N 1
ATOM 2691 C CA . ALA A 1 365 ? -23.019 -16.210 -25.924 1.00 23.38 434 ALA A CA 1
ATOM 2692 C C . ALA A 1 365 ? -21.790 -17.058 -25.626 1.00 25.61 434 ALA A C 1
ATOM 2693 O O . ALA A 1 365 ? -21.274 -17.019 -24.504 1.00 23.59 434 ALA A O 1
ATOM 2695 N N . GLU A 1 366 ? -21.315 -17.838 -26.597 1.00 24.93 435 GLU A N 1
ATOM 2696 C CA . GLU A 1 366 ? -20.177 -18.712 -26.329 1.00 25.18 435 GLU A CA 1
ATOM 2697 C C . GLU A 1 366 ? -18.910 -17.899 -26.110 1.00 21.39 435 GLU A C 1
ATOM 2698 O O . GLU A 1 366 ? -18.162 -18.139 -25.151 1.00 21.96 435 GLU A O 1
ATOM 2704 N N . LYS A 1 367 ? -18.682 -16.908 -26.968 1.00 22.53 436 LYS A N 1
ATOM 2705 C CA . LYS A 1 367 ? -17.544 -16.017 -26.796 1.00 19.50 436 LYS A CA 1
ATOM 2706 C C . LYS A 1 367 ? -17.662 -15.235 -25.494 1.00 20.59 436 LYS A C 1
ATOM 2707 O O . LYS A 1 367 ? -16.666 -15.046 -24.784 1.00 20.03 436 LYS A O 1
ATOM 2713 N N . TYR A 1 368 ? -18.874 -14.798 -25.146 1.00 18.57 437 TYR A N 1
ATOM 2714 C CA . TYR A 1 368 ? -19.055 -14.074 -23.893 1.00 17.63 437 TYR A CA 1
ATOM 2715 C C . TYR A 1 368 ? -18.763 -14.965 -22.691 1.00 17.65 437 TYR A C 1
ATOM 2716 O O . TYR A 1 368 ? -18.178 -14.512 -21.697 1.00 17.64 437 TYR A O 1
ATOM 2725 N N . ALA A 1 369 ? -19.174 -16.235 -22.754 1.00 19.16 438 ALA A N 1
ATOM 2726 C CA . ALA A 1 369 ? -18.903 -17.149 -21.651 1.00 19.36 438 ALA A CA 1
ATOM 2727 C C . ALA A 1 369 ? -17.406 -17.280 -21.413 1.00 17.85 438 ALA A C 1
ATOM 2728 O O . ALA A 1 369 ? -16.955 -17.298 -20.259 1.00 19.94 438 ALA A O 1
ATOM 2730 N N . LYS A 1 370 ? -16.621 -17.335 -22.488 1.00 20.07 439 LYS A N 1
ATOM 2731 C CA . LYS A 1 370 ? -15.172 -17.409 -22.340 1.00 19.80 439 LYS A CA 1
ATOM 2732 C C . LYS A 1 370 ? -14.619 -16.111 -21.758 1.00 19.84 439 LYS A C 1
ATOM 2733 O O . LYS A 1 370 ? -13.731 -16.135 -20.896 1.00 19.01 439 LYS A O 1
ATOM 2739 N N . PHE A 1 371 ? -15.155 -14.968 -22.187 1.00 17.42 440 PHE A N 1
ATOM 2740 C CA . PHE A 1 371 ? -14.754 -13.697 -21.602 1.00 15.95 440 PHE A CA 1
ATOM 2741 C C . PHE A 1 371 ? -15.069 -13.655 -20.113 1.00 16.94 440 PHE A C 1
ATOM 2742 O O . PHE A 1 371 ? -14.252 -13.181 -19.315 1.00 15.88 440 PHE A O 1
ATOM 2750 N N . PHE A 1 372 ? -16.249 -14.143 -19.714 1.00 15.14 441 PHE A N 1
ATOM 2751 C CA . PHE A 1 372 ? -16.595 -14.114 -18.295 1.00 15.63 441 PHE A CA 1
ATOM 2752 C C . PHE A 1 372 ? -15.697 -15.043 -17.486 1.00 17.16 441 PHE A C 1
ATOM 2753 O O . PHE A 1 372 ? -15.304 -14.715 -16.360 1.00 16.58 441 PHE A O 1
ATOM 2761 N N . GLU A 1 373 ? -15.378 -16.213 -18.028 1.00 17.29 442 GLU A N 1
ATOM 2762 C CA . GLU A 1 373 ? -14.442 -17.097 -17.346 1.00 18.91 442 GLU A CA 1
ATOM 2763 C C . GLU A 1 373 ? -13.093 -16.413 -17.162 1.00 18.09 442 GLU A C 1
ATOM 2764 O O . GLU A 1 373 ? -12.472 -16.522 -16.099 1.00 19.82 442 GLU A O 1
ATOM 2770 N N . ASP A 1 374 ? -12.636 -15.678 -18.176 1.00 17.21 443 ASP A N 1
ATOM 2771 C CA . ASP A 1 374 ? -11.294 -15.108 -18.134 1.00 17.21 443 ASP A CA 1
ATOM 2772 C C . ASP A 1 374 ? -11.228 -13.837 -17.285 1.00 16.87 443 ASP A C 1
ATOM 2773 O O . ASP A 1 374 ? -10.270 -13.657 -16.522 1.00 19.49 443 ASP A O 1
ATOM 2778 N N . TYR A 1 375 ? -12.231 -12.963 -17.386 1.00 14.57 444 TYR A N 1
ATOM 2779 C CA . TYR A 1 375 ? -12.200 -11.632 -16.784 1.00 13.56 444 TYR A CA 1
ATOM 2780 C C . TYR A 1 375 ? -13.214 -11.447 -15.665 1.00 16.73 444 TYR A C 1
ATOM 2781 O O . TYR A 1 375 ? -13.304 -10.354 -15.096 1.00 16.19 444 TYR A O 1
ATOM 2790 N N . GLY A 1 376 ? -13.952 -12.492 -15.305 1.00 15.94 445 GLY A N 1
ATOM 2791 C CA . GLY A 1 376 ? -15.047 -12.323 -14.363 1.00 16.21 445 GLY A CA 1
ATOM 2792 C C . GLY A 1 376 ? -14.636 -11.966 -12.951 1.00 15.84 445 GLY A C 1
ATOM 2793 O O . GLY A 1 376 ? -15.482 -11.483 -12.190 1.00 16.71 445 GLY A O 1
ATOM 2794 N N . LEU A 1 377 ? -13.372 -12.178 -12.575 1.00 14.24 446 LEU A N 1
ATOM 2795 C CA . LEU A 1 377 ? -12.957 -11.742 -11.239 1.00 15.17 446 LEU A CA 1
ATOM 2796 C C . LEU A 1 377 ? -12.928 -10.224 -11.130 1.00 16.79 446 LEU A C 1
ATOM 2797 O O . LEU A 1 377 ? -13.117 -9.680 -10.033 1.00 16.44 446 LEU A O 1
ATOM 2802 N N . PHE A 1 378 ? -12.693 -9.523 -12.240 1.00 14.59 447 PHE A N 1
ATOM 2803 C CA . PHE A 1 378 ? -12.799 -8.070 -12.220 1.00 14.65 447 PHE A CA 1
ATOM 2804 C C . PHE A 1 378 ? -14.229 -7.625 -11.929 1.00 14.99 447 PHE A C 1
ATOM 2805 O O . PHE A 1 378 ? -14.444 -6.671 -11.164 1.00 15.06 447 PHE A O 1
ATOM 2813 N N . MET A 1 379 ? -15.221 -8.305 -12.511 1.00 16.13 448 MET A N 1
ATOM 2814 C CA . MET A 1 379 ? -16.606 -7.929 -12.237 1.00 16.27 448 MET A CA 1
ATOM 2815 C C . MET A 1 379 ? -16.948 -8.191 -10.785 1.00 15.76 448 MET A C 1
ATOM 2816 O O . MET A 1 379 ? -17.571 -7.353 -10.118 1.00 16.44 448 MET A O 1
ATOM 2821 N N . ARG A 1 380 ? -16.537 -9.346 -10.267 1.00 15.63 449 ARG A N 1
ATOM 2822 C CA . ARG A 1 380 ? -16.800 -9.646 -8.868 1.00 16.02 449 ARG A CA 1
ATOM 2823 C C . ARG A 1 380 ? -16.132 -8.629 -7.950 1.00 17.27 449 ARG A C 1
ATOM 2824 O O . ARG A 1 380 ? -16.751 -8.137 -6.992 1.00 16.73 449 ARG A O 1
ATOM 2832 N N . GLU A 1 381 ? -14.868 -8.297 -8.224 1.00 16.32 450 GLU A N 1
ATOM 2833 C CA . GLU A 1 381 ? -14.203 -7.224 -7.494 1.00 16.56 450 GLU A CA 1
ATOM 2834 C C . GLU A 1 381 ? -15.034 -5.948 -7.522 1.00 17.08 450 GLU A C 1
ATOM 2835 O O . GLU A 1 381 ? -15.226 -5.297 -6.485 1.00 17.56 450 GLU A O 1
ATOM 2841 N N . GLY A 1 382 ? -15.518 -5.566 -8.704 1.00 16.26 451 GLY A N 1
ATOM 2842 C CA . GLY A 1 382 ? -16.238 -4.306 -8.828 1.00 17.63 451 GLY A CA 1
ATOM 2843 C C . GLY A 1 382 ? -17.506 -4.280 -8.000 1.00 16.33 451 GLY A C 1
ATOM 2844 O O . GLY A 1 382 ? -17.869 -3.246 -7.439 1.00 18.04 451 GLY A O 1
ATOM 2845 N N . ILE A 1 383 ? -18.188 -5.425 -7.907 1.00 17.06 452 ILE A N 1
ATOM 2846 C CA . ILE A 1 383 ? -19.388 -5.524 -7.078 1.00 18.12 452 ILE A CA 1
ATOM 2847 C C . ILE A 1 383 ? -19.041 -5.369 -5.607 1.00 20.15 452 ILE A C 1
ATOM 2848 O O . ILE A 1 383 ? -19.744 -4.682 -4.857 1.00 20.81 452 ILE A O 1
ATOM 2853 N N . VAL A 1 384 ? -17.950 -5.994 -5.171 1.00 18.01 453 VAL A N 1
ATOM 2854 C CA . VAL A 1 384 ? -17.566 -5.946 -3.768 1.00 18.27 453 VAL A CA 1
ATOM 2855 C C . VAL A 1 384 ? -17.103 -4.548 -3.372 1.00 18.71 453 VAL A C 1
ATOM 2856 O O . VAL A 1 384 ? -17.401 -4.069 -2.267 1.00 22.58 453 VAL A O 1
ATOM 2860 N N . THR A 1 385 ? -16.376 -3.859 -4.256 1.00 19.86 454 THR A N 1
ATOM 2861 C CA . THR A 1 385 ? -15.816 -2.567 -3.876 1.00 20.90 454 THR A CA 1
ATOM 2862 C C . THR A 1 385 ? -16.753 -1.396 -4.129 1.00 21.47 454 THR A C 1
ATOM 2863 O O . THR A 1 385 ? -16.529 -0.320 -3.565 1.00 25.84 454 THR A O 1
ATOM 2867 N N . ALA A 1 386 ? -17.785 -1.565 -4.954 1.00 21.77 455 ALA A N 1
ATOM 2868 C CA . ALA A 1 386 ? -18.668 -0.448 -5.272 1.00 22.85 455 ALA A CA 1
ATOM 2869 C C . ALA A 1 386 ? -19.373 0.067 -4.022 1.00 26.25 455 ALA A C 1
ATOM 2870 O O . ALA A 1 386 ? -19.691 -0.691 -3.106 1.00 28.26 455 ALA A O 1
ATOM 2872 N N . THR A 1 387 ? -19.605 1.385 -3.992 1.00 32.97 456 THR A N 1
ATOM 2873 C CA . THR A 1 387 ? -20.325 2.028 -2.897 1.00 37.84 456 THR A CA 1
ATOM 2874 C C . THR A 1 387 ? -21.835 2.019 -3.112 1.00 37.91 456 THR A C 1
ATOM 2875 O O . THR A 1 387 ? -22.598 1.806 -2.162 1.00 42.38 456 THR A O 1
ATOM 2879 N N . GLU A 1 388 ? -22.280 2.238 -4.348 1.00 30.26 457 GLU A N 1
ATOM 2880 C CA . GLU A 1 388 ? -23.689 2.441 -4.654 1.00 34.45 457 GLU A CA 1
ATOM 2881 C C . GLU A 1 388 ? -24.338 1.123 -5.051 1.00 27.46 457 GLU A C 1
ATOM 2882 O O . GLU A 1 388 ? -23.801 0.386 -5.883 1.00 25.29 457 GLU A O 1
ATOM 2888 N N . GLN A 1 389 ? -25.506 0.844 -4.464 1.00 28.26 458 GLN A N 1
ATOM 2889 C CA . GLN A 1 389 ? -26.240 -0.377 -4.788 1.00 27.69 458 GLN A CA 1
ATOM 2890 C C . GLN A 1 389 ? -26.560 -0.459 -6.275 1.00 25.18 458 GLN A C 1
ATOM 2891 O O . GLN A 1 389 ? -26.507 -1.541 -6.875 1.00 24.48 458 GLN A O 1
ATOM 2897 N N . GLU A 1 390 ? -26.894 0.674 -6.893 1.00 27.68 459 GLU A N 1
ATOM 2898 C CA . GLU A 1 390 ? -27.238 0.637 -8.309 1.00 25.35 459 GLU A CA 1
ATOM 2899 C C . GLU A 1 390 ? -26.038 0.237 -9.161 1.00 22.52 459 GLU A C 1
ATOM 2900 O O . GLU A 1 390 ? -26.188 -0.490 -10.146 1.00 25.07 459 GLU A O 1
ATOM 2906 N N . VAL A 1 391 ? -24.839 0.687 -8.783 1.00 24.72 460 VAL A N 1
ATOM 2907 C CA . VAL A 1 391 ? -23.640 0.286 -9.514 1.00 22.68 460 VAL A CA 1
ATOM 2908 C C . VAL A 1 391 ? -23.366 -1.203 -9.322 1.00 20.67 460 VAL A C 1
ATOM 2909 O O . VAL A 1 391 ? -23.032 -1.913 -10.276 1.00 19.24 460 VAL A O 1
ATOM 2913 N N . LYS A 1 392 ? -23.514 -1.702 -8.089 1.00 20.20 461 LYS A N 1
ATOM 2914 C CA . LYS A 1 392 ? -23.356 -3.138 -7.857 1.00 18.10 461 LYS A CA 1
ATOM 2915 C C . LYS A 1 392 ? -24.284 -3.934 -8.757 1.00 16.08 461 LYS A C 1
ATOM 2916 O O . LYS A 1 392 ? -23.876 -4.925 -9.369 1.00 17.44 461 LYS A O 1
ATOM 2922 N N . GLU A 1 393 ? -25.551 -3.522 -8.833 1.00 19.26 462 GLU A N 1
ATOM 2923 C CA . GLU A 1 393 ? -26.498 -4.278 -9.643 1.00 18.15 462 GLU A CA 1
ATOM 2924 C C . GLU A 1 393 ? -26.228 -4.127 -11.137 1.00 19.36 462 GLU A C 1
ATOM 2925 O O . GLU A 1 393 ? -26.458 -5.075 -11.894 1.00 21.81 462 GLU A O 1
ATOM 2931 N N . ASP A 1 394 ? -25.728 -2.960 -11.566 1.00 19.59 463 ASP A N 1
ATOM 2932 C CA . ASP A 1 394 ? -25.325 -2.778 -12.961 1.00 20.08 463 ASP A CA 1
ATOM 2933 C C . ASP A 1 394 ? -24.222 -3.759 -13.341 1.00 17.82 463 ASP A C 1
ATOM 2934 O O . ASP A 1 394 ? -24.312 -4.466 -14.352 1.00 19.11 463 ASP A O 1
ATOM 2939 N N . ILE A 1 395 ? -23.161 -3.820 -12.531 1.00 17.95 464 ILE A N 1
ATOM 2940 C CA . ILE A 1 395 ? -22.076 -4.758 -12.806 1.00 16.93 464 ILE A CA 1
ATOM 2941 C C . ILE A 1 395 ? -22.588 -6.189 -12.750 1.00 16.77 464 ILE A C 1
ATOM 2942 O O . ILE A 1 395 ? -22.175 -7.045 -13.540 1.00 17.23 464 ILE A O 1
ATOM 2947 N N . ALA A 1 396 ? -23.498 -6.469 -11.806 1.00 16.21 465 ALA A N 1
ATOM 2948 C CA . ALA A 1 396 ? -24.046 -7.810 -11.650 1.00 17.56 465 ALA A CA 1
ATOM 2949 C C . ALA A 1 396 ? -24.800 -8.290 -12.880 1.00 17.54 465 ALA A C 1
ATOM 2950 O O . ALA A 1 396 ? -24.977 -9.503 -13.040 1.00 17.71 465 ALA A O 1
ATOM 2952 N N . LYS A 1 397 ? -25.238 -7.382 -13.759 1.00 18.11 466 LYS A N 1
ATOM 2953 C CA . LYS A 1 397 ? -25.857 -7.824 -15.007 1.00 18.11 466 LYS A CA 1
ATOM 2954 C C . LYS A 1 397 ? -24.890 -8.612 -15.880 1.00 16.34 466 LYS A C 1
ATOM 2955 O O . LYS A 1 397 ? -25.329 -9.288 -16.818 1.00 18.43 466 LYS A O 1
ATOM 2961 N N . LEU A 1 398 ? -23.589 -8.549 -15.590 1.00 16.25 467 LEU A N 1
ATOM 2962 C CA . LEU A 1 398 ? -22.582 -9.251 -16.373 1.00 18.34 467 LEU A CA 1
ATOM 2963 C C . LEU A 1 398 ? -22.302 -10.656 -15.868 1.00 17.58 467 LEU A C 1
ATOM 2964 O O . LEU A 1 398 ? -21.682 -11.449 -16.590 1.00 17.85 467 LEU A O 1
ATOM 2969 N N . LEU A 1 399 ? -22.750 -10.988 -14.658 1.00 16.11 468 LEU A N 1
ATOM 2970 C CA . LEU A 1 399 ? -22.453 -12.297 -14.091 1.00 16.18 468 LEU A CA 1
ATOM 2971 C C . LEU A 1 399 ? -23.210 -13.394 -14.828 1.00 17.19 468 LEU A C 1
ATOM 2972 O O . LEU A 1 399 ? -24.348 -13.214 -15.263 1.00 17.74 468 LEU A O 1
ATOM 2977 N N . ARG A 1 400 ? -22.577 -14.559 -14.938 1.00 16.84 469 ARG A N 1
ATOM 2978 C CA . ARG A 1 400 ? -23.210 -15.717 -15.561 1.00 17.11 469 ARG A CA 1
ATOM 2979 C C . ARG A 1 400 ? -22.950 -16.939 -14.700 1.00 20.02 469 ARG A C 1
ATOM 2980 O O . ARG A 1 400 ? -21.807 -17.184 -14.302 1.00 22.04 469 ARG A O 1
ATOM 2988 N N . TYR A 1 401 ? -24.005 -17.710 -14.426 1.00 17.01 470 TYR A N 1
ATOM 2989 C CA . TYR A 1 401 ? -23.920 -18.858 -13.536 1.00 16.30 470 TYR A CA 1
ATOM 2990 C C . TYR A 1 401 ? -24.650 -20.048 -14.137 1.00 15.63 470 TYR A C 1
ATOM 2991 O O . TYR A 1 401 ? -25.547 -19.900 -14.962 1.00 18.45 470 TYR A O 1
ATOM 3000 N N . GLU A 1 402 ? -24.274 -21.246 -13.696 1.00 16.17 471 GLU A N 1
ATOM 3001 C CA . GLU A 1 402 ? -25.106 -22.398 -13.999 1.00 16.42 471 GLU A CA 1
ATOM 3002 C C . GLU A 1 402 ? -26.382 -22.348 -13.166 1.00 17.38 471 GLU A C 1
ATOM 3003 O O . GLU A 1 402 ? -26.491 -21.603 -12.185 1.00 17.34 471 GLU A O 1
ATOM 3009 N N . SER A 1 403 ? -27.351 -23.168 -13.564 1.00 18.58 472 SER A N 1
ATOM 3010 C CA . SER A 1 403 ? -28.660 -23.177 -12.936 1.00 18.87 472 SER A CA 1
ATOM 3011 C C . SER A 1 403 ? -29.182 -24.601 -12.843 1.00 18.51 472 SER A C 1
ATOM 3012 O O . SER A 1 403 ? -28.971 -25.413 -13.747 1.00 19.87 472 SER A O 1
ATOM 3015 N N . SER A 1 404 ? -29.900 -24.883 -11.752 1.00 19.30 473 SER A N 1
ATOM 3016 C CA . SER A 1 404 ? -30.643 -26.130 -11.638 1.00 18.91 473 SER A CA 1
ATOM 3017 C C . SER A 1 404 ? -31.614 -26.327 -12.800 1.00 22.49 473 SER A C 1
ATOM 3018 O O . SER A 1 404 ? -31.973 -27.469 -13.104 1.00 25.81 473 SER A O 1
ATOM 3021 N N . ALA A 1 405 ? -32.055 -25.252 -13.449 1.00 19.93 474 ALA A N 1
ATOM 3022 C CA . ALA A 1 405 ? -33.079 -25.327 -14.483 1.00 23.67 474 ALA A CA 1
ATOM 3023 C C . ALA A 1 405 ? -32.515 -25.425 -15.891 1.00 24.76 474 ALA A C 1
ATOM 3024 O O . ALA A 1 405 ? -33.294 -25.507 -16.844 1.00 30.40 474 ALA A O 1
ATOM 3026 N N . LEU A 1 406 ? -31.199 -25.399 -16.053 1.00 21.94 475 LEU A N 1
ATOM 3027 C CA . LEU A 1 406 ? -30.580 -25.436 -17.365 1.00 22.81 475 LEU A CA 1
ATOM 3028 C C . LEU A 1 406 ? -29.645 -26.636 -17.447 1.00 26.22 475 LEU A C 1
ATOM 3029 O O . LEU A 1 406 ? -29.209 -27.165 -16.420 1.00 27.46 475 LEU A O 1
ATOM 3034 N N . PRO A 1 407 ? -29.326 -27.092 -18.657 1.00 25.72 476 PRO A N 1
ATOM 3035 C CA . PRO A 1 407 ? -28.405 -28.225 -18.783 1.00 28.23 476 PRO A CA 1
ATOM 3036 C C . PRO A 1 407 ? -27.042 -27.882 -18.206 1.00 27.05 476 PRO A C 1
ATOM 3037 O O . PRO A 1 407 ? -26.623 -26.723 -18.193 1.00 25.56 476 PRO A O 1
ATOM 3041 N N . SER A 1 408 ? -26.365 -28.912 -17.707 1.00 28.62 477 SER A N 1
ATOM 3042 C CA . SER A 1 408 ? -25.001 -28.767 -17.219 1.00 32.45 477 SER A CA 1
ATOM 3043 C C . SER A 1 408 ? -24.147 -28.004 -18.224 1.00 29.79 477 SER A C 1
ATOM 3044 O O . SER A 1 408 ? -24.183 -28.268 -19.432 1.00 30.18 477 SER A O 1
ATOM 3047 N N . GLY A 1 409 ? -23.388 -27.036 -17.717 1.00 29.61 478 GLY A N 1
ATOM 3048 C CA . GLY A 1 409 ? -22.493 -26.252 -18.526 1.00 26.55 478 GLY A CA 1
ATOM 3049 C C . GLY A 1 409 ? -23.092 -25.009 -19.153 1.00 29.63 478 GLY A C 1
ATOM 3050 O O . GLY A 1 409 ? -22.340 -24.130 -19.583 1.00 34.24 478 GLY A O 1
ATOM 3051 N N . GLN A 1 410 ? -24.416 -24.905 -19.219 1.00 26.00 479 GLN A N 1
ATOM 3052 C CA . GLN A 1 410 ? -25.065 -23.733 -19.789 1.00 23.10 479 GLN A CA 1
ATOM 3053 C C . GLN A 1 410 ? -25.188 -22.653 -18.719 1.00 18.83 479 GLN A C 1
ATOM 3054 O O . GLN A 1 410 ? -25.418 -22.951 -17.545 1.00 22.41 479 GLN A O 1
ATOM 3060 N N . LEU A 1 411 ? -25.049 -21.399 -19.126 1.00 20.37 480 LEU A N 1
ATOM 3061 C CA . LEU A 1 411 ? -25.036 -20.286 -18.191 1.00 19.10 480 LEU A CA 1
ATOM 3062 C C . LEU A 1 411 ? -26.299 -19.447 -18.327 1.00 19.97 480 LEU A C 1
ATOM 3063 O O . LEU A 1 411 ? -26.916 -19.383 -19.399 1.00 23.05 480 LEU A O 1
ATOM 3068 N N . THR A 1 412 ? -26.672 -18.810 -17.224 1.00 18.76 481 THR A N 1
ATOM 3069 C CA . THR A 1 412 ? -27.783 -17.878 -17.183 1.00 19.71 481 THR A CA 1
ATOM 3070 C C . THR A 1 412 ? -27.339 -16.607 -16.480 1.00 18.06 481 THR A C 1
ATOM 3071 O O . THR A 1 412 ? -26.409 -16.614 -15.666 1.00 18.15 481 THR A O 1
ATOM 3075 N N . SER A 1 413 ? -28.016 -15.513 -16.804 1.00 18.94 482 SER A N 1
ATOM 3076 C CA . SER A 1 413 ? -27.847 -14.265 -16.083 1.00 18.89 482 SER A CA 1
ATOM 3077 C C . SER A 1 413 ? -28.851 -14.180 -14.932 1.00 16.35 482 SER A C 1
ATOM 3078 O O . SER A 1 413 ? -29.834 -14.929 -14.860 1.00 17.19 482 SER A O 1
ATOM 3081 N N . LEU A 1 414 ? -28.615 -13.211 -14.046 1.00 16.74 483 LEU A N 1
ATOM 3082 C CA . LEU A 1 414 ? -29.576 -12.934 -12.979 1.00 18.46 483 LEU A CA 1
ATOM 3083 C C . LEU A 1 414 ? -30.911 -12.464 -13.539 1.00 19.31 483 LEU A C 1
ATOM 3084 O O . LEU A 1 414 ? -31.971 -12.843 -13.029 1.00 19.63 483 LEU A O 1
ATOM 3089 N N . SER A 1 415 ? -30.889 -11.634 -14.589 1.00 19.37 484 SER A N 1
ATOM 3090 C CA . SER A 1 415 ? -32.157 -11.189 -15.155 1.00 18.55 484 SER A CA 1
ATOM 3091 C C . SER A 1 415 ? -32.925 -12.340 -15.794 1.00 19.60 484 SER A C 1
ATOM 3092 O O . SER A 1 415 ? -34.161 -12.374 -15.721 1.00 22.31 484 SER A O 1
ATOM 3095 N N . GLU A 1 416 ? -32.221 -13.294 -16.414 1.00 19.39 485 GLU A N 1
ATOM 3096 C CA . GLU A 1 416 ? -32.905 -14.448 -16.990 1.00 20.52 485 GLU A CA 1
ATOM 3097 C C . GLU A 1 416 ? -33.509 -15.316 -15.897 1.00 17.64 485 GLU A C 1
ATOM 3098 O O . GLU A 1 416 ? -34.639 -15.798 -16.031 1.00 21.66 485 GLU A O 1
ATOM 3104 N N . TYR A 1 417 ? -32.767 -15.525 -14.809 1.00 18.68 486 TYR A N 1
ATOM 3105 C CA . TYR A 1 417 ? -33.334 -16.207 -13.653 1.00 17.95 486 TYR A CA 1
ATOM 3106 C C . TYR A 1 417 ? -34.594 -15.493 -13.177 1.00 18.05 486 TYR A C 1
ATOM 3107 O O . TYR A 1 417 ? -35.638 -16.123 -12.959 1.00 20.40 486 TYR A O 1
ATOM 3116 N N . ALA A 1 418 ? -34.512 -14.167 -13.023 1.00 20.43 487 ALA A N 1
ATOM 3117 C CA . ALA A 1 418 ? -35.657 -13.401 -12.536 1.00 19.96 487 ALA A CA 1
ATOM 3118 C C . ALA A 1 418 ? -36.861 -13.547 -13.458 1.00 24.34 487 ALA A C 1
ATOM 3119 O O . ALA A 1 418 ? -38.005 -13.604 -12.992 1.00 26.55 487 ALA A O 1
ATOM 3121 N N . SER A 1 419 ? -36.625 -13.625 -14.774 1.00 24.35 488 SER A N 1
ATOM 3122 C CA . SER A 1 419 ? -37.728 -13.766 -15.720 1.00 24.77 488 SER A CA 1
ATOM 3123 C C . SER A 1 419 ? -38.430 -15.113 -15.610 1.00 24.66 488 SER A C 1
ATOM 3124 O O . SER A 1 419 ? -39.587 -15.230 -16.037 1.00 29.97 488 SER A O 1
ATOM 3127 N N . ARG A 1 420 ? -37.776 -16.124 -15.035 1.00 23.72 489 ARG A N 1
ATOM 3128 C CA . ARG A 1 420 ? -38.366 -17.443 -14.846 1.00 25.02 489 ARG A CA 1
ATOM 3129 C C . ARG A 1 420 ? -38.992 -17.638 -13.472 1.00 26.06 489 ARG A C 1
ATOM 3130 O O . ARG A 1 420 ? -39.539 -18.713 -13.209 1.00 26.17 489 ARG A O 1
ATOM 3138 N N . MET A 1 421 ? -38.917 -16.646 -12.589 1.00 25.95 490 MET A N 1
ATOM 3139 C CA . MET A 1 421 ? -39.403 -16.843 -11.229 1.00 25.71 490 MET A CA 1
ATOM 3140 C C . MET A 1 421 ? -40.906 -17.080 -11.233 1.00 26.74 490 MET A C 1
ATOM 3141 O O . MET A 1 421 ? -41.655 -16.414 -11.950 1.00 29.80 490 MET A O 1
ATOM 3146 N N . ARG A 1 422 ? -41.335 -18.055 -10.440 1.00 26.35 491 ARG A N 1
ATOM 3147 C CA . ARG A 1 422 ? -42.733 -18.448 -10.379 1.00 31.89 491 ARG A CA 1
ATOM 3148 C C . ARG A 1 422 ? -43.479 -17.596 -9.362 1.00 28.03 491 ARG A C 1
ATOM 3149 O O . ARG A 1 422 ? -42.925 -17.193 -8.335 1.00 30.30 491 ARG A O 1
ATOM 3157 N N . ALA A 1 423 ? -44.745 -17.314 -9.668 1.00 25.49 492 ALA A N 1
ATOM 3158 C CA . ALA A 1 423 ? -45.584 -16.545 -8.764 1.00 25.48 492 ALA A CA 1
ATOM 3159 C C . ALA A 1 423 ? -45.527 -17.134 -7.365 1.00 27.59 492 ALA A C 1
ATOM 3160 O O . ALA A 1 423 ? -45.618 -18.352 -7.183 1.00 30.85 492 ALA A O 1
ATOM 3162 N N . GLY A 1 424 ? -45.365 -16.260 -6.376 1.00 24.91 493 GLY A N 1
ATOM 3163 C CA . GLY A 1 424 ? -45.303 -16.659 -4.990 1.00 26.78 493 GLY A CA 1
ATOM 3164 C C . GLY A 1 424 ? -43.899 -16.817 -4.450 1.00 27.90 493 GLY A C 1
ATOM 3165 O O . GLY A 1 424 ? -43.722 -16.897 -3.229 1.00 31.78 493 GLY A O 1
ATOM 3166 N N . THR A 1 425 ? -42.902 -16.868 -5.320 1.00 27.26 494 THR A N 1
ATOM 3167 C CA . THR A 1 425 ? -41.513 -16.965 -4.903 1.00 27.50 494 THR A CA 1
ATOM 3168 C C . THR A 1 425 ? -40.813 -15.693 -5.342 1.00 28.38 494 THR A C 1
ATOM 3169 O O . THR A 1 425 ? -40.788 -15.375 -6.537 1.00 31.95 494 THR A O 1
ATOM 3173 N N . ARG A 1 426 ? -40.260 -14.960 -4.374 1.00 28.46 495 ARG A N 1
ATOM 3174 C CA . ARG A 1 426 ? -39.827 -13.588 -4.579 1.00 22.28 495 ARG A CA 1
ATOM 3175 C C . ARG A 1 426 ? -38.341 -13.352 -4.336 1.00 24.32 495 ARG A C 1
ATOM 3176 O O . ARG A 1 426 ? -37.887 -12.205 -4.405 1.00 27.62 495 ARG A O 1
ATOM 3184 N N . ASN A 1 427 ? -37.564 -14.396 -4.086 1.00 21.51 496 ASN A N 1
ATOM 3185 C CA . ASN A 1 427 ? -36.139 -14.271 -3.837 1.00 19.13 496 ASN A CA 1
ATOM 3186 C C . ASN A 1 427 ? -35.364 -15.062 -4.878 1.00 20.75 496 ASN A C 1
ATOM 3187 O O . ASN A 1 427 ? -35.899 -15.963 -5.528 1.00 22.18 496 ASN A O 1
ATOM 3192 N N . ILE A 1 428 ? -34.091 -14.720 -5.019 1.00 18.65 497 ILE A N 1
ATOM 3193 C CA . ILE A 1 428 ? -33.175 -15.428 -5.907 1.00 19.02 497 ILE A CA 1
ATOM 3194 C C . ILE A 1 428 ? -32.319 -16.361 -5.062 1.00 18.59 497 ILE A C 1
ATOM 3195 O O . ILE A 1 428 ? -31.559 -15.905 -4.195 1.00 20.62 497 ILE A O 1
ATOM 3200 N N . TYR A 1 429 ? -32.428 -17.667 -5.318 1.00 16.12 498 TYR A N 1
ATOM 3201 C CA . TYR A 1 429 ? -31.734 -18.673 -4.527 1.00 16.53 498 TYR A CA 1
ATOM 3202 C C . TYR A 1 429 ? -30.480 -19.141 -5.239 1.00 15.42 498 TYR A C 1
ATOM 3203 O O . TYR A 1 429 ? -30.482 -19.347 -6.460 1.00 16.73 498 TYR A O 1
ATOM 3212 N N . TYR A 1 430 ? -29.417 -19.331 -4.470 1.00 16.42 499 TYR A N 1
ATOM 3213 C CA . TYR A 1 430 ? -28.160 -19.787 -5.030 1.00 18.54 499 TYR A CA 1
ATOM 3214 C C . TYR A 1 430 ? -27.477 -20.748 -4.075 1.00 16.88 499 TYR A C 1
ATOM 3215 O O . TYR A 1 430 ? -27.781 -20.802 -2.877 1.00 17.43 499 TYR A O 1
ATOM 3224 N N . LEU A 1 431 ? -26.525 -21.493 -4.625 1.00 16.98 500 LEU A N 1
ATOM 3225 C CA . LEU A 1 431 ? -25.742 -22.452 -3.871 1.00 18.80 500 LEU A CA 1
ATOM 3226 C C . LEU A 1 431 ? -24.321 -22.415 -4.406 1.00 18.49 500 LEU A C 1
ATOM 3227 O O . LEU A 1 431 ? -24.105 -22.603 -5.605 1.00 19.55 500 LEU A O 1
ATOM 3232 N N . CYS A 1 432 ? -23.361 -22.169 -3.527 1.00 19.37 501 CYS A N 1
ATOM 3233 C CA . CYS A 1 432 ? -21.952 -22.225 -3.878 1.00 19.92 501 CYS A CA 1
ATOM 3234 C C . CYS A 1 432 ? -21.433 -23.626 -3.608 1.00 23.70 501 CYS A C 1
ATOM 3235 O O . CYS A 1 432 ? -21.630 -24.173 -2.517 1.00 27.70 501 CYS A O 1
ATOM 3238 N N . ALA A 1 433 ? -20.792 -24.215 -4.612 1.00 22.94 502 ALA A N 1
ATOM 3239 C CA . ALA A 1 433 ? -20.255 -25.558 -4.498 1.00 22.06 502 ALA A CA 1
ATOM 3240 C C . ALA A 1 433 ? -19.093 -25.681 -5.470 1.00 22.70 502 ALA A C 1
ATOM 3241 O O . ALA A 1 433 ? -18.971 -24.866 -6.392 1.00 23.43 502 ALA A O 1
ATOM 3243 N N . PRO A 1 434 ? -18.213 -26.667 -5.284 1.00 27.06 503 PRO A N 1
ATOM 3244 C CA . PRO A 1 434 ? -17.054 -26.781 -6.187 1.00 31.58 503 PRO A CA 1
ATOM 3245 C C . PRO A 1 434 ? -17.419 -27.109 -7.625 1.00 26.59 503 PRO A C 1
ATOM 3246 O O . PRO A 1 434 ? -16.684 -26.722 -8.539 1.00 29.81 503 PRO A O 1
ATOM 3250 N N . ASN A 1 435 ? -18.527 -27.812 -7.850 1.00 28.02 504 ASN A N 1
ATOM 3251 C CA . ASN A 1 435 ? -18.905 -28.241 -9.191 1.00 26.23 504 ASN A CA 1
ATOM 3252 C C . ASN A 1 435 ? -20.382 -28.605 -9.182 1.00 27.22 504 ASN A C 1
ATOM 3253 O O . ASN A 1 435 ? -21.033 -28.632 -8.134 1.00 25.07 504 ASN A O 1
ATOM 3258 N N . ARG A 1 436 ? -20.896 -28.918 -10.374 1.00 25.87 505 ARG A N 1
ATOM 3259 C CA . ARG A 1 436 ? -22.327 -29.163 -10.521 1.00 23.92 505 ARG A CA 1
ATOM 3260 C C . ARG A 1 436 ? -22.770 -30.426 -9.793 1.00 26.31 505 ARG A C 1
ATOM 3261 O O . ARG A 1 436 ? -23.864 -30.463 -9.215 1.00 27.21 505 ARG A O 1
ATOM 3269 N N . HIS A 1 437 ? -21.944 -31.469 -9.807 1.00 26.81 506 HIS A N 1
ATOM 3270 C CA . HIS A 1 437 ? -22.313 -32.703 -9.120 1.00 29.48 506 HIS A CA 1
ATOM 3271 C C . HIS A 1 437 ? -22.551 -32.456 -7.635 1.00 28.00 506 HIS A C 1
ATOM 3272 O O . HIS A 1 437 ? -23.553 -32.910 -7.066 1.00 31.52 506 HIS A O 1
ATOM 3279 N N . LEU A 1 438 ? -21.633 -31.744 -6.987 1.00 28.27 507 LEU A N 1
ATOM 3280 C CA . LEU A 1 438 ? -21.785 -31.482 -5.561 1.00 28.47 507 LEU A CA 1
ATOM 3281 C C . LEU A 1 438 ? -22.983 -30.580 -5.288 1.00 28.21 507 LEU A C 1
ATOM 3282 O O . LEU A 1 438 ? -23.669 -30.743 -4.272 1.00 30.97 507 LEU A O 1
ATOM 3287 N N . ALA A 1 439 ? -23.257 -29.630 -6.183 1.00 26.17 508 ALA A N 1
ATOM 3288 C CA . ALA A 1 439 ? -24.435 -28.785 -6.008 1.00 24.92 508 ALA A CA 1
ATOM 3289 C C . ALA A 1 439 ? -25.717 -29.606 -6.103 1.00 28.66 508 ALA A C 1
ATOM 3290 O O . ALA A 1 439 ? -26.606 -29.489 -5.250 1.00 26.61 508 ALA A O 1
ATOM 3292 N N . GLU A 1 440 ? -25.825 -30.452 -7.132 1.00 27.32 509 GLU A N 1
ATOM 3293 C CA . GLU A 1 440 ? -27.051 -31.216 -7.345 1.00 28.95 509 GLU A CA 1
ATOM 3294 C C . GLU A 1 440 ? -27.314 -32.205 -6.223 1.00 32.47 509 GLU A C 1
ATOM 3295 O O . GLU A 1 440 ? -28.467 -32.591 -5.998 1.00 34.08 509 GLU A O 1
ATOM 3301 N N . HIS A 1 441 ? -26.273 -32.635 -5.517 1.00 27.16 510 HIS A N 1
ATOM 3302 C CA . HIS A 1 441 ? -26.430 -33.598 -4.439 1.00 32.49 510 HIS A CA 1
ATOM 3303 C C . HIS A 1 441 ? -26.450 -32.944 -3.066 1.00 29.67 510 HIS A C 1
ATOM 3304 O O . HIS A 1 441 ? -26.361 -33.644 -2.052 1.00 34.27 510 HIS A O 1
ATOM 3311 N N . SER A 1 442 ? -26.574 -31.625 -3.009 1.00 26.83 511 SER A N 1
ATOM 3312 C CA . SER A 1 442 ? -26.825 -30.970 -1.737 1.00 26.34 511 SER A CA 1
ATOM 3313 C C . SER A 1 442 ? -28.187 -31.413 -1.211 1.00 24.91 511 SER A C 1
ATOM 3314 O O . SER A 1 442 ? -29.181 -31.351 -1.951 1.00 24.10 511 SER A O 1
ATOM 3317 N N . PRO A 1 443 ? -28.279 -31.865 0.042 1.00 27.30 512 PRO A N 1
ATOM 3318 C CA . PRO A 1 443 ? -29.595 -32.237 0.584 1.00 25.40 512 PRO A CA 1
ATOM 3319 C C . PRO A 1 443 ? -30.579 -31.087 0.593 1.00 22.76 512 PRO A C 1
ATOM 3320 O O . PRO A 1 443 ? -31.793 -31.321 0.519 1.00 26.19 512 PRO A O 1
ATOM 3324 N N . TYR A 1 444 ? -30.092 -29.849 0.699 1.00 22.82 513 TYR A N 1
ATOM 3325 C CA . TYR A 1 444 ? -30.985 -28.695 0.663 1.00 23.99 513 TYR A CA 1
ATOM 3326 C C . TYR A 1 444 ? -31.552 -28.498 -0.733 1.00 23.12 513 TYR A C 1
ATOM 3327 O O . TYR A 1 444 ? -32.762 -28.308 -0.904 1.00 21.73 513 TYR A O 1
ATOM 3336 N N . TYR A 1 445 ? -30.697 -28.571 -1.750 1.00 20.62 514 TYR A N 1
ATOM 3337 C CA . TYR A 1 445 ? -31.208 -28.468 -3.107 1.00 22.07 514 TYR A CA 1
ATOM 3338 C C . TYR A 1 445 ? -32.157 -29.618 -3.441 1.00 21.42 514 TYR A C 1
ATOM 3339 O O . TYR A 1 445 ? -33.215 -29.400 -4.043 1.00 22.22 514 TYR A O 1
ATOM 3348 N N . GLU A 1 446 ? -31.798 -30.848 -3.065 1.00 21.84 515 GLU A N 1
ATOM 3349 C CA . GLU A 1 446 ? -32.652 -31.988 -3.391 1.00 23.16 515 GLU A CA 1
ATOM 3350 C C . GLU A 1 446 ? -34.053 -31.807 -2.822 1.00 23.13 515 GLU A C 1
ATOM 3351 O O . GLU A 1 446 ? -35.047 -32.143 -3.476 1.00 26.28 515 GLU A O 1
ATOM 3357 N N . ALA A 1 447 ? -34.154 -31.247 -1.614 1.00 22.38 516 ALA A N 1
ATOM 3358 C CA . ALA A 1 447 ? -35.469 -30.995 -1.038 1.00 22.20 516 ALA A CA 1
ATOM 3359 C C . ALA A 1 447 ? -36.200 -29.895 -1.795 1.00 22.98 516 ALA A C 1
ATOM 3360 O O . ALA A 1 447 ? -37.403 -30.004 -2.061 1.00 24.17 516 ALA A O 1
ATOM 3362 N N . MET A 1 448 ? -35.483 -28.837 -2.173 1.00 20.65 517 MET A N 1
ATOM 3363 C CA . MET A 1 448 ? -36.115 -27.726 -2.881 1.00 22.01 517 MET A CA 1
ATOM 3364 C C . MET A 1 448 ? -36.634 -28.134 -4.246 1.00 23.72 517 MET A C 1
ATOM 3365 O O . MET A 1 448 ? -37.594 -27.537 -4.742 1.00 23.61 517 MET A O 1
ATOM 3370 N N . LYS A 1 449 ? -36.007 -29.129 -4.874 1.00 23.50 518 LYS A N 1
ATOM 3371 C CA . LYS A 1 449 ? -36.412 -29.532 -6.213 1.00 22.31 518 LYS A CA 1
ATOM 3372 C C . LYS A 1 449 ? -37.863 -29.996 -6.248 1.00 26.37 518 LYS A C 1
ATOM 3373 O O . LYS A 1 449 ? -38.504 -29.931 -7.305 1.00 27.22 518 LYS A O 1
ATOM 3379 N N . LYS A 1 450 ? -38.408 -30.415 -5.101 1.00 26.93 519 LYS A N 1
ATOM 3380 C CA . LYS A 1 450 ? -39.787 -30.880 -5.042 1.00 29.23 519 LYS A CA 1
ATOM 3381 C C . LYS A 1 450 ? -40.801 -29.783 -5.349 1.00 28.01 519 LYS A C 1
ATOM 3382 O O . LYS A 1 450 ? -41.954 -30.102 -5.664 1.00 29.22 519 LYS A O 1
ATOM 3388 N N . LYS A 1 451 ? -40.406 -28.505 -5.274 1.00 23.41 520 LYS A N 1
ATOM 3389 C CA . LYS A 1 451 ? -41.337 -27.392 -5.442 1.00 24.97 520 LYS A CA 1
ATOM 3390 C C . LYS A 1 451 ? -40.916 -26.424 -6.544 1.00 28.85 520 LYS A C 1
ATOM 3391 O O . LYS A 1 451 ? -41.359 -25.269 -6.551 1.00 28.97 520 LYS A O 1
ATOM 3397 N N . ASP A 1 452 ? -40.060 -26.865 -7.463 1.00 22.83 521 ASP A N 1
ATOM 3398 C CA . ASP A 1 452 ? -39.794 -26.196 -8.744 1.00 21.81 521 ASP A CA 1
ATOM 3399 C C . ASP A 1 452 ? -38.949 -24.930 -8.636 1.00 24.24 521 ASP A C 1
ATOM 3400 O O . ASP A 1 452 ? -38.730 -24.256 -9.647 1.00 25.91 521 ASP A O 1
ATOM 3405 N N . THR A 1 453 ? -38.455 -24.591 -7.452 1.00 21.15 522 THR A N 1
ATOM 3406 C CA . THR A 1 453 ? -37.663 -23.378 -7.287 1.00 20.69 522 THR A CA 1
ATOM 3407 C C . THR A 1 453 ? -36.316 -23.525 -7.979 1.00 22.43 522 THR A C 1
ATOM 3408 O O . THR A 1 453 ? -35.584 -24.489 -7.735 1.00 22.48 522 THR A O 1
ATOM 3412 N N . GLU A 1 454 ? -35.975 -22.548 -8.819 1.00 20.48 523 GLU A N 1
ATOM 3413 C CA . GLU A 1 454 ? -34.676 -22.535 -9.472 1.00 21.23 523 GLU A CA 1
ATOM 3414 C C . GLU A 1 454 ? -33.593 -22.113 -8.484 1.00 19.63 523 GLU A C 1
ATOM 3415 O O . GLU A 1 454 ? -33.805 -21.245 -7.630 1.00 19.69 523 GLU A O 1
ATOM 3421 N N . VAL A 1 455 ? -32.430 -22.751 -8.592 1.00 16.51 524 VAL A N 1
ATOM 3422 C CA . VAL A 1 455 ? -31.273 -22.442 -7.763 1.00 16.69 524 VAL A CA 1
ATOM 3423 C C . VAL A 1 455 ? -30.067 -22.230 -8.669 1.00 16.96 524 VAL A C 1
ATOM 3424 O O . VAL A 1 455 ? -29.734 -23.097 -9.485 1.00 17.98 524 VAL A O 1
ATOM 3428 N N . LEU A 1 456 ? -29.424 -21.076 -8.535 1.00 17.56 525 LEU A N 1
ATOM 3429 C CA . LEU A 1 456 ? -28.172 -20.848 -9.241 1.00 17.02 525 LEU A CA 1
ATOM 3430 C C . LEU A 1 456 ? -27.070 -21.672 -8.599 1.00 16.59 525 LEU A C 1
ATOM 3431 O O . LEU A 1 456 ? -27.005 -21.805 -7.370 1.00 16.79 525 LEU A O 1
ATOM 3436 N N . PHE A 1 457 ? -26.187 -22.218 -9.426 1.00 17.24 526 PHE A N 1
ATOM 3437 C CA . PHE A 1 457 ? -25.058 -23.016 -8.964 1.00 16.78 526 PHE A CA 1
ATOM 3438 C C . PHE A 1 457 ? -23.784 -22.240 -9.264 1.00 16.45 526 PHE A C 1
ATOM 3439 O O . PHE A 1 457 ? -23.486 -21.963 -10.432 1.00 20.19 526 PHE A O 1
ATOM 3447 N N . CYS A 1 458 ? -23.032 -21.898 -8.222 1.00 18.38 527 CYS A N 1
ATOM 3448 C CA . CYS A 1 458 ? -21.933 -20.941 -8.317 1.00 17.29 527 CYS A CA 1
ATOM 3449 C C . CYS A 1 458 ? -20.651 -21.648 -7.906 1.00 19.03 527 CYS A C 1
ATOM 3450 O O . CYS A 1 458 ? -20.524 -22.075 -6.754 1.00 21.11 527 CYS A O 1
ATOM 3453 N N . PHE A 1 459 ? -19.695 -21.748 -8.835 1.00 19.72 528 PHE A N 1
ATOM 3454 C CA . PHE A 1 459 ? -18.518 -22.587 -8.642 1.00 19.14 528 PHE A CA 1
ATOM 3455 C C . PHE A 1 459 ? -17.224 -21.817 -8.412 1.00 19.68 528 PHE A C 1
ATOM 3456 O O . PHE A 1 459 ? -16.190 -22.451 -8.160 1.00 24.52 528 PHE A O 1
ATOM 3464 N N . GLU A 1 460 ? -17.239 -20.494 -8.508 1.00 18.92 529 GLU A N 1
ATOM 3465 C CA . GLU A 1 460 ? -16.027 -19.705 -8.346 1.00 18.61 529 GLU A CA 1
ATOM 3466 C C . GLU A 1 460 ? -15.848 -19.387 -6.868 1.00 16.81 529 GLU A C 1
ATOM 3467 O O . GLU A 1 460 ? -16.815 -19.062 -6.174 1.00 19.56 529 GLU A O 1
ATOM 3473 N N . GLN A 1 461 ? -14.607 -19.495 -6.381 1.00 18.06 530 GLN A N 1
ATOM 3474 C CA . GLN A 1 461 ? -14.388 -19.330 -4.946 1.00 19.13 530 GLN A CA 1
ATOM 3475 C C . GLN A 1 461 ? -14.845 -17.960 -4.441 1.00 19.01 530 GLN A C 1
ATOM 3476 O O . GLN A 1 461 ? -15.267 -17.857 -3.285 1.00 20.05 530 GLN A O 1
ATOM 3482 N N . PHE A 1 462 ? -14.813 -16.919 -5.278 1.00 17.85 531 PHE A N 1
ATOM 3483 C CA . PHE A 1 462 ? -15.252 -15.585 -4.862 1.00 17.00 531 PHE A CA 1
ATOM 3484 C C . PHE A 1 462 ? -16.749 -15.336 -5.034 1.00 18.07 531 PHE A C 1
ATOM 3485 O O . PHE A 1 462 ? -17.214 -14.223 -4.751 1.00 17.91 531 PHE A O 1
ATOM 3493 N N . ASP A 1 463 ? -17.524 -16.333 -5.462 1.00 16.91 532 ASP A N 1
ATOM 3494 C CA . ASP A 1 463 ? -18.956 -16.116 -5.638 1.00 15.60 532 ASP A CA 1
ATOM 3495 C C . ASP A 1 463 ? -19.653 -15.822 -4.314 1.00 15.60 532 ASP A C 1
ATOM 3496 O O . ASP A 1 463 ? -20.567 -14.991 -4.266 1.00 17.40 532 ASP A O 1
ATOM 3501 N N . GLU A 1 464 ? -19.269 -16.515 -3.238 1.00 16.48 533 GLU A N 1
ATOM 3502 C CA . GLU A 1 464 ? -19.896 -16.273 -1.943 1.00 17.57 533 GLU A CA 1
ATOM 3503 C C . GLU A 1 464 ? -19.794 -14.804 -1.544 1.00 17.09 533 GLU A C 1
ATOM 3504 O O . GLU A 1 464 ? -20.799 -14.174 -1.193 1.00 19.47 533 GLU A O 1
ATOM 3510 N N . LEU A 1 465 ? -18.587 -14.237 -1.589 1.00 17.85 534 LEU A N 1
ATOM 3511 C CA . LEU A 1 465 ? -18.427 -12.830 -1.222 1.00 17.15 534 LEU A CA 1
ATOM 3512 C C . LEU A 1 465 ? -19.164 -11.920 -2.193 1.00 17.89 534 LEU A C 1
ATOM 3513 O O . LEU A 1 465 ? -19.755 -10.911 -1.785 1.00 19.45 534 LEU A O 1
ATOM 3518 N N . THR A 1 466 ? -19.094 -12.228 -3.489 1.00 16.07 535 THR A N 1
ATOM 3519 C CA . THR A 1 466 ? -19.765 -11.402 -4.488 1.00 15.37 535 THR A CA 1
ATOM 3520 C C . THR A 1 466 ? -21.250 -11.282 -4.186 1.00 18.42 535 THR A C 1
ATOM 3521 O O . THR A 1 466 ? -21.806 -10.179 -4.189 1.00 17.37 535 THR A O 1
ATOM 3525 N N . LEU A 1 467 ? -21.910 -12.409 -3.928 1.00 17.33 536 LEU A N 1
ATOM 3526 C CA . LEU A 1 467 ? -23.355 -12.397 -3.745 1.00 15.83 536 LEU A CA 1
ATOM 3527 C C . LEU A 1 467 ? -23.752 -11.883 -2.365 1.00 18.04 536 LEU A C 1
ATOM 3528 O O . LEU A 1 467 ? -24.824 -11.288 -2.218 1.00 18.62 536 LEU A O 1
ATOM 3533 N N . LEU A 1 468 ? -22.893 -12.063 -1.357 1.00 17.52 537 LEU A N 1
ATOM 3534 C CA . LEU A 1 468 ? -23.119 -11.415 -0.073 1.00 18.36 537 LEU A CA 1
ATOM 3535 C C . LEU A 1 468 ? -23.119 -9.896 -0.227 1.00 17.46 537 LEU A C 1
ATOM 3536 O O . LEU A 1 468 ? -23.973 -9.196 0.337 1.00 20.72 537 LEU A O 1
ATOM 3541 N N . HIS A 1 469 ? -22.164 -9.362 -0.990 1.00 17.18 538 HIS A N 1
ATOM 3542 C CA . HIS A 1 469 ? -22.080 -7.917 -1.177 1.00 19.33 538 HIS A CA 1
ATOM 3543 C C . HIS A 1 469 ? -23.155 -7.381 -2.104 1.00 18.29 538 HIS A C 1
ATOM 3544 O O . HIS A 1 469 ? -23.659 -6.273 -1.871 1.00 21.24 538 HIS A O 1
ATOM 3551 N N . LEU A 1 470 ? -23.525 -8.145 -3.130 1.00 17.66 539 LEU A N 1
ATOM 3552 C CA . LEU A 1 470 ? -24.587 -7.702 -4.027 1.00 17.77 539 LEU A CA 1
ATOM 3553 C C . LEU A 1 470 ? -25.902 -7.562 -3.278 1.00 19.72 539 LEU A C 1
ATOM 3554 O O . LEU A 1 470 ? -26.636 -6.584 -3.471 1.00 20.70 539 LEU A O 1
ATOM 3559 N N . ARG A 1 471 ? -26.221 -8.548 -2.434 1.00 17.36 540 ARG A N 1
ATOM 3560 C CA . ARG A 1 471 ? -27.343 -8.557 -1.498 1.00 19.79 540 ARG A CA 1
ATOM 3561 C C . ARG A 1 471 ? -28.690 -8.748 -2.179 1.00 20.12 540 ARG A C 1
ATOM 3562 O O . ARG A 1 471 ? -29.498 -9.575 -1.740 1.00 19.55 540 ARG A O 1
ATOM 3570 N N . GLU A 1 472 ? -28.958 -7.965 -3.218 1.00 21.15 541 GLU A N 1
ATOM 3571 C CA . GLU A 1 472 ? -30.227 -8.061 -3.917 1.00 21.55 541 GLU A CA 1
ATOM 3572 C C . GLU A 1 472 ? -30.022 -7.666 -5.368 1.00 21.93 541 GLU A C 1
ATOM 3573 O O . GLU A 1 472 ? -29.030 -7.029 -5.730 1.00 23.53 541 GLU A O 1
ATOM 3579 N N . PHE A 1 473 ? -30.980 -8.055 -6.195 1.00 19.84 542 PHE A N 1
ATOM 3580 C CA . PHE A 1 473 ? -30.928 -7.752 -7.613 1.00 18.16 542 PHE A CA 1
ATOM 3581 C C . PHE A 1 473 ? -32.358 -7.558 -8.080 1.00 21.33 542 PHE A C 1
ATOM 3582 O O . PHE A 1 473 ? -33.199 -8.436 -7.865 1.00 20.15 542 PHE A O 1
ATOM 3590 N N . ASP A 1 474 ? -32.628 -6.414 -8.707 1.00 24.14 543 ASP A N 1
ATOM 3591 C CA . ASP A 1 474 ? -33.972 -6.107 -9.188 1.00 28.42 543 ASP A CA 1
ATOM 3592 C C . ASP A 1 474 ? -35.001 -6.274 -8.071 1.00 25.21 543 ASP A C 1
ATOM 3593 O O . ASP A 1 474 ? -36.071 -6.860 -8.259 1.00 27.12 543 ASP A O 1
ATOM 3598 N N . LYS A 1 475 ? -34.656 -5.772 -6.885 1.00 25.50 544 LYS A N 1
ATOM 3599 C CA . LYS A 1 475 ? -35.482 -5.806 -5.680 1.00 25.80 544 LYS A CA 1
ATOM 3600 C C . LYS A 1 475 ? -35.742 -7.211 -5.145 1.00 27.07 544 LYS A C 1
ATOM 3601 O O . LYS A 1 475 ? -36.636 -7.390 -4.312 1.00 30.85 544 LYS A O 1
ATOM 3607 N N . LYS A 1 476 ? -34.993 -8.215 -5.589 1.00 23.81 545 LYS A N 1
ATOM 3608 C CA . LYS A 1 476 ? -35.144 -9.584 -5.115 1.00 21.04 545 LYS A CA 1
ATOM 3609 C C . LYS A 1 476 ? -33.924 -9.942 -4.283 1.00 23.35 545 LYS A C 1
ATOM 3610 O O . LYS A 1 476 ? -32.794 -9.868 -4.773 1.00 22.65 545 LYS A O 1
ATOM 3616 N N . LYS A 1 477 ? -34.149 -10.343 -3.036 1.00 22.97 546 LYS A N 1
ATOM 3617 C CA . LYS A 1 477 ? -33.038 -10.713 -2.170 1.00 22.16 546 LYS A CA 1
ATOM 3618 C C . LYS A 1 477 ? -32.350 -11.990 -2.656 1.00 20.81 546 LYS A C 1
ATOM 3619 O O . LYS A 1 477 ? -33.001 -12.947 -3.094 1.00 22.24 546 LYS A O 1
ATOM 3625 N N . LEU A 1 478 ? -31.021 -12.006 -2.554 1.00 18.45 547 LEU A N 1
ATOM 3626 C CA . LEU A 1 478 ? -30.206 -13.176 -2.848 1.00 18.66 547 LEU A CA 1
ATOM 3627 C C . LEU A 1 478 ? -30.067 -14.025 -1.589 1.00 20.07 547 LEU A C 1
ATOM 3628 O O . LEU A 1 478 ? -29.603 -13.532 -0.553 1.00 22.37 547 LEU A O 1
ATOM 3633 N N . ILE A 1 479 ? -30.453 -15.298 -1.675 1.00 16.87 548 ILE A N 1
ATOM 3634 C CA . ILE A 1 479 ? -30.472 -16.187 -0.512 1.00 17.89 548 ILE A CA 1
ATOM 3635 C C . ILE A 1 479 ? -29.652 -17.429 -0.823 1.00 16.52 548 ILE A C 1
ATOM 3636 O O . ILE A 1 479 ? -29.959 -18.154 -1.776 1.00 16.32 548 ILE A O 1
ATOM 3641 N N . SER A 1 480 ? -28.631 -17.694 -0.008 1.00 19.33 549 SER A N 1
ATOM 3642 C CA . SER A 1 480 ? -27.883 -18.940 -0.123 1.00 19.30 549 SER A CA 1
ATOM 3643 C C . SER A 1 480 ? -28.681 -20.077 0.493 1.00 19.91 549 SER A C 1
ATOM 3644 O O . SER A 1 480 ? -29.137 -19.971 1.635 1.00 21.34 549 SER A O 1
ATOM 3647 N N . VAL A 1 481 ? -28.817 -21.185 -0.245 1.00 19.21 550 VAL A N 1
ATOM 3648 C CA . VAL A 1 481 ? -29.662 -22.278 0.236 1.00 20.93 550 VAL A CA 1
ATOM 3649 C C . VAL A 1 481 ? -28.992 -23.092 1.328 1.00 22.88 550 VAL A C 1
ATOM 3650 O O . VAL A 1 481 ? -29.666 -23.902 1.980 1.00 27.18 550 VAL A O 1
ATOM 3654 N N . GLU A 1 482 ? -27.688 -22.910 1.534 1.00 26.04 551 GLU A N 1
ATOM 3655 C CA . GLU A 1 482 ? -26.968 -23.484 2.665 1.00 30.01 551 GLU A CA 1
ATOM 3656 C C . GLU A 1 482 ? -26.276 -22.356 3.417 1.00 28.38 551 GLU A C 1
ATOM 3657 O O . GLU A 1 482 ? -25.655 -21.485 2.802 1.00 29.25 551 GLU A O 1
ATOM 3663 N N . THR A 1 483 ? -26.373 -22.374 4.742 1.00 33.34 552 THR A N 1
ATOM 3664 C CA . THR A 1 483 ? -25.748 -21.334 5.560 1.00 37.60 552 THR A CA 1
ATOM 3665 C C . THR A 1 483 ? -24.291 -21.655 5.885 1.00 45.48 552 THR A C 1
ATOM 3666 O O . THR A 1 483 ? -23.654 -20.950 6.672 1.00 42.60 552 THR A O 1
#

Sequence (454 aa):
LHSIISSTESVQGSTSKHEFQAETKKLLDIVARSLYSEKEVFIRELISNASDALEKLRHKLVSDGQALPEMEIHLQTNAEKGTITIQDTGIGMTQEELVSNLGTIARSFGVGFYSAFMVADRVEVYSRSAAPGSLGYQWLSDGSGVFEIAEASGVRTGTKIIIHLKSDCKEFSSEARVRDVVTKYSNFVSFPLYLNGRRMNTLQAIWMMDPKDVREWQHEEFYRYVAQAHDKPRYTLHYKTDAPLNIRSIFYVPDMKPSMFDVSRESSVALYSRKVLIQTKATDILPKWLRFIRGVVDSEDIPLNLSQESALIRKLRDVLQQRLIKFFIDQSKKDAEKYAKFFEDYGLFMREGIVTATEQEVKEDIAKLLRYESSALPSGQLTSLSEYASRMRAGTRNIYYLCAPNRHLAEHSPYYEAMKKKDTEVLFCFEQFDELTLLHLREFDKKKLISVET